Protein AF-A0A7S2FRI2-F1 (afdb_monomer_lite)

Radius of gyration: 27.19 Å; chains: 1; bounding box: 99×53×79 Å

pLDDT: mean 76.44, std 24.87, range [21.47, 97.81]

Organism: NCBI:txid327968

Foldseek 3Di:
DDDDDDDDDDDDDDDDDDDDDDDPPDDDDDDPPPPPPPPPPPPDDDDDDDDDDDDDDDDDDDDDDDDPDDDDPPPDPCPVVNVCVVPPVPPPDVPDDPQDAAEAQVNLQVLLSCLLVVVDAQGFHDQQKKKAKDAPPDQWSDPPLAFKGKMAGRQLSSQLSQLSNPASVPHLQLSLVLNCLQSQHAQLCVQQVLARMKMKMFGFDPPDPQRDWDQQALVVVQVVCVVVVHHQDPVLSVLLNCLLPVPPQQDDLLVSLCVQFVFDSCLQRPHNPLRRLVRTDPQLVQLQVQLPVSFSNAVVSVVCLRVVVTDPSYDSHRNNSVLSSCCRHHNVGSQRSSPQWHFDLFQNSGPPSVVQPGVRRTSNRRIHHGMTMGGIDGPVNTHNMDIGIRDRADSVNSVCCSVVNSD

Structure (mmCIF, N/CA/C/O backbone):
data_AF-A0A7S2FRI2-F1
#
_entry.id   AF-A0A7S2FRI2-F1
#
loop_
_atom_site.group_PDB
_atom_site.id
_atom_site.type_symbol
_atom_site.label_atom_id
_atom_site.label_alt_id
_atom_site.label_comp_id
_atom_site.label_asym_id
_atom_site.label_entity_id
_atom_site.label_seq_id
_atom_site.pdbx_PDB_ins_code
_atom_site.Cartn_x
_atom_site.Cartn_y
_atom_site.Cartn_z
_atom_site.occupancy
_atom_site.B_iso_or_equiv
_atom_site.auth_seq_id
_atom_site.auth_comp_id
_atom_site.auth_asym_id
_atom_site.auth_atom_id
_atom_site.pdbx_PDB_model_num
ATOM 1 N N . LEU A 1 1 ? -49.765 -0.354 -22.330 1.00 38.31 1 LEU A N 1
ATOM 2 C CA . LEU A 1 1 ? -49.130 -1.680 -22.518 1.00 38.31 1 LEU A CA 1
ATOM 3 C C . LEU A 1 1 ? -48.839 -2.253 -21.136 1.00 38.31 1 LEU A C 1
ATOM 5 O O . LEU A 1 1 ? -48.297 -1.540 -20.307 1.00 38.31 1 LEU A O 1
ATOM 9 N N . LYS A 1 2 ? -49.364 -3.451 -20.862 1.00 24.00 2 LYS A N 1
ATOM 10 C CA . LYS A 1 2 ? -49.436 -4.096 -19.538 1.00 24.00 2 LYS A CA 1
ATOM 11 C C . LYS A 1 2 ? -48.054 -4.495 -18.965 1.00 24.00 2 LYS A C 1
ATOM 13 O O . LYS A 1 2 ? -47.159 -4.775 -19.758 1.00 24.00 2 LYS A O 1
ATOM 18 N N . PRO A 1 3 ? -47.932 -4.606 -17.624 1.00 32.19 3 PRO A N 1
ATOM 19 C CA . PRO A 1 3 ? -46.778 -5.133 -16.887 1.00 32.19 3 PRO A CA 1
ATOM 20 C C . PRO A 1 3 ? -46.892 -6.655 -16.628 1.00 32.19 3 PRO A C 1
ATOM 22 O O . PRO A 1 3 ? -47.997 -7.195 -16.591 1.00 32.19 3 PRO A O 1
ATOM 25 N N . PHE A 1 4 ? -45.765 -7.342 -16.419 1.00 25.23 4 PHE A N 1
ATOM 26 C CA . PHE A 1 4 ? -45.655 -8.770 -16.056 1.00 25.23 4 PHE A CA 1
ATOM 27 C C . PHE A 1 4 ? -44.326 -8.972 -15.290 1.00 25.23 4 PHE A C 1
ATOM 29 O O . PHE A 1 4 ? -43.333 -8.422 -15.743 1.00 25.23 4 PHE A O 1
ATOM 36 N N . TRP A 1 5 ? -44.142 -9.724 -14.196 1.00 26.22 5 TRP A N 1
ATOM 37 C CA . TRP A 1 5 ? -44.982 -10.344 -13.160 1.00 26.22 5 TRP A CA 1
ATOM 38 C C . TRP A 1 5 ? -44.078 -10.614 -11.934 1.00 26.22 5 TRP A C 1
ATOM 40 O O . TRP A 1 5 ? -42.866 -10.771 -12.054 1.00 26.22 5 TRP A O 1
ATOM 50 N N . LEU A 1 6 ? -44.716 -10.707 -10.772 1.00 21.67 6 LEU A N 1
ATOM 51 C CA . LEU A 1 6 ? -44.208 -11.100 -9.456 1.00 21.67 6 LEU A CA 1
ATOM 52 C C . LEU A 1 6 ? -43.820 -12.597 -9.399 1.00 21.67 6 LEU A C 1
ATOM 54 O O . LEU A 1 6 ? -44.497 -13.409 -10.029 1.00 21.67 6 LEU A O 1
ATOM 58 N N . LYS A 1 7 ? -42.883 -12.991 -8.520 1.00 21.98 7 LYS A N 1
ATOM 59 C CA . LYS A 1 7 ? -42.997 -14.257 -7.763 1.00 21.98 7 LYS A CA 1
ATOM 60 C C . LYS A 1 7 ? -42.359 -14.160 -6.371 1.00 21.98 7 LYS A C 1
ATOM 62 O O . LYS A 1 7 ? -41.147 -14.210 -6.209 1.00 21.98 7 LYS A O 1
ATOM 67 N N . LEU A 1 8 ? -43.247 -14.044 -5.385 1.00 21.78 8 LEU A N 1
ATOM 68 C CA . LEU A 1 8 ? -43.072 -14.436 -3.989 1.00 21.78 8 LEU A CA 1
ATOM 69 C C . LEU A 1 8 ? -43.031 -15.974 -3.888 1.00 21.78 8 LEU A C 1
ATOM 71 O O . LEU A 1 8 ? -43.815 -16.641 -4.566 1.00 21.78 8 LEU A O 1
ATOM 75 N N . VAL A 1 9 ? -42.239 -16.517 -2.961 1.00 22.52 9 VAL A N 1
ATOM 76 C CA . VAL A 1 9 ? -42.506 -17.817 -2.321 1.00 22.52 9 VAL A CA 1
ATOM 77 C C . VAL A 1 9 ? -42.302 -17.652 -0.813 1.00 22.52 9 VAL A C 1
ATOM 79 O O . VAL A 1 9 ? -41.225 -17.275 -0.363 1.00 22.52 9 VAL A O 1
ATOM 82 N N . LEU A 1 10 ? -43.366 -17.920 -0.054 1.00 23.52 10 LEU A N 1
ATOM 83 C CA . LEU A 1 10 ? -43.419 -18.005 1.406 1.00 23.52 10 LEU A CA 1
ATOM 84 C C . LEU A 1 10 ? -43.612 -19.478 1.821 1.00 23.52 10 LEU A C 1
ATOM 86 O O . LEU A 1 10 ? -44.439 -20.172 1.237 1.00 23.52 10 LEU A O 1
ATOM 90 N N . LEU A 1 11 ? -42.903 -19.853 2.894 1.00 23.78 11 LEU A N 1
ATOM 91 C CA . LEU A 1 11 ? -43.239 -20.805 3.973 1.00 23.78 11 LEU A CA 1
ATOM 92 C C . LEU A 1 11 ? -43.398 -22.318 3.703 1.00 23.78 11 LEU A C 1
ATOM 94 O O . LEU A 1 11 ? -44.387 -22.761 3.128 1.00 23.78 11 LEU A O 1
ATOM 98 N N . ARG A 1 12 ? -42.521 -23.101 4.360 1.00 24.88 12 ARG A N 1
ATOM 99 C CA . ARG A 1 12 ? -42.834 -24.283 5.208 1.00 24.88 12 ARG A CA 1
ATOM 100 C C . ARG A 1 12 ? -41.775 -24.369 6.331 1.00 24.88 12 ARG A C 1
ATOM 102 O O . ARG A 1 12 ? -40.599 -24.476 6.015 1.00 24.88 12 ARG A O 1
ATOM 109 N N . SER A 1 13 ? -42.050 -23.975 7.578 1.00 26.95 13 SER A N 1
ATOM 110 C CA . SER A 1 13 ? -42.464 -24.794 8.749 1.00 26.95 13 SER A CA 1
ATOM 111 C C . SER A 1 13 ? -41.741 -26.143 8.982 1.00 26.95 13 SER A C 1
ATOM 113 O O . SER A 1 13 ? -42.129 -27.130 8.370 1.00 26.95 13 SER A O 1
ATOM 115 N N . LEU A 1 14 ? -40.779 -26.122 9.936 1.00 31.55 14 LEU A N 1
ATOM 116 C CA . LEU A 1 14 ? -40.547 -26.987 11.135 1.00 31.55 14 LEU A CA 1
ATOM 117 C C . LEU A 1 14 ? -40.388 -28.530 10.984 1.00 31.55 14 LEU A C 1
ATOM 119 O O . LEU A 1 14 ? -41.026 -29.107 10.109 1.00 31.55 14 LEU A O 1
ATOM 123 N N . PRO A 1 15 ? -39.579 -29.226 11.838 1.00 36.81 15 PRO A N 1
ATOM 124 C CA . PRO A 1 15 ? -39.599 -29.097 13.308 1.00 36.81 15 PRO A CA 1
ATOM 125 C C . PRO A 1 15 ? -38.262 -29.089 14.082 1.00 36.81 15 PRO A C 1
ATOM 127 O O . PRO A 1 15 ? -37.240 -29.616 13.653 1.00 36.81 15 PRO A O 1
ATOM 130 N N . GLU A 1 16 ? -38.352 -28.511 15.287 1.00 38.25 16 GLU A N 1
ATOM 131 C CA . GLU A 1 16 ? -37.492 -28.752 16.454 1.00 38.25 16 GLU A CA 1
ATOM 132 C C . GLU A 1 16 ? -37.350 -30.246 16.778 1.00 38.25 16 GLU A C 1
ATOM 134 O O . GLU A 1 16 ? -38.291 -31.027 16.602 1.00 38.25 16 GLU A O 1
ATOM 139 N N . PRO A 1 17 ? -36.246 -30.597 17.451 1.00 39.78 17 PRO A N 1
ATOM 140 C CA . PRO A 1 17 ? -36.370 -31.414 18.645 1.00 39.78 17 PRO A CA 1
ATOM 141 C C . PRO A 1 17 ? -35.729 -30.736 19.858 1.00 39.78 17 PRO A C 1
ATOM 143 O O . PRO A 1 17 ? -34.540 -30.422 19.887 1.00 39.78 17 PRO A O 1
ATOM 146 N N . GLN A 1 18 ? -36.552 -30.590 20.893 1.00 33.75 18 GLN A N 1
ATOM 147 C CA . GLN A 1 18 ? -36.134 -30.462 22.281 1.00 33.75 18 GLN A CA 1
ATOM 148 C C . GLN A 1 18 ? -35.378 -31.726 22.707 1.00 33.75 18 GLN A C 1
ATOM 150 O O . GLN A 1 18 ? -35.915 -32.818 22.542 1.00 33.75 18 GLN A O 1
ATOM 155 N N . GLN A 1 19 ? -34.222 -31.579 23.357 1.00 37.69 19 GLN A N 1
ATOM 156 C CA . GLN A 1 19 ? -33.932 -32.285 24.611 1.00 37.69 19 GLN A CA 1
ATOM 157 C C . GLN A 1 19 ? -32.979 -31.454 25.490 1.00 37.69 19 GLN A C 1
ATOM 159 O O . GLN A 1 19 ? -32.051 -30.834 24.968 1.00 37.69 19 GLN A O 1
ATOM 164 N N . PRO A 1 20 ? -33.207 -31.421 26.816 1.00 36.59 20 PRO A N 1
ATOM 165 C CA . PRO A 1 20 ? -32.412 -30.651 27.760 1.00 36.59 20 PRO A CA 1
ATOM 166 C C . PRO A 1 20 ? -31.175 -31.444 28.199 1.00 36.59 20 PRO A C 1
ATOM 168 O O . PRO A 1 20 ? -31.263 -32.634 28.500 1.00 36.59 20 PRO A O 1
ATOM 171 N N . LEU A 1 21 ? -30.030 -30.770 28.295 1.00 34.09 21 LEU A N 1
ATOM 172 C CA . LEU A 1 21 ? -28.846 -31.276 28.991 1.00 34.09 21 LEU A CA 1
ATOM 173 C C . LEU A 1 21 ? -28.646 -30.513 30.314 1.00 34.09 21 LEU A C 1
ATOM 175 O O . LEU A 1 21 ? -29.151 -29.400 30.470 1.00 34.09 21 LEU A O 1
ATOM 179 N N . PRO A 1 22 ? -28.009 -31.157 31.305 1.00 34.31 22 PRO A N 1
ATOM 180 C CA . PRO A 1 22 ? -28.366 -31.018 32.709 1.00 34.31 22 PRO A CA 1
ATOM 181 C C . PRO A 1 22 ? -27.785 -29.778 33.387 1.00 34.31 22 PRO A C 1
ATOM 183 O O . PRO A 1 22 ? -26.739 -29.246 33.022 1.00 34.31 22 PRO A O 1
ATOM 186 N N . SER A 1 23 ? -28.472 -29.387 34.457 1.00 34.69 23 SER A N 1
ATOM 187 C CA . SER A 1 23 ? -28.052 -28.419 35.462 1.00 34.69 23 SER A CA 1
ATOM 188 C C . SER A 1 23 ? -26.645 -28.713 35.999 1.00 34.69 23 SER A C 1
ATOM 190 O O . SER A 1 23 ? -26.451 -29.655 36.769 1.00 34.69 23 SER A O 1
ATOM 192 N N . LEU A 1 24 ? -25.681 -27.853 35.671 1.00 32.56 24 LEU A N 1
ATOM 193 C CA . LEU A 1 24 ? -24.435 -27.718 36.425 1.00 32.56 24 LEU A CA 1
ATOM 194 C C . LEU A 1 24 ? -24.693 -26.840 37.655 1.00 32.56 24 LEU A C 1
ATOM 196 O O . LEU A 1 24 ? -24.363 -25.659 37.707 1.00 32.56 24 LEU A O 1
ATOM 200 N N . SER A 1 25 ? -25.322 -27.440 38.661 1.00 35.31 25 SER A N 1
ATOM 201 C CA . SER A 1 25 ? -25.249 -26.961 40.037 1.00 35.31 25 SER A CA 1
ATOM 202 C C . SER A 1 25 ? -23.936 -27.474 40.625 1.00 35.31 25 SER A C 1
ATOM 204 O O . SER A 1 25 ? -23.821 -28.662 40.908 1.00 35.31 25 SER A O 1
ATOM 206 N N . GLY A 1 26 ? -22.936 -26.604 40.785 1.00 38.81 26 GLY A N 1
ATOM 207 C CA . GLY A 1 26 ? -21.714 -26.967 41.509 1.00 38.81 26 GLY A CA 1
ATOM 208 C C . GLY A 1 26 ? -20.426 -26.349 40.982 1.00 38.81 26 GLY A C 1
ATOM 209 O O . GLY A 1 26 ? -19.496 -27.079 40.664 1.00 38.81 26 GLY A O 1
ATOM 210 N N . LEU A 1 27 ? -20.333 -25.020 40.946 1.00 30.70 27 LEU A N 1
ATOM 211 C CA . LEU A 1 27 ? -19.038 -24.343 41.015 1.00 30.70 27 LEU A CA 1
ATOM 212 C C . LEU A 1 27 ? -19.093 -23.319 42.145 1.00 30.70 27 LEU A C 1
ATOM 214 O O . LEU A 1 27 ? -19.677 -22.245 42.040 1.00 30.70 27 LEU A O 1
ATOM 218 N N . VAL A 1 28 ? -18.517 -23.736 43.268 1.00 39.19 28 VAL A N 1
ATOM 219 C CA . VAL A 1 28 ? -18.169 -22.890 44.405 1.00 39.19 28 VAL A CA 1
ATOM 220 C C . VAL A 1 28 ? -17.128 -21.871 43.920 1.00 39.19 28 VAL A C 1
ATOM 222 O O . VAL A 1 28 ? -16.142 -22.285 43.306 1.00 39.19 28 VAL A O 1
ATOM 225 N N . PRO A 1 29 ? -17.298 -20.560 44.166 1.00 36.81 29 PRO A N 1
ATOM 226 C CA . PRO A 1 29 ? -16.265 -19.585 43.838 1.00 36.81 29 PRO A CA 1
ATOM 227 C C . PRO A 1 29 ? -15.023 -19.839 44.710 1.00 36.81 29 PRO A C 1
ATOM 229 O O . PRO A 1 29 ? -15.168 -20.065 45.916 1.00 36.81 29 PRO A O 1
ATOM 232 N N . PRO A 1 30 ? -13.795 -19.800 44.162 1.00 36.44 30 PRO A N 1
ATOM 233 C CA . PRO A 1 30 ? -12.612 -19.873 44.998 1.00 36.44 30 PRO A CA 1
ATOM 234 C C . PRO A 1 30 ? -12.514 -18.619 45.879 1.00 36.44 30 PRO A C 1
ATOM 236 O O . PRO A 1 30 ? -12.713 -17.486 45.446 1.00 36.44 30 PRO A O 1
ATOM 239 N N . SER A 1 31 ? -12.212 -18.881 47.147 1.00 32.88 31 SER A N 1
ATOM 240 C CA . SER A 1 31 ? -11.960 -17.931 48.230 1.00 32.88 31 SER A CA 1
ATOM 241 C C . SER A 1 31 ? -10.928 -16.837 47.868 1.00 32.88 31 SER A C 1
ATOM 243 O O . SER A 1 31 ? -9.956 -17.116 47.158 1.00 32.88 31 SER A O 1
ATOM 245 N N . PRO A 1 32 ? -11.059 -15.610 48.419 1.00 33.03 32 PRO A N 1
ATOM 246 C CA . PRO A 1 32 ? -10.217 -14.445 48.118 1.00 33.03 32 PRO A CA 1
ATOM 247 C C . PRO A 1 32 ? -8.824 -14.482 48.786 1.00 33.03 32 PRO A C 1
ATOM 249 O O . PRO A 1 32 ? -8.319 -13.466 49.252 1.00 33.03 32 PRO A O 1
ATOM 252 N N . SER A 1 33 ? -8.167 -15.644 48.842 1.00 32.38 33 SER A N 1
ATOM 253 C CA . SER A 1 33 ? -6.854 -15.808 49.502 1.00 32.38 33 SER A CA 1
ATOM 254 C C . SER A 1 33 ? -5.746 -16.400 48.614 1.00 32.38 33 SER A C 1
ATOM 256 O O . SER A 1 33 ? -4.652 -16.685 49.095 1.00 32.38 33 SER A O 1
ATOM 258 N N . GLY A 1 34 ? -5.968 -16.496 47.296 1.00 35.56 34 GLY A N 1
ATOM 259 C CA . GLY A 1 34 ? -4.959 -16.937 46.314 1.00 35.56 34 GLY A CA 1
ATOM 260 C C . GLY A 1 34 ? -4.181 -15.823 45.593 1.00 35.56 34 GLY A C 1
ATOM 261 O O . GLY A 1 34 ? -3.183 -16.105 44.937 1.00 35.56 34 GLY A O 1
ATOM 262 N N . MET A 1 35 ? -4.584 -14.554 45.725 1.00 31.08 35 MET A N 1
ATOM 263 C CA . MET A 1 35 ? -4.041 -13.423 44.942 1.00 31.08 35 MET A CA 1
ATOM 264 C C . MET A 1 35 ? -2.917 -12.632 45.639 1.00 31.08 35 MET A C 1
ATOM 266 O O . MET A 1 35 ? -2.550 -11.550 45.196 1.00 31.08 35 MET A O 1
ATOM 270 N N . ALA A 1 36 ? -2.337 -13.176 46.714 1.00 31.17 36 ALA A N 1
ATOM 271 C CA . ALA A 1 36 ? -1.279 -12.525 47.498 1.00 31.17 36 ALA A CA 1
ATOM 272 C C . ALA A 1 36 ? 0.110 -13.188 47.369 1.00 31.17 36 ALA A C 1
ATOM 274 O O . ALA A 1 36 ? 1.018 -12.864 48.129 1.00 31.17 36 ALA A O 1
ATOM 275 N N . ARG A 1 37 ? 0.314 -14.117 46.418 1.00 32.09 37 ARG A N 1
ATOM 276 C CA . ARG A 1 37 ? 1.622 -14.788 46.216 1.00 32.09 37 ARG A CA 1
ATOM 277 C C . ARG A 1 37 ? 2.210 -14.723 44.803 1.00 32.09 37 ARG A C 1
ATOM 279 O O . ARG A 1 37 ? 3.270 -15.294 44.581 1.00 32.09 37 ARG A O 1
ATOM 286 N N . LEU A 1 38 ? 1.614 -13.958 43.887 1.00 28.69 38 LEU A N 1
ATOM 287 C CA . LEU A 1 38 ? 2.209 -13.669 42.568 1.00 28.69 38 LEU A CA 1
ATOM 288 C C . LEU A 1 38 ? 2.574 -12.192 42.337 1.00 28.69 38 LEU A C 1
ATOM 290 O O . LEU A 1 38 ? 3.116 -11.852 41.295 1.00 28.69 38 LEU A O 1
ATOM 294 N N . LEU A 1 39 ? 2.377 -11.335 43.342 1.00 28.78 39 LEU A N 1
ATOM 295 C CA . LEU A 1 39 ? 2.705 -9.901 43.312 1.00 28.78 39 LEU A CA 1
ATOM 296 C C . LEU A 1 39 ? 3.942 -9.529 44.155 1.00 28.78 39 LEU A C 1
ATOM 298 O O . LEU A 1 39 ? 4.192 -8.359 44.413 1.00 28.78 39 LEU A O 1
ATOM 302 N N . ALA A 1 40 ? 4.752 -10.518 44.545 1.00 30.23 40 ALA A N 1
ATOM 303 C CA . ALA A 1 40 ? 5.982 -10.326 45.325 1.00 30.23 40 ALA A CA 1
ATOM 304 C C . ALA A 1 40 ? 7.268 -10.703 44.559 1.00 30.23 40 ALA A C 1
ATOM 306 O O . ALA A 1 40 ? 8.292 -10.993 45.171 1.00 30.23 40 ALA A O 1
ATOM 307 N N . ARG A 1 41 ? 7.230 -10.725 43.217 1.00 28.23 41 ARG A N 1
ATOM 308 C CA . ARG A 1 41 ? 8.407 -11.040 42.379 1.00 28.23 41 ARG A CA 1
ATOM 309 C C . ARG A 1 41 ? 8.675 -10.086 41.209 1.00 28.23 41 ARG A C 1
ATOM 311 O O . ARG A 1 41 ? 9.605 -10.334 40.457 1.00 28.23 41 ARG A O 1
ATOM 318 N N . ALA A 1 42 ? 7.930 -8.987 41.085 1.00 27.50 42 ALA A N 1
ATOM 319 C CA . ALA A 1 42 ? 8.120 -8.004 40.008 1.00 27.50 42 ALA A CA 1
ATOM 320 C C . ALA A 1 42 ? 8.495 -6.589 40.496 1.00 27.50 42 ALA A C 1
ATOM 322 O O . ALA A 1 42 ? 8.604 -5.666 39.700 1.00 27.50 42 ALA A O 1
ATOM 323 N N . LEU A 1 43 ? 8.734 -6.405 41.796 1.00 28.17 43 LEU A N 1
ATOM 324 C CA . LEU A 1 43 ? 9.141 -5.127 42.384 1.00 28.17 43 LEU A CA 1
ATOM 325 C C . LEU A 1 43 ? 10.299 -5.369 43.348 1.00 28.17 43 LEU A C 1
ATOM 327 O O . LEU A 1 43 ? 10.093 -5.408 44.553 1.00 28.17 43 LEU A O 1
ATOM 331 N N . LEU A 1 44 ? 11.484 -5.629 42.791 1.00 27.38 44 LEU A N 1
ATOM 332 C CA . LEU A 1 44 ? 12.808 -5.510 43.420 1.00 27.38 44 LEU A CA 1
ATOM 333 C C . LEU A 1 44 ? 13.845 -6.027 42.414 1.00 27.38 44 LEU A C 1
ATOM 335 O O . LEU A 1 44 ? 14.109 -7.222 42.379 1.00 27.38 44 LEU A O 1
ATOM 339 N N . CYS A 1 45 ? 14.342 -5.135 41.550 1.00 23.91 45 CYS A N 1
ATOM 340 C CA . CYS A 1 45 ? 15.719 -5.095 41.023 1.00 23.91 45 CYS A CA 1
ATOM 341 C C . CYS A 1 45 ? 15.796 -4.144 39.818 1.00 23.91 45 CYS A C 1
ATOM 343 O O . CYS A 1 45 ? 15.999 -4.547 38.678 1.00 23.91 45 CYS A O 1
ATOM 345 N N . GLY A 1 46 ? 15.651 -2.850 40.099 1.00 21.47 46 GLY A N 1
ATOM 346 C CA . GLY A 1 46 ? 16.371 -1.827 39.352 1.00 21.47 46 GLY A CA 1
ATOM 347 C C . GLY A 1 46 ? 17.706 -1.574 40.055 1.00 21.47 46 GLY A C 1
ATOM 348 O O . GLY A 1 46 ? 17.728 -1.454 41.276 1.00 21.47 46 GLY A O 1
ATOM 349 N N . ALA A 1 47 ? 18.774 -1.478 39.261 1.00 25.83 47 ALA A N 1
ATOM 350 C CA . ALA A 1 47 ? 20.132 -1.050 39.614 1.00 25.83 47 ALA A CA 1
ATOM 351 C C . ALA A 1 47 ? 20.987 -1.999 40.484 1.00 25.83 47 ALA A C 1
ATOM 353 O O . ALA A 1 47 ? 20.887 -1.993 41.705 1.00 25.83 47 ALA A O 1
ATOM 354 N N . ALA A 1 48 ? 21.919 -2.722 39.845 1.00 24.86 48 ALA A N 1
ATOM 355 C CA . ALA A 1 48 ? 23.354 -2.753 40.186 1.00 24.86 48 ALA A CA 1
ATOM 356 C C . ALA A 1 48 ? 24.111 -3.831 39.376 1.00 24.86 48 ALA A C 1
ATOM 358 O O . ALA A 1 48 ? 23.543 -4.865 39.052 1.00 24.86 48 ALA A O 1
ATOM 359 N N . LEU A 1 49 ? 25.414 -3.580 39.166 1.00 25.97 49 LEU A N 1
ATOM 360 C CA . LEU A 1 49 ? 26.479 -4.454 38.626 1.00 25.97 49 LEU A CA 1
ATOM 361 C C . LEU A 1 49 ? 26.461 -4.636 37.094 1.00 25.97 49 LEU A C 1
ATOM 363 O O . LEU A 1 49 ? 25.569 -5.262 36.549 1.00 25.97 49 LEU A O 1
ATOM 367 N N . ARG A 1 50 ? 27.384 -4.092 36.280 1.00 26.86 50 ARG A N 1
ATOM 368 C CA . ARG A 1 50 ? 28.846 -3.898 36.421 1.00 26.86 50 ARG A CA 1
ATOM 369 C C . ARG A 1 50 ? 29.561 -5.102 37.038 1.00 26.86 50 ARG A C 1
ATOM 371 O O . ARG A 1 50 ? 29.660 -5.193 38.252 1.00 26.86 50 ARG A O 1
ATOM 378 N N . GLY A 1 51 ? 30.191 -5.893 36.170 1.00 24.11 51 GLY A N 1
ATOM 379 C CA . GLY A 1 51 ? 31.475 -6.522 36.468 1.00 24.11 51 GLY A CA 1
ATOM 380 C C . GLY A 1 51 ? 31.459 -8.027 36.730 1.00 24.11 51 GLY A C 1
ATOM 381 O O . GLY A 1 51 ? 31.127 -8.459 37.822 1.00 24.11 51 GLY A O 1
ATOM 382 N N . ALA A 1 52 ? 32.015 -8.734 35.744 1.00 26.06 52 ALA A N 1
ATOM 383 C CA . ALA A 1 52 ? 32.926 -9.873 35.868 1.00 26.06 52 ALA A CA 1
ATOM 384 C C . ALA A 1 52 ? 32.395 -11.298 36.138 1.00 26.06 52 ALA A C 1
ATOM 386 O O . ALA A 1 52 ? 31.657 -11.557 37.082 1.00 26.06 52 ALA A O 1
ATOM 387 N N . ILE A 1 53 ? 33.013 -12.191 35.341 1.00 28.25 53 ILE A N 1
ATOM 388 C CA . ILE A 1 53 ? 33.366 -13.622 35.491 1.00 28.25 53 ILE A CA 1
ATOM 389 C C . ILE A 1 53 ? 32.629 -14.446 34.413 1.00 28.25 53 ILE A C 1
ATOM 391 O O . ILE A 1 53 ? 31.418 -14.600 34.497 1.00 28.25 53 ILE A O 1
ATOM 395 N N . ALA A 1 54 ? 33.210 -14.742 33.240 1.00 28.77 54 ALA A N 1
ATOM 396 C CA . ALA A 1 54 ? 34.401 -15.545 32.888 1.00 28.77 54 ALA A CA 1
ATOM 397 C C . ALA A 1 54 ? 34.173 -17.072 32.953 1.00 28.77 54 ALA A C 1
ATOM 399 O O . ALA A 1 54 ? 33.529 -17.546 33.879 1.00 28.77 54 ALA A O 1
ATOM 400 N N . GLU A 1 55 ? 34.780 -17.761 31.969 1.00 31.69 55 GLU A N 1
ATOM 401 C CA . GLU A 1 55 ? 34.844 -19.217 31.684 1.00 31.69 55 GLU A CA 1
ATOM 402 C C . GLU A 1 55 ? 33.632 -19.800 30.921 1.00 31.69 55 GLU A C 1
ATOM 404 O O . GLU A 1 55 ? 32.489 -19.563 31.283 1.00 31.69 55 GLU A O 1
ATOM 409 N N . GLU A 1 56 ? 33.746 -20.554 29.820 1.00 31.41 56 GLU A N 1
ATOM 410 C CA . GLU A 1 56 ? 34.869 -21.215 29.133 1.00 31.41 56 GLU A CA 1
ATOM 411 C C . GLU A 1 56 ? 34.377 -21.710 27.747 1.00 31.41 56 GLU A C 1
ATOM 413 O O . GLU A 1 56 ? 33.293 -22.292 27.673 1.00 31.41 56 GLU A O 1
ATOM 418 N N . ASN A 1 57 ? 35.147 -21.512 26.664 1.00 29.81 57 ASN A N 1
ATOM 419 C CA . ASN A 1 57 ? 35.432 -22.507 25.601 1.00 29.81 57 ASN A CA 1
ATOM 420 C C . ASN A 1 57 ? 36.255 -21.897 24.442 1.00 29.81 57 ASN A C 1
ATOM 422 O O . ASN A 1 57 ? 36.276 -20.678 24.278 1.00 29.81 57 ASN A O 1
ATOM 426 N N . PRO A 1 58 ? 37.025 -22.712 23.697 1.00 36.03 58 PRO A N 1
ATOM 427 C CA . PRO A 1 58 ? 38.449 -22.485 23.529 1.00 36.03 58 PRO A CA 1
ATOM 428 C C . PRO A 1 58 ? 38.796 -21.752 22.236 1.00 36.03 58 PRO A C 1
ATOM 430 O O . PRO A 1 58 ? 38.124 -2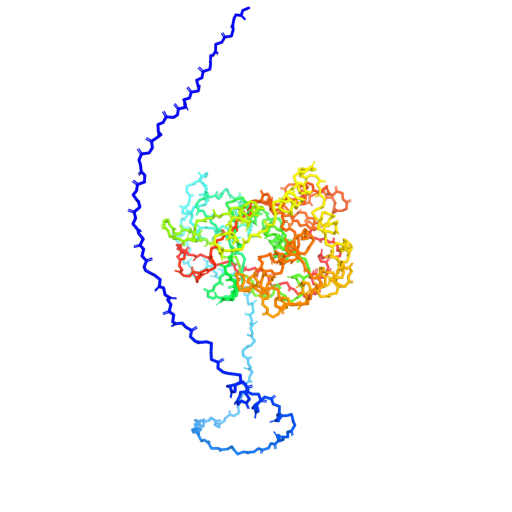1.850 21.212 1.00 36.03 58 PRO A O 1
ATOM 433 N N . ALA A 1 59 ? 39.922 -21.051 22.315 1.00 29.72 59 ALA A N 1
ATOM 434 C CA . ALA A 1 59 ? 40.580 -20.377 21.217 1.00 29.72 59 ALA A CA 1
ATOM 435 C C . ALA A 1 59 ? 40.970 -21.353 20.092 1.00 29.72 59 ALA A C 1
ATOM 437 O O . ALA A 1 59 ? 41.702 -22.318 20.313 1.00 29.72 59 ALA A O 1
ATOM 438 N N . VAL A 1 60 ? 40.553 -21.030 18.867 1.00 32.31 60 VAL A N 1
ATOM 439 C CA . VAL A 1 60 ? 41.341 -21.324 17.669 1.00 32.31 60 VAL A CA 1
ATOM 440 C C . VAL A 1 60 ? 42.281 -20.139 17.485 1.00 32.31 60 VAL A C 1
ATOM 442 O O . VAL A 1 60 ? 41.844 -18.999 17.343 1.00 32.31 60 VAL A O 1
ATOM 445 N N . ALA A 1 61 ? 43.576 -20.417 17.573 1.00 33.97 61 ALA A N 1
ATOM 446 C CA . ALA A 1 61 ? 44.641 -19.449 17.390 1.00 33.97 61 ALA A CA 1
ATOM 447 C C . ALA A 1 61 ? 44.732 -19.003 15.922 1.00 33.97 61 ALA A C 1
ATOM 449 O O . ALA A 1 61 ? 44.903 -19.835 15.035 1.00 33.97 61 ALA A O 1
ATOM 450 N N . CYS A 1 62 ? 44.703 -17.689 15.700 1.00 30.41 62 CYS A N 1
ATOM 451 C CA . CYS A 1 62 ? 45.281 -17.039 14.528 1.00 30.41 62 CYS A CA 1
ATOM 452 C C . CYS A 1 62 ? 46.201 -15.920 15.036 1.00 30.41 62 CYS A C 1
ATOM 454 O O . CYS A 1 62 ? 45.751 -14.814 15.324 1.00 30.41 62 CYS A O 1
ATOM 456 N N . GLU A 1 63 ? 47.489 -16.225 15.196 1.00 34.47 63 GLU A N 1
ATOM 457 C CA . GLU A 1 63 ? 48.549 -15.218 15.258 1.00 34.47 63 GLU A CA 1
ATOM 458 C C . GLU A 1 63 ? 49.004 -14.931 13.825 1.00 34.47 63 GLU A C 1
ATOM 460 O O . GLU A 1 63 ? 49.440 -15.835 13.114 1.00 34.47 63 GLU A O 1
ATOM 465 N N . GLY A 1 64 ? 48.903 -13.676 13.391 1.00 34.25 64 GLY A N 1
ATOM 466 C CA . GLY A 1 64 ? 49.423 -13.249 12.096 1.00 34.25 64 GLY A CA 1
ATOM 467 C C . GLY A 1 64 ? 48.770 -11.963 11.617 1.00 34.25 64 GLY A C 1
ATOM 468 O O . GLY A 1 64 ? 47.595 -11.934 11.284 1.00 34.25 64 GLY A O 1
ATOM 469 N N . THR A 1 65 ? 49.551 -10.893 11.603 1.00 46.09 65 THR A N 1
ATOM 470 C CA . THR A 1 65 ? 49.210 -9.548 11.137 1.00 46.09 65 THR A CA 1
ATOM 471 C C . THR A 1 65 ? 48.648 -9.530 9.710 1.00 46.09 65 THR A C 1
ATOM 473 O O . THR A 1 65 ? 49.415 -9.688 8.762 1.00 46.09 65 THR A O 1
ATOM 476 N N . ALA A 1 66 ? 47.347 -9.278 9.564 1.00 38.16 66 ALA A N 1
ATOM 477 C CA . ALA A 1 66 ? 46.722 -8.590 8.431 1.00 38.16 66 ALA A CA 1
ATOM 478 C C . ALA A 1 66 ? 45.263 -8.255 8.793 1.00 38.16 66 ALA A C 1
ATOM 480 O O . ALA A 1 66 ? 44.598 -9.018 9.485 1.00 38.16 66 ALA A O 1
ATOM 481 N N . GLU A 1 67 ? 44.831 -7.075 8.366 1.00 39.88 67 GLU A N 1
ATOM 482 C CA . GLU A 1 67 ? 43.502 -6.462 8.454 1.00 39.88 67 GLU A CA 1
ATOM 483 C C . GLU A 1 67 ? 42.310 -7.433 8.585 1.00 39.88 67 GLU A C 1
ATOM 485 O O . GLU A 1 67 ? 41.998 -8.197 7.676 1.00 39.88 67 GLU A O 1
ATOM 490 N N . CYS A 1 68 ? 41.573 -7.329 9.696 1.00 28.02 68 CYS A N 1
ATOM 491 C CA . CYS A 1 68 ? 40.184 -7.778 9.769 1.00 28.02 68 CYS A CA 1
ATOM 492 C C . CYS A 1 68 ? 39.279 -6.582 9.451 1.00 28.02 68 CYS A C 1
ATOM 494 O O . CYS A 1 68 ? 38.699 -5.976 10.354 1.00 28.02 68 CYS A O 1
ATOM 496 N N . GLU A 1 69 ? 39.185 -6.214 8.175 1.00 33.22 69 GLU A N 1
ATOM 497 C CA . GLU A 1 69 ? 38.055 -5.420 7.700 1.00 33.22 69 GLU A CA 1
ATOM 498 C C . GLU A 1 69 ? 36.818 -6.326 7.681 1.00 33.22 69 GLU A C 1
ATOM 500 O O . GLU A 1 69 ? 36.831 -7.427 7.127 1.00 33.22 69 GLU A O 1
ATOM 505 N N . ALA A 1 70 ? 35.742 -5.883 8.332 1.00 31.67 70 ALA A N 1
ATOM 506 C CA . ALA A 1 70 ? 34.428 -6.467 8.101 1.00 31.67 70 ALA A CA 1
ATOM 507 C C . ALA A 1 70 ? 34.118 -6.351 6.599 1.00 31.67 70 ALA A C 1
ATOM 509 O O . ALA A 1 70 ? 34.413 -5.299 6.026 1.00 31.67 70 ALA A O 1
ATOM 510 N N . PRO A 1 71 ? 33.535 -7.373 5.946 1.00 29.98 71 PRO A N 1
ATOM 511 C CA . PRO A 1 71 ? 33.182 -7.249 4.543 1.00 29.98 71 PRO A CA 1
ATOM 512 C C . PRO A 1 71 ? 32.203 -6.085 4.412 1.00 29.98 71 PRO A C 1
ATOM 514 O O . PRO A 1 71 ? 31.091 -6.126 4.947 1.00 29.98 71 PRO A O 1
ATOM 517 N N . ALA A 1 72 ? 32.642 -5.028 3.731 1.00 29.81 72 ALA A N 1
ATOM 518 C CA . ALA A 1 72 ? 31.743 -4.019 3.222 1.00 29.81 72 ALA A CA 1
ATOM 519 C C . ALA A 1 72 ? 30.664 -4.754 2.422 1.00 29.81 72 ALA A C 1
ATOM 521 O O . ALA A 1 72 ? 30.969 -5.607 1.585 1.00 29.81 72 ALA A O 1
ATOM 522 N N . ALA A 1 73 ? 29.401 -4.452 2.713 1.00 34.53 73 ALA A N 1
ATOM 523 C CA . ALA A 1 73 ? 28.302 -4.781 1.826 1.00 34.53 73 ALA A CA 1
ATOM 524 C C . ALA A 1 73 ? 28.490 -3.938 0.560 1.00 34.53 73 ALA A C 1
ATOM 526 O O . ALA A 1 73 ? 27.911 -2.863 0.419 1.00 34.53 73 ALA A O 1
ATOM 527 N N . ASP A 1 74 ? 29.387 -4.391 -0.311 1.00 34.12 74 ASP A N 1
ATOM 528 C CA . ASP A 1 74 ? 29.573 -3.844 -1.638 1.00 34.12 74 ASP A CA 1
ATOM 529 C C . ASP A 1 74 ? 28.323 -4.246 -2.419 1.00 34.12 74 ASP A C 1
ATOM 531 O O . ASP A 1 74 ? 28.182 -5.370 -2.907 1.00 34.12 74 ASP A O 1
ATOM 535 N N . GLY A 1 75 ? 27.337 -3.349 -2.414 1.00 37.66 75 GLY A N 1
ATOM 536 C CA . GLY A 1 75 ? 26.179 -3.393 -3.291 1.00 37.66 75 GLY A CA 1
ATOM 537 C C . GLY A 1 75 ? 26.647 -3.134 -4.712 1.00 37.66 75 GLY A C 1
ATOM 538 O O . GLY A 1 75 ? 26.341 -2.091 -5.282 1.00 37.66 75 GLY A O 1
ATOM 539 N N . GLY A 1 76 ? 27.439 -4.060 -5.251 1.00 33.97 76 GLY A N 1
ATOM 540 C CA . GLY A 1 76 ? 27.834 -4.042 -6.638 1.00 33.97 76 GLY A CA 1
ATOM 541 C C . GLY A 1 76 ? 26.564 -4.044 -7.469 1.00 33.97 76 GLY A C 1
ATOM 542 O O . GLY A 1 76 ? 25.740 -4.955 -7.364 1.00 33.97 76 GLY A O 1
ATOM 543 N N . GLU A 1 77 ? 26.405 -3.026 -8.311 1.00 42.78 77 GLU A N 1
ATOM 544 C CA . GLU A 1 77 ? 25.767 -3.249 -9.596 1.00 42.78 77 GLU A CA 1
ATOM 545 C C . GLU A 1 77 ? 26.463 -4.478 -10.184 1.00 42.78 77 GLU A C 1
ATOM 547 O O . GLU A 1 77 ? 27.590 -4.388 -10.672 1.00 42.78 77 GLU A O 1
ATOM 552 N N . GLU A 1 78 ? 25.847 -5.658 -10.062 1.00 44.62 78 GLU A N 1
ATOM 553 C CA . GLU A 1 78 ? 26.197 -6.773 -10.924 1.00 44.62 78 GLU A CA 1
ATOM 554 C C . GLU A 1 78 ? 26.074 -6.208 -12.330 1.00 44.62 78 GLU A C 1
ATOM 556 O O . GLU A 1 78 ? 24.966 -5.914 -12.791 1.00 44.62 78 GLU A O 1
ATOM 561 N N . ASP A 1 79 ? 27.231 -5.954 -12.948 1.00 46.88 79 ASP A N 1
ATOM 562 C CA . ASP A 1 79 ? 27.325 -5.413 -14.288 1.00 46.88 79 ASP A CA 1
ATOM 563 C C . ASP A 1 79 ? 26.330 -6.204 -15.132 1.00 46.88 79 ASP A C 1
ATOM 565 O O . ASP A 1 79 ? 26.379 -7.437 -15.186 1.00 46.88 79 ASP A O 1
ATOM 569 N N . VAL A 1 80 ? 25.354 -5.515 -15.721 1.00 51.84 80 VAL A N 1
ATOM 570 C CA . VAL A 1 80 ? 24.318 -6.164 -16.527 1.00 51.84 80 VAL A CA 1
ATOM 571 C C . VAL A 1 80 ? 24.998 -6.988 -17.624 1.00 51.84 80 VAL A C 1
ATOM 573 O O . VAL A 1 80 ? 24.507 -8.057 -17.981 1.00 51.84 80 VAL A O 1
ATOM 576 N N . ALA A 1 81 ? 26.188 -6.570 -18.078 1.00 49.97 81 ALA A N 1
ATOM 577 C CA . ALA A 1 81 ? 27.031 -7.358 -18.965 1.00 49.97 81 ALA A CA 1
ATOM 578 C C . ALA A 1 81 ? 27.565 -8.652 -18.320 1.00 49.97 81 ALA A C 1
ATOM 580 O O . ALA A 1 81 ? 27.632 -9.663 -19.008 1.00 49.97 81 ALA A O 1
ATOM 581 N N . SER A 1 82 ? 27.890 -8.671 -17.025 1.00 49.00 82 SER A N 1
ATOM 582 C CA . SER A 1 82 ? 28.298 -9.866 -16.266 1.00 49.00 82 SER A CA 1
ATOM 583 C C . SER A 1 82 ? 27.139 -10.850 -16.056 1.00 49.00 82 SER A C 1
ATOM 585 O O . SER A 1 82 ? 27.286 -12.036 -16.352 1.00 49.00 82 SER A O 1
ATOM 587 N N . LEU A 1 83 ? 25.942 -10.378 -15.682 1.00 47.31 83 LEU A N 1
ATOM 588 C CA . LEU A 1 83 ? 24.733 -11.222 -15.617 1.00 47.31 83 LEU A CA 1
ATOM 589 C C . LEU A 1 83 ? 24.349 -11.803 -16.990 1.00 47.31 83 LEU A C 1
ATOM 591 O O . LEU A 1 83 ? 23.917 -12.955 -17.085 1.00 47.31 83 LEU A O 1
ATOM 595 N N . LEU A 1 84 ? 24.549 -11.027 -18.060 1.00 47.91 84 LEU A N 1
ATOM 596 C CA . LEU A 1 84 ? 24.370 -11.477 -19.445 1.00 47.91 84 LEU A CA 1
ATOM 597 C C . LEU A 1 84 ? 25.530 -12.351 -19.960 1.00 47.91 84 LEU A C 1
ATOM 599 O O . LEU A 1 84 ? 25.345 -13.070 -20.937 1.00 47.91 84 LEU A O 1
ATOM 603 N N . SER A 1 85 ? 26.701 -12.312 -19.318 1.00 43.94 85 SER A N 1
ATOM 604 C CA . SER A 1 85 ? 27.918 -13.047 -19.706 1.00 43.94 85 SER A CA 1
ATOM 605 C C . SER A 1 85 ? 28.030 -14.411 -19.014 1.00 43.94 85 SER A C 1
ATOM 607 O O . SER A 1 85 ? 28.423 -15.394 -19.644 1.00 43.94 85 SER A O 1
ATOM 609 N N . VAL A 1 86 ? 27.618 -14.518 -17.742 1.00 47.56 86 VAL A N 1
ATOM 610 C CA . VAL A 1 86 ? 27.659 -15.774 -16.962 1.00 47.56 86 VAL A CA 1
ATOM 611 C C . VAL A 1 86 ? 26.640 -16.799 -17.479 1.00 47.56 86 VAL A C 1
ATOM 613 O O . VAL A 1 86 ? 26.862 -18.009 -17.392 1.00 47.56 86 VAL A O 1
ATOM 616 N N . ARG A 1 87 ? 25.550 -16.344 -18.104 1.00 45.84 87 ARG A N 1
ATOM 617 C CA . ARG A 1 87 ? 24.682 -17.197 -18.925 1.00 45.84 87 ARG A CA 1
ATOM 618 C C . ARG A 1 87 ? 25.188 -17.137 -20.359 1.00 45.84 87 ARG A C 1
ATOM 620 O O . ARG A 1 87 ? 24.836 -16.215 -21.081 1.00 45.84 87 ARG A O 1
ATOM 627 N N . GLY A 1 88 ? 26.019 -18.104 -20.756 1.00 39.38 88 GLY A N 1
ATOM 628 C CA . GLY A 1 88 ? 26.586 -18.188 -22.105 1.00 39.38 88 GLY A CA 1
ATOM 629 C C . GLY A 1 88 ? 25.590 -17.744 -23.183 1.00 39.38 88 GLY A C 1
ATOM 630 O O . GLY A 1 88 ? 24.518 -18.332 -23.330 1.00 39.38 88 GLY A O 1
ATOM 631 N N . ALA A 1 89 ? 25.955 -16.688 -23.911 1.00 41.16 89 ALA A N 1
ATOM 632 C CA . ALA A 1 89 ? 25.121 -15.915 -24.835 1.00 41.16 89 ALA A CA 1
ATOM 633 C C . ALA A 1 89 ? 24.575 -16.688 -26.061 1.00 41.16 89 ALA A C 1
ATOM 635 O O . ALA A 1 89 ? 24.129 -16.079 -27.029 1.00 41.16 89 ALA A O 1
ATOM 636 N N . ALA A 1 90 ? 24.615 -18.021 -26.054 1.00 39.66 90 ALA A N 1
ATOM 637 C CA . ALA A 1 90 ? 24.267 -18.856 -27.195 1.00 39.66 90 ALA A CA 1
ATOM 638 C C . ALA A 1 90 ? 22.870 -19.498 -27.127 1.00 39.66 90 ALA A C 1
ATOM 640 O O . ALA A 1 90 ? 22.421 -19.979 -28.161 1.00 39.66 90 ALA A O 1
ATOM 641 N N . ASP A 1 91 ? 22.160 -19.488 -25.987 1.00 41.88 91 ASP A N 1
ATOM 642 C CA . ASP A 1 91 ? 20.863 -20.197 -25.901 1.00 41.88 91 ASP A CA 1
ATOM 643 C C . ASP A 1 91 ? 19.759 -19.537 -25.056 1.00 41.88 91 ASP A C 1
ATOM 645 O O . ASP A 1 91 ? 18.687 -20.119 -24.879 1.00 41.88 91 ASP A O 1
ATOM 649 N N . VAL A 1 92 ? 19.928 -18.288 -24.605 1.00 49.06 92 VAL A N 1
ATOM 650 C CA . VAL A 1 92 ? 18.788 -17.507 -24.086 1.00 49.06 92 VAL A CA 1
ATOM 651 C C . VAL A 1 92 ? 17.993 -16.973 -25.281 1.00 49.06 92 VAL A C 1
ATOM 653 O O . VAL A 1 92 ? 18.017 -15.788 -25.610 1.00 49.06 92 VAL A O 1
ATOM 656 N N . LYS A 1 93 ? 17.312 -17.875 -25.997 1.00 47.25 93 LYS A N 1
ATOM 657 C CA . LYS A 1 93 ? 16.236 -17.479 -26.910 1.00 47.25 93 LYS A CA 1
ATOM 658 C C . LYS A 1 93 ? 15.208 -16.669 -26.112 1.00 47.25 93 LYS A C 1
ATOM 660 O O . LYS A 1 93 ? 14.970 -16.994 -24.948 1.00 47.25 93 LYS A O 1
ATOM 665 N N . PRO A 1 94 ? 14.549 -15.669 -26.721 1.00 47.16 94 PRO A N 1
ATOM 666 C CA . PRO A 1 94 ? 13.4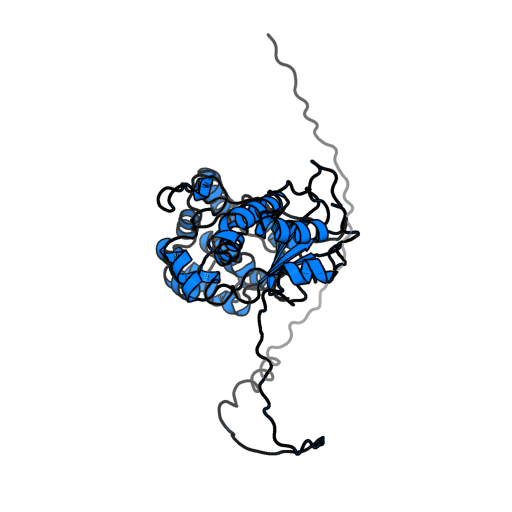39 -14.997 -26.069 1.00 47.16 94 PRO A CA 1
ATOM 667 C C . PRO A 1 94 ? 12.377 -16.058 -25.759 1.00 47.16 94 PRO A C 1
ATOM 669 O O . PRO A 1 94 ? 11.742 -16.589 -26.671 1.00 47.16 94 PRO A O 1
ATOM 672 N N . HIS A 1 95 ? 12.225 -16.412 -24.480 1.00 54.38 95 HIS A N 1
ATOM 673 C CA . HIS A 1 95 ? 11.314 -17.470 -24.029 1.00 54.38 95 HIS A CA 1
ATOM 674 C C . HIS A 1 95 ? 9.839 -17.146 -24.310 1.00 54.38 95 HIS A C 1
ATOM 676 O O . HIS A 1 95 ? 8.989 -18.033 -24.277 1.00 54.38 95 HIS A O 1
ATOM 682 N N . LEU A 1 96 ? 9.529 -15.898 -24.665 1.00 60.72 96 LEU A N 1
ATOM 683 C CA . LEU A 1 96 ? 8.174 -15.437 -24.919 1.00 60.72 96 LEU A CA 1
ATOM 684 C C . LEU A 1 96 ? 7.967 -15.106 -26.398 1.00 60.72 96 LEU A C 1
ATOM 686 O O . LEU A 1 96 ? 8.574 -14.178 -26.934 1.00 60.72 96 LEU A O 1
ATOM 690 N N . GLN A 1 97 ? 7.028 -15.821 -27.025 1.00 70.50 97 GLN A N 1
ATOM 691 C CA . GLN A 1 97 ? 6.507 -15.525 -28.366 1.00 70.50 97 GLN A CA 1
ATOM 692 C C . GLN A 1 97 ? 6.177 -14.031 -28.492 1.00 70.50 97 GLN A C 1
ATOM 694 O O . GLN A 1 97 ? 5.511 -13.515 -27.591 1.00 70.50 97 GLN A O 1
ATOM 699 N N . PRO A 1 98 ? 6.594 -13.317 -29.555 1.00 74.69 98 PRO A N 1
ATOM 700 C CA . PRO A 1 98 ? 6.251 -11.908 -29.747 1.00 74.69 98 PRO A CA 1
ATOM 701 C C . PRO A 1 98 ? 4.747 -11.653 -29.541 1.00 74.69 98 PRO A C 1
ATOM 703 O O . PRO A 1 98 ? 3.913 -12.329 -30.136 1.00 74.69 98 PRO A O 1
ATOM 706 N N . GLY A 1 99 ? 4.396 -10.704 -28.668 1.00 78.69 99 GLY A N 1
ATOM 707 C CA . GLY A 1 99 ? 3.002 -10.324 -28.387 1.00 78.69 99 GLY A CA 1
ATOM 708 C C . GLY A 1 99 ? 2.287 -11.061 -27.241 1.00 78.69 99 GLY A C 1
ATOM 709 O O . GLY A 1 99 ? 1.250 -10.580 -26.801 1.00 78.69 99 GLY A O 1
ATOM 710 N N . ALA A 1 100 ? 2.823 -12.162 -26.697 1.00 89.94 100 ALA A N 1
ATOM 711 C CA . ALA A 1 100 ? 2.305 -12.776 -25.457 1.00 89.94 100 ALA A CA 1
ATOM 712 C C . ALA A 1 100 ? 2.488 -11.861 -24.218 1.00 89.94 100 ALA A C 1
ATOM 714 O O . ALA A 1 100 ? 3.330 -10.971 -24.255 1.00 89.94 100 ALA A O 1
ATOM 715 N N . CYS A 1 101 ? 1.768 -12.065 -23.115 1.00 96.25 101 CYS A N 1
ATOM 716 C CA . CYS A 1 101 ? 2.091 -11.392 -21.844 1.00 96.25 101 CYS A CA 1
ATOM 717 C C . CYS A 1 101 ? 3.141 -12.181 -21.050 1.00 96.25 101 CYS A C 1
ATOM 719 O O . CYS A 1 101 ? 3.315 -13.378 -21.273 1.00 96.25 101 CYS A O 1
ATOM 721 N N . ILE A 1 102 ? 3.859 -11.510 -20.148 1.00 96.88 102 ILE A N 1
ATOM 722 C CA . ILE A 1 102 ? 4.806 -12.145 -19.225 1.00 96.88 102 ILE A CA 1
ATOM 723 C C . ILE A 1 102 ? 4.002 -12.973 -18.220 1.00 96.88 102 ILE A C 1
ATOM 725 O O . ILE A 1 102 ? 3.222 -12.403 -17.461 1.00 96.88 102 ILE A O 1
ATOM 729 N N . SER A 1 103 ? 4.187 -14.293 -18.208 1.00 96.31 103 SER A N 1
ATOM 730 C CA . SER A 1 103 ? 3.411 -15.210 -17.360 1.00 96.31 103 SER A CA 1
ATOM 731 C C . SER A 1 103 ? 4.230 -15.966 -16.322 1.00 96.31 103 SER A C 1
ATOM 733 O O . SER A 1 103 ? 3.645 -16.645 -15.483 1.00 96.31 103 SER A O 1
ATOM 735 N N . GLU A 1 104 ? 5.560 -15.878 -16.356 1.00 97.00 104 GLU A N 1
ATOM 736 C CA . GLU A 1 104 ? 6.439 -16.517 -15.375 1.00 97.00 104 GLU A CA 1
ATOM 737 C C . GLU A 1 104 ? 7.215 -15.475 -14.556 1.00 97.00 104 GLU A C 1
ATOM 739 O O . GLU A 1 104 ? 7.674 -14.477 -15.119 1.00 97.00 104 GLU A O 1
ATOM 744 N N . PRO A 1 105 ? 7.417 -15.694 -13.242 1.00 97.38 105 PRO A N 1
ATOM 745 C CA . PRO A 1 105 ? 8.178 -14.762 -12.409 1.00 97.38 105 PRO A CA 1
ATOM 746 C C . PRO A 1 105 ? 9.620 -14.514 -12.878 1.00 97.38 105 PRO A C 1
ATOM 748 O O . PRO A 1 105 ? 10.079 -13.373 -12.887 1.00 97.38 105 PRO A O 1
ATOM 751 N N . GLU A 1 106 ? 10.332 -15.553 -13.324 1.00 96.50 106 GLU A N 1
ATOM 752 C CA . GLU A 1 106 ? 11.704 -15.416 -13.844 1.00 96.50 106 GLU A CA 1
ATOM 753 C C . GLU A 1 106 ? 11.757 -14.654 -15.179 1.00 96.50 106 GLU A C 1
ATOM 755 O O . GLU A 1 106 ? 12.695 -13.888 -15.428 1.00 96.50 106 GLU A O 1
ATOM 760 N N . ASP A 1 107 ? 10.724 -14.789 -16.016 1.00 95.75 107 ASP A N 1
ATOM 761 C CA . ASP A 1 107 ? 10.595 -13.978 -17.229 1.00 95.75 107 ASP A CA 1
ATOM 762 C C . ASP A 1 107 ? 10.368 -12.508 -16.864 1.00 95.75 107 ASP A C 1
ATOM 764 O O . ASP A 1 107 ? 10.980 -11.628 -17.468 1.00 95.75 107 ASP A O 1
ATOM 768 N N . TYR A 1 108 ? 9.551 -12.225 -15.841 1.00 97.31 108 TYR A N 1
ATOM 769 C CA . TYR A 1 108 ? 9.365 -10.860 -15.342 1.00 97.31 108 TYR A CA 1
ATOM 770 C C . TYR A 1 108 ? 10.683 -10.263 -14.847 1.00 97.31 108 TYR A C 1
ATOM 772 O O . TYR A 1 108 ? 11.038 -9.151 -15.242 1.00 97.31 108 TYR A O 1
ATOM 780 N N . LYS A 1 109 ? 11.445 -11.009 -14.038 1.00 96.94 109 LYS A N 1
ATOM 781 C CA . LYS A 1 109 ? 12.783 -10.598 -13.587 1.00 96.94 109 LYS A CA 1
ATOM 782 C C . LYS A 1 109 ? 13.704 -10.294 -14.769 1.00 96.94 109 LYS A C 1
ATOM 784 O O . LYS A 1 109 ? 14.391 -9.279 -14.771 1.00 96.94 109 LYS A O 1
ATOM 789 N N . THR A 1 110 ? 13.692 -11.132 -15.797 1.00 94.94 110 THR A N 1
ATOM 790 C CA . THR A 1 110 ? 14.486 -10.911 -17.013 1.00 94.94 110 THR A CA 1
ATOM 791 C C . THR A 1 110 ? 14.059 -9.623 -17.733 1.00 94.94 110 THR A C 1
ATOM 793 O O . THR A 1 110 ? 14.895 -8.774 -18.056 1.00 94.94 110 THR A O 1
ATOM 796 N N . TYR A 1 111 ? 12.750 -9.420 -17.910 1.00 94.69 111 TYR A N 1
ATOM 797 C CA . TYR A 1 111 ? 12.191 -8.211 -18.519 1.00 94.69 111 TYR A CA 1
ATOM 798 C C . TYR A 1 111 ? 12.484 -6.944 -17.716 1.00 94.69 111 TYR A C 1
ATOM 800 O O . TYR A 1 111 ? 12.708 -5.894 -18.318 1.00 94.69 111 TYR A O 1
ATOM 808 N N . TRP A 1 112 ? 12.533 -7.023 -16.387 1.00 95.50 112 TRP A N 1
ATOM 809 C CA . TRP A 1 112 ? 12.915 -5.903 -15.529 1.00 95.50 112 TRP A CA 1
ATOM 810 C C . TRP A 1 112 ? 14.294 -5.336 -15.897 1.00 95.50 112 TRP A C 1
ATOM 812 O O . TRP A 1 112 ? 14.455 -4.119 -16.035 1.00 95.50 112 TRP A O 1
ATOM 822 N N . TYR A 1 113 ? 15.280 -6.211 -16.115 1.00 94.12 113 TYR A N 1
ATOM 823 C CA . TYR A 1 113 ? 16.635 -5.803 -16.495 1.00 94.12 113 TYR A CA 1
ATOM 824 C C . TYR A 1 113 ? 16.727 -5.337 -17.953 1.00 94.12 113 TYR A C 1
ATOM 826 O O . TYR A 1 113 ? 17.358 -4.315 -18.222 1.00 94.12 113 TYR A O 1
ATOM 834 N N . TYR A 1 114 ? 16.054 -6.006 -18.894 1.00 93.19 114 TYR A N 1
ATOM 835 C CA . TYR A 1 114 ? 16.039 -5.557 -20.296 1.00 93.19 114 TYR A CA 1
ATOM 836 C C . TYR A 1 114 ? 15.341 -4.211 -20.490 1.00 93.19 114 TYR A C 1
ATOM 838 O O . TYR A 1 114 ? 15.789 -3.375 -21.277 1.00 93.19 114 TYR A O 1
ATOM 846 N N . THR A 1 115 ? 14.278 -3.969 -19.728 1.00 90.94 115 THR A N 1
ATOM 847 C CA . THR A 1 115 ? 13.580 -2.682 -19.724 1.00 90.94 115 THR A CA 1
ATOM 848 C C . THR A 1 115 ? 14.496 -1.569 -19.204 1.00 90.94 115 THR A C 1
ATOM 850 O O . THR A 1 115 ? 14.548 -0.486 -19.780 1.00 90.94 115 THR A O 1
ATOM 853 N N . ALA A 1 116 ? 15.289 -1.848 -18.164 1.00 90.81 116 ALA A N 1
ATOM 854 C CA . ALA A 1 116 ? 16.316 -0.933 -17.664 1.00 90.81 116 ALA A CA 1
ATOM 855 C C . ALA A 1 116 ? 17.403 -0.610 -18.697 1.00 90.81 116 ALA A C 1
ATOM 857 O O . ALA A 1 116 ? 17.765 0.554 -18.871 1.00 90.81 116 ALA A O 1
ATOM 858 N N . ALA A 1 117 ? 17.887 -1.626 -19.413 1.00 89.56 117 ALA A N 1
ATOM 859 C CA . ALA A 1 117 ? 18.867 -1.458 -20.484 1.00 89.56 117 ALA A CA 1
ATOM 860 C C . ALA A 1 117 ? 18.286 -0.736 -21.720 1.00 89.56 117 ALA A C 1
ATOM 862 O O . ALA A 1 117 ? 19.025 -0.318 -22.613 1.00 89.56 117 ALA A O 1
ATOM 863 N N . GLY A 1 118 ? 16.959 -0.576 -21.792 1.00 87.81 118 GLY A N 1
ATOM 864 C CA . GLY A 1 118 ? 16.259 -0.020 -22.947 1.00 87.81 118 GLY A CA 1
ATOM 865 C C . GLY A 1 118 ? 16.317 -0.917 -24.184 1.00 87.81 118 GLY A C 1
ATOM 866 O O . GLY A 1 118 ? 16.089 -0.427 -25.291 1.00 87.81 118 GLY A O 1
ATOM 867 N N . THR A 1 119 ? 16.648 -2.200 -24.009 1.00 88.75 119 THR A N 1
ATOM 868 C CA . THR A 1 119 ? 16.669 -3.200 -25.084 1.00 88.75 119 THR A CA 1
ATOM 869 C C . THR A 1 119 ? 15.275 -3.748 -25.365 1.00 88.75 119 THR A C 1
ATOM 871 O O . THR A 1 119 ? 14.991 -4.143 -26.490 1.00 88.75 119 THR A O 1
ATOM 874 N N . GLU A 1 120 ? 14.392 -3.712 -24.367 1.00 89.06 120 GLU A N 1
ATOM 875 C CA . GLU A 1 120 ? 12.995 -4.122 -24.474 1.00 89.06 120 GLU A CA 1
ATOM 876 C C . GLU A 1 120 ? 12.064 -3.003 -24.011 1.00 89.06 120 GLU A C 1
ATOM 878 O O . GLU A 1 120 ? 12.405 -2.190 -23.150 1.00 89.06 120 GLU A O 1
ATOM 883 N N . LYS A 1 121 ? 10.860 -2.965 -24.587 1.00 91.00 121 LYS A N 1
ATOM 884 C CA . LYS A 1 121 ? 9.789 -2.088 -24.104 1.00 91.00 121 LYS A CA 1
ATOM 885 C C . LYS A 1 121 ? 8.994 -2.797 -23.002 1.00 91.00 121 LYS A C 1
ATOM 887 O O . LYS A 1 121 ? 8.875 -4.024 -23.052 1.00 91.00 121 LYS A O 1
ATOM 892 N N . PRO A 1 122 ? 8.375 -2.046 -22.070 1.00 92.62 122 PRO A N 1
ATOM 893 C CA . PRO A 1 122 ? 7.416 -2.605 -21.123 1.00 92.62 122 PRO A CA 1
ATOM 894 C C . PRO A 1 122 ? 6.356 -3.446 -21.836 1.00 92.62 122 PRO A C 1
ATOM 896 O O . PRO A 1 122 ? 5.827 -3.055 -22.881 1.00 92.62 122 PRO A O 1
ATOM 899 N N . ARG A 1 123 ? 6.059 -4.610 -21.264 1.00 93.06 123 ARG A N 1
ATOM 900 C CA . ARG A 1 123 ? 5.213 -5.645 -21.861 1.00 93.06 123 ARG A CA 1
ATOM 901 C C . ARG A 1 123 ? 4.095 -6.010 -20.895 1.00 93.06 123 ARG A C 1
ATOM 903 O O . ARG A 1 123 ? 4.303 -5.954 -19.689 1.00 93.06 123 ARG A O 1
ATOM 910 N N . CYS A 1 124 ? 2.922 -6.379 -21.414 1.00 95.94 124 CYS A N 1
ATOM 911 C CA . CYS A 1 124 ? 1.807 -6.798 -20.564 1.00 95.94 124 CYS A CA 1
ATOM 912 C C . CYS A 1 124 ? 2.199 -7.970 -19.652 1.00 95.94 124 CYS A C 1
ATOM 914 O O . CYS A 1 124 ? 3.036 -8.799 -20.015 1.00 95.94 124 CYS A O 1
ATOM 916 N N . VAL A 1 125 ? 1.565 -8.034 -18.483 1.00 97.50 125 VAL A N 1
ATOM 917 C CA . VAL A 1 125 ? 1.781 -9.047 -17.444 1.00 97.50 125 VAL A CA 1
ATOM 918 C C . VAL A 1 125 ? 0.518 -9.900 -17.336 1.00 97.50 125 V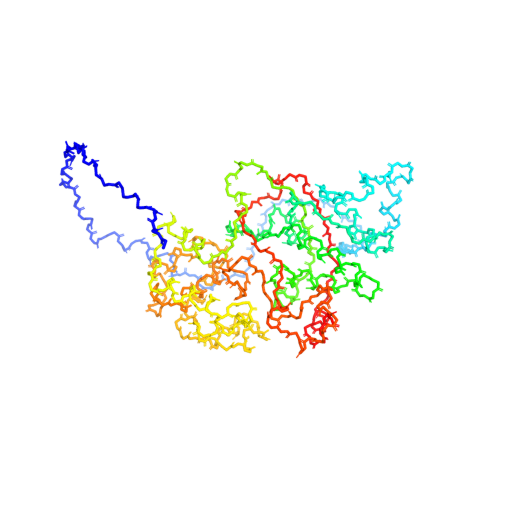AL A C 1
ATOM 920 O O . VAL A 1 125 ? -0.588 -9.376 -17.443 1.00 97.50 125 VAL A O 1
ATOM 923 N N . ASP A 1 126 ? 0.682 -11.211 -17.197 1.00 97.44 126 ASP A N 1
ATOM 924 C CA . ASP A 1 126 ? -0.420 -12.166 -17.085 1.00 97.44 126 ASP A CA 1
ATOM 925 C C . ASP A 1 126 ? -1.155 -12.039 -15.730 1.00 97.44 126 ASP A C 1
ATOM 927 O O . ASP A 1 126 ? -0.494 -11.836 -14.705 1.00 97.44 126 ASP A O 1
ATOM 931 N N . PRO A 1 127 ? -2.492 -12.232 -15.675 1.00 96.56 127 PRO A N 1
ATOM 932 C CA . PRO A 1 127 ? -3.264 -12.123 -14.432 1.00 96.56 127 PRO A CA 1
ATOM 933 C C . PRO A 1 127 ? -2.878 -13.124 -13.338 1.00 96.56 127 PRO A C 1
ATOM 935 O O . PRO A 1 127 ? -3.308 -12.974 -12.194 1.00 96.56 127 PRO A O 1
ATOM 938 N N . SER A 1 128 ? -2.126 -14.177 -13.671 1.00 96.38 128 SER A N 1
ATOM 939 C CA . SER A 1 128 ? -1.649 -15.159 -12.694 1.00 96.38 128 SER A CA 1
ATOM 940 C C . SER A 1 128 ? -0.440 -14.690 -11.880 1.00 96.38 128 SER A C 1
ATOM 942 O O . SER A 1 128 ? -0.133 -15.327 -10.866 1.00 96.38 128 SER A O 1
ATOM 944 N N . LEU A 1 129 ? 0.234 -13.610 -12.295 1.00 97.81 129 LEU A N 1
ATOM 945 C CA . LEU A 1 129 ? 1.379 -13.053 -11.581 1.00 97.81 129 LEU A CA 1
ATOM 946 C C . LEU A 1 129 ? 0.954 -12.041 -10.517 1.00 97.81 129 LEU A C 1
ATOM 948 O O . LEU A 1 129 ? 0.107 -11.174 -10.738 1.00 97.81 129 LEU A O 1
ATOM 952 N N . TRP A 1 130 ? 1.612 -12.157 -9.370 1.00 97.75 130 TRP A N 1
ATOM 953 C CA . TRP A 1 130 ? 1.441 -11.316 -8.196 1.00 97.75 130 TRP A CA 1
ATOM 954 C C . TRP A 1 130 ? 2.793 -10.772 -7.762 1.00 97.75 130 TRP A C 1
ATOM 956 O O . TRP A 1 130 ? 3.831 -11.388 -8.023 1.00 97.75 130 TRP A O 1
ATOM 966 N N . GLY A 1 131 ? 2.771 -9.624 -7.096 1.00 96.31 131 GLY A N 1
ATOM 967 C CA . GLY A 1 131 ? 3.960 -9.006 -6.540 1.00 96.31 131 GLY A CA 1
ATOM 968 C C . GLY A 1 131 ? 3.778 -8.552 -5.099 1.00 96.31 131 GLY A C 1
ATOM 969 O O . GLY A 1 131 ? 2.661 -8.343 -4.631 1.00 96.31 131 GLY A O 1
ATOM 970 N N . SER A 1 132 ? 4.899 -8.411 -4.401 1.00 95.44 132 SER A N 1
ATOM 971 C CA . SER A 1 132 ? 4.999 -7.730 -3.108 1.00 95.44 132 SER A CA 1
ATOM 972 C C . SER A 1 132 ? 6.372 -7.087 -2.992 1.00 95.44 132 SER A C 1
ATOM 974 O O . SER A 1 132 ? 7.368 -7.656 -3.446 1.00 95.44 132 SER A O 1
ATOM 976 N N . VAL A 1 133 ? 6.438 -5.927 -2.348 1.00 92.50 133 VAL A N 1
ATOM 977 C CA . VAL A 1 133 ? 7.707 -5.353 -1.894 1.00 92.50 133 VAL A CA 1
ATOM 978 C C . VAL A 1 133 ? 8.035 -5.935 -0.523 1.00 92.50 133 VAL A C 1
ATOM 980 O O . VAL A 1 133 ? 7.124 -6.184 0.265 1.00 92.50 133 VAL A O 1
ATOM 983 N N . TYR A 1 134 ? 9.310 -6.221 -0.274 1.00 91.69 134 TYR A N 1
ATOM 984 C CA . TYR A 1 134 ? 9.803 -6.758 0.995 1.00 91.69 134 TYR A CA 1
ATOM 985 C C . TYR A 1 134 ? 11.305 -6.466 1.159 1.00 91.69 134 TYR A C 1
ATOM 987 O O . TYR A 1 134 ? 11.975 -6.070 0.202 1.00 91.69 134 TYR A O 1
ATOM 995 N N . THR A 1 135 ? 11.856 -6.684 2.351 1.00 90.94 135 THR A N 1
ATOM 996 C CA . THR A 1 135 ? 13.304 -6.580 2.593 1.00 90.94 135 THR A CA 1
ATOM 997 C C . THR A 1 135 ? 14.038 -7.761 1.958 1.00 90.94 135 THR A C 1
ATOM 999 O O . THR A 1 135 ? 13.747 -8.920 2.250 1.00 90.94 135 THR A O 1
ATOM 1002 N N . CYS A 1 136 ? 15.018 -7.500 1.091 1.00 90.75 136 CYS A N 1
ATOM 1003 C CA . CYS A 1 136 ? 15.811 -8.545 0.451 1.00 90.75 136 CYS A CA 1
ATOM 1004 C C . CYS A 1 136 ? 16.470 -9.458 1.495 1.00 90.75 136 CYS A C 1
ATOM 1006 O O . CYS A 1 136 ? 17.145 -8.997 2.414 1.00 90.75 136 CYS A O 1
ATOM 1008 N N . GLY A 1 137 ? 16.326 -10.769 1.299 1.00 91.12 137 GLY A N 1
ATOM 1009 C CA . GLY A 1 137 ? 16.856 -11.790 2.206 1.00 91.12 137 GLY A CA 1
ATOM 1010 C C . GLY A 1 137 ? 15.874 -12.243 3.288 1.00 91.12 137 GLY A C 1
ATOM 1011 O O . GLY A 1 137 ? 16.086 -13.311 3.867 1.00 91.12 137 GLY A O 1
ATOM 1012 N N . ASP A 1 138 ? 14.773 -11.519 3.511 1.00 91.88 138 ASP A N 1
ATOM 1013 C CA . ASP A 1 138 ? 13.745 -11.961 4.451 1.00 91.88 138 ASP A CA 1
ATOM 1014 C C . ASP A 1 138 ? 13.035 -13.229 3.960 1.00 91.88 138 ASP A C 1
ATOM 1016 O O . ASP A 1 138 ? 12.825 -13.467 2.768 1.00 91.88 138 ASP A O 1
ATOM 1020 N N . MET A 1 139 ? 12.641 -14.070 4.919 1.00 90.69 139 MET A N 1
ATOM 1021 C CA . MET A 1 139 ? 11.947 -15.335 4.648 1.00 90.69 139 MET A CA 1
ATOM 1022 C C . MET A 1 139 ? 10.428 -15.182 4.491 1.00 90.69 139 MET A C 1
ATOM 1024 O O . MET A 1 139 ? 9.766 -16.145 4.099 1.00 90.69 139 MET A O 1
ATOM 1028 N N . THR A 1 140 ? 9.865 -14.024 4.832 1.00 92.00 140 THR A N 1
ATOM 1029 C CA . THR A 1 140 ? 8.432 -13.681 4.769 1.00 92.00 140 THR A CA 1
ATOM 1030 C C . THR A 1 140 ? 8.271 -12.335 4.064 1.00 92.00 140 THR A C 1
ATOM 1032 O O . THR A 1 140 ? 9.209 -11.546 4.046 1.00 92.00 140 THR A O 1
ATOM 1035 N N . LEU A 1 141 ? 7.101 -12.068 3.470 1.00 91.19 141 LEU A N 1
ATOM 1036 C CA . LEU A 1 141 ? 6.848 -10.782 2.798 1.00 91.19 141 LEU A CA 1
ATOM 1037 C C . LEU A 1 141 ? 6.819 -9.607 3.789 1.00 91.19 141 LEU A C 1
ATOM 1039 O O . LEU A 1 141 ? 7.253 -8.512 3.461 1.00 91.19 141 LEU A O 1
ATOM 1043 N N . TYR A 1 142 ? 6.315 -9.860 4.997 1.00 89.94 142 TYR A N 1
ATOM 1044 C CA . TYR A 1 142 ? 6.215 -8.899 6.098 1.00 89.94 142 TYR A CA 1
ATOM 1045 C C . TYR A 1 142 ? 6.768 -9.535 7.384 1.00 89.94 142 TYR A C 1
ATOM 1047 O O . TYR A 1 142 ? 6.884 -10.771 7.431 1.00 89.94 142 TYR A O 1
ATOM 1055 N N . PRO A 1 143 ? 7.087 -8.751 8.437 1.00 87.62 143 PRO A N 1
ATOM 1056 C CA . PRO A 1 143 ? 7.512 -9.287 9.730 1.00 87.62 143 PRO A CA 1
ATOM 1057 C C . PRO A 1 143 ? 6.589 -10.408 10.219 1.00 87.62 143 PRO A C 1
ATOM 1059 O O . PRO A 1 143 ? 5.388 -10.376 9.979 1.00 87.62 143 PRO A O 1
ATOM 1062 N N . ARG A 1 144 ? 7.128 -11.418 10.914 1.00 86.19 144 ARG A N 1
ATOM 1063 C CA . ARG A 1 144 ? 6.343 -12.597 11.348 1.00 86.19 144 ARG A CA 1
ATOM 1064 C C . ARG A 1 144 ? 5.179 -12.271 12.284 1.00 86.19 144 ARG A C 1
ATOM 1066 O O . ARG A 1 144 ? 4.306 -13.112 12.458 1.00 86.19 144 ARG A O 1
ATOM 1073 N N . THR A 1 145 ? 5.212 -11.099 12.906 1.00 84.00 145 THR A N 1
ATOM 1074 C CA . THR A 1 145 ? 4.118 -10.551 13.705 1.00 84.00 145 THR A CA 1
ATOM 1075 C C . THR A 1 145 ? 2.922 -10.176 12.834 1.00 84.00 145 THR A C 1
ATOM 1077 O O . THR A 1 145 ? 1.795 -10.387 13.264 1.00 84.00 145 THR A O 1
ATOM 1080 N N . ALA A 1 146 ? 3.153 -9.712 11.600 1.00 87.69 146 ALA A N 1
ATOM 1081 C CA . ALA A 1 146 ? 2.101 -9.362 10.656 1.00 87.69 146 ALA A CA 1
ATOM 1082 C C . ALA A 1 146 ? 1.313 -10.597 10.236 1.00 87.69 146 ALA A C 1
ATOM 1084 O O . ALA A 1 146 ? 1.872 -11.570 9.728 1.00 87.69 146 ALA A O 1
ATOM 1085 N N . GLU A 1 147 ? -0.003 -10.532 10.394 1.00 88.12 147 GLU A N 1
ATOM 1086 C CA . GLU A 1 147 ? -0.907 -11.614 10.004 1.00 88.12 147 GLU A CA 1
ATOM 1087 C C . GLU A 1 147 ? -1.308 -11.562 8.537 1.00 88.12 147 GLU A C 1
ATOM 1089 O O . GLU A 1 147 ? -1.586 -12.595 7.918 1.00 88.12 147 GLU A O 1
ATOM 1094 N N . LYS A 1 148 ? -1.342 -10.354 7.971 1.00 91.81 148 LYS A N 1
ATOM 1095 C CA . LYS A 1 148 ? -1.652 -10.108 6.568 1.00 91.81 148 LYS A CA 1
ATOM 1096 C C . LYS A 1 148 ? -0.418 -9.597 5.841 1.00 91.81 148 LYS A C 1
ATOM 1098 O O . LYS A 1 148 ? 0.427 -8.924 6.422 1.00 91.81 148 LYS A O 1
ATOM 1103 N N . ALA A 1 149 ? -0.332 -9.936 4.565 1.00 93.00 149 ALA A N 1
ATOM 1104 C CA . ALA A 1 149 ? 0.643 -9.395 3.637 1.00 93.00 149 ALA A CA 1
ATOM 1105 C C . ALA A 1 149 ? -0.099 -8.686 2.508 1.00 93.00 149 ALA A C 1
ATOM 1107 O O . ALA A 1 149 ? -1.010 -9.271 1.910 1.00 93.00 149 ALA A O 1
ATOM 1108 N N . TRP A 1 150 ? 0.299 -7.448 2.224 1.00 93.75 150 TRP A N 1
ATOM 1109 C CA . TRP A 1 150 ? -0.192 -6.705 1.070 1.00 93.75 150 TRP A CA 1
ATOM 1110 C C . TRP A 1 150 ? 0.516 -7.192 -0.188 1.00 93.75 150 TRP A C 1
ATOM 1112 O O . TRP A 1 150 ? 1.741 -7.323 -0.208 1.00 93.75 150 TRP A O 1
ATOM 1122 N N . ILE A 1 151 ? -0.268 -7.474 -1.221 1.00 95.31 151 ILE A N 1
ATOM 1123 C CA . ILE A 1 151 ? 0.205 -7.902 -2.534 1.00 95.31 151 ILE A CA 1
ATOM 1124 C C . ILE A 1 151 ? -0.524 -7.106 -3.616 1.00 95.31 151 ILE A C 1
ATOM 1126 O O . ILE A 1 151 ? -1.619 -6.582 -3.404 1.00 95.31 151 ILE A O 1
ATOM 1130 N N . PHE A 1 152 ? 0.063 -7.066 -4.800 1.00 94.94 152 PHE A N 1
ATOM 1131 C CA . PHE A 1 152 ? -0.482 -6.366 -5.957 1.00 94.94 152 PHE A CA 1
ATOM 1132 C C . PHE A 1 152 ? -0.463 -7.256 -7.198 1.00 94.94 152 PHE A C 1
ATOM 1134 O O . PHE A 1 152 ? 0.235 -8.274 -7.254 1.00 94.94 152 PHE A O 1
ATOM 1141 N N . GLY A 1 153 ? -1.303 -6.906 -8.170 1.00 95.06 153 GLY A N 1
ATOM 1142 C CA . GLY A 1 153 ? -1.598 -7.762 -9.315 1.00 95.06 153 GLY A CA 1
ATOM 1143 C C . GLY A 1 153 ? -0.831 -7.394 -10.584 1.00 95.06 153 GLY A C 1
ATOM 1144 O O . GLY A 1 153 ? 0.111 -6.600 -10.593 1.00 95.06 153 GLY A O 1
ATOM 1145 N N . GLN A 1 154 ? -1.305 -7.942 -11.705 1.00 95.69 154 GLN A N 1
ATOM 1146 C CA . GLN A 1 154 ? -0.737 -7.717 -13.039 1.00 95.69 154 GLN A CA 1
ATOM 1147 C C . GLN A 1 154 ? -0.600 -6.237 -13.431 1.00 95.69 154 GLN A C 1
ATOM 1149 O O . GLN A 1 154 ? 0.310 -5.879 -14.177 1.00 95.69 154 GLN A O 1
ATOM 1154 N N . LYS A 1 155 ? -1.527 -5.381 -12.977 1.00 94.88 155 LYS A N 1
ATOM 1155 C CA . LYS A 1 155 ? -1.574 -3.975 -13.384 1.00 94.88 155 LYS A CA 1
ATOM 1156 C C . LYS A 1 155 ? -0.389 -3.238 -12.771 1.00 94.88 155 LYS A C 1
ATOM 1158 O O . LYS A 1 155 ? 0.369 -2.620 -13.507 1.00 94.88 155 LYS A O 1
ATOM 1163 N N . ASP A 1 156 ? -0.196 -3.384 -11.468 1.00 95.69 156 ASP A N 1
ATOM 1164 C CA . ASP A 1 156 ? 0.907 -2.777 -10.727 1.00 95.69 156 ASP A CA 1
ATOM 1165 C C . ASP A 1 156 ? 2.262 -3.304 -11.209 1.00 95.69 156 ASP A C 1
ATOM 1167 O O . ASP A 1 156 ? 3.183 -2.529 -11.439 1.00 95.69 156 ASP A O 1
ATOM 1171 N N . LEU A 1 157 ? 2.374 -4.611 -11.476 1.00 97.12 157 LEU A N 1
ATOM 1172 C CA . LEU A 1 157 ? 3.574 -5.194 -12.089 1.00 97.12 157 LEU A CA 1
ATOM 1173 C C . LEU A 1 157 ? 3.883 -4.570 -13.463 1.00 97.12 157 LEU A C 1
ATOM 1175 O O . LEU A 1 157 ? 5.030 -4.255 -13.773 1.00 97.12 157 LEU A O 1
ATOM 1179 N N . TYR A 1 158 ? 2.869 -4.341 -14.296 1.00 96.69 158 TYR A N 1
ATOM 1180 C CA . TYR A 1 158 ? 3.066 -3.638 -15.563 1.00 96.69 158 TYR A CA 1
ATOM 1181 C C . TYR A 1 158 ? 3.481 -2.171 -15.359 1.00 96.69 158 TYR A C 1
ATOM 1183 O O . TYR A 1 158 ? 4.388 -1.682 -16.036 1.00 96.69 158 TYR A O 1
ATOM 1191 N N . GLU A 1 159 ? 2.859 -1.471 -14.411 1.00 95.75 159 GLU A N 1
ATOM 1192 C CA . GLU A 1 159 ? 3.189 -0.083 -14.070 1.00 95.75 159 GLU A CA 1
ATOM 1193 C C . GLU A 1 159 ? 4.619 0.057 -13.534 1.00 95.75 159 GLU A C 1
ATOM 1195 O O . GLU A 1 159 ? 5.333 0.987 -13.917 1.00 95.75 159 GLU A O 1
ATOM 1200 N N . LEU A 1 160 ? 5.098 -0.918 -12.761 1.00 95.75 160 LEU A N 1
ATOM 1201 C CA . LEU A 1 160 ? 6.488 -0.997 -12.318 1.00 95.75 160 LEU A CA 1
ATOM 1202 C C . LEU A 1 160 ? 7.465 -1.130 -13.499 1.00 95.75 160 LEU A C 1
ATOM 1204 O O . LEU A 1 160 ? 8.513 -0.481 -13.491 1.00 95.75 160 LEU A O 1
ATOM 1208 N N . LEU A 1 161 ? 7.127 -1.886 -14.552 1.00 96.69 161 LEU A N 1
ATOM 1209 C CA . LEU A 1 161 ? 7.932 -1.923 -15.785 1.00 96.69 161 LEU A CA 1
ATOM 1210 C C . LEU A 1 161 ? 7.919 -0.574 -16.526 1.00 96.69 161 LEU A C 1
ATOM 1212 O O . LEU A 1 161 ? 8.954 -0.159 -17.055 1.00 96.69 161 LEU A O 1
ATOM 1216 N N . LEU A 1 162 ? 6.786 0.140 -16.553 1.00 95.25 162 LEU A N 1
ATOM 1217 C CA . LEU A 1 162 ? 6.708 1.488 -17.141 1.00 95.25 162 LEU A CA 1
ATOM 1218 C C . LEU A 1 162 ? 7.624 2.474 -16.406 1.00 95.25 162 LEU A C 1
ATOM 1220 O O . LEU A 1 162 ? 8.412 3.177 -17.045 1.00 95.25 162 LEU A O 1
ATOM 1224 N N . VAL A 1 163 ? 7.551 2.485 -15.076 1.00 94.06 163 VAL A N 1
ATOM 1225 C CA . VAL A 1 163 ? 8.390 3.306 -14.194 1.00 94.06 163 VAL A CA 1
ATOM 1226 C C . VAL A 1 163 ? 9.867 2.952 -14.361 1.00 94.06 163 VAL A C 1
ATOM 1228 O O . VAL A 1 163 ? 10.702 3.845 -14.529 1.00 94.06 163 VAL A O 1
ATOM 1231 N N . ARG A 1 164 ? 10.199 1.655 -14.406 1.00 94.06 164 ARG A N 1
ATOM 1232 C CA . ARG A 1 164 ? 11.566 1.181 -14.666 1.00 94.06 164 ARG A CA 1
ATOM 1233 C C . ARG A 1 164 ? 12.092 1.716 -15.996 1.00 94.06 164 ARG A C 1
ATOM 1235 O O . ARG A 1 164 ? 13.199 2.251 -16.037 1.00 94.06 164 ARG A O 1
ATOM 1242 N N . ASN A 1 165 ? 11.303 1.628 -17.066 1.00 93.44 165 ASN A N 1
ATOM 1243 C CA . ASN A 1 165 ? 11.686 2.142 -18.384 1.00 93.44 165 ASN A CA 1
ATOM 1244 C C . ASN A 1 165 ? 11.900 3.662 -18.385 1.00 93.44 165 ASN A C 1
ATOM 1246 O O . ASN A 1 165 ? 12.801 4.166 -19.053 1.00 93.44 165 ASN A O 1
ATOM 1250 N N . GLN A 1 166 ? 11.051 4.394 -17.662 1.00 91.75 166 GLN A N 1
ATOM 1251 C CA . GLN A 1 166 ? 11.095 5.851 -17.609 1.00 91.75 166 GLN A CA 1
ATOM 1252 C C . GLN A 1 166 ? 12.323 6.364 -16.861 1.00 91.75 166 GLN A C 1
ATOM 1254 O O . GLN A 1 166 ? 13.015 7.250 -17.364 1.00 91.75 166 GLN A O 1
ATOM 1259 N N . PHE A 1 167 ? 12.577 5.847 -15.658 1.00 90.75 167 PHE A N 1
ATOM 1260 C CA . PHE A 1 167 ? 13.540 6.470 -14.755 1.00 90.75 167 PHE A CA 1
ATOM 1261 C C . PHE A 1 167 ? 14.954 5.910 -14.867 1.00 90.75 167 PHE A C 1
ATOM 1263 O O . PHE A 1 167 ? 15.894 6.670 -14.664 1.00 90.75 167 PHE A O 1
ATOM 1270 N N . THR A 1 168 ? 15.146 4.645 -15.264 1.00 85.19 168 THR A N 1
ATOM 1271 C CA . THR A 1 168 ? 16.472 3.994 -15.167 1.00 85.19 168 THR A CA 1
ATOM 1272 C C . THR A 1 168 ? 17.602 4.750 -15.875 1.00 85.19 168 THR A C 1
ATOM 1274 O O . THR A 1 168 ? 18.725 4.748 -15.388 1.00 85.19 168 THR A O 1
ATOM 1277 N N . LYS A 1 169 ? 17.327 5.429 -16.996 1.00 83.25 169 LYS A N 1
ATOM 1278 C CA . LYS A 1 169 ? 18.365 6.168 -17.739 1.00 83.25 169 LYS A CA 1
ATOM 1279 C C . LYS A 1 169 ? 18.767 7.496 -17.099 1.00 83.25 169 LYS A C 1
ATOM 1281 O O . LYS A 1 169 ? 19.878 7.954 -17.337 1.00 83.25 169 LYS A O 1
ATOM 1286 N N . ALA A 1 170 ? 17.852 8.140 -16.381 1.00 84.88 170 ALA A N 1
ATOM 1287 C CA . ALA A 1 170 ? 18.068 9.473 -15.822 1.00 84.88 170 ALA A CA 1
ATOM 1288 C C . ALA A 1 170 ? 18.419 9.407 -14.335 1.00 84.88 170 ALA A C 1
ATOM 1290 O O . ALA A 1 170 ? 19.303 10.125 -13.882 1.00 84.88 170 ALA A O 1
ATOM 1291 N N . ASP A 1 171 ? 17.710 8.556 -13.595 1.00 88.38 171 ASP A N 1
ATOM 1292 C CA . ASP A 1 171 ? 17.844 8.397 -12.156 1.00 88.38 171 ASP A CA 1
ATOM 1293 C C . ASP A 1 171 ? 17.239 7.039 -11.726 1.00 88.38 171 ASP A C 1
ATOM 1295 O O . ASP A 1 171 ? 16.029 6.939 -11.495 1.00 88.38 171 ASP A O 1
ATOM 1299 N N . PRO A 1 172 ? 18.038 5.957 -11.654 1.00 86.31 172 PRO A N 1
ATOM 1300 C CA . PRO A 1 172 ? 17.537 4.629 -11.304 1.00 86.31 172 PRO A CA 1
ATOM 1301 C C . PRO A 1 172 ? 16.951 4.551 -9.889 1.00 86.31 172 PRO A C 1
ATOM 1303 O O . PRO A 1 172 ? 16.107 3.691 -9.641 1.00 86.31 172 PRO A O 1
ATOM 1306 N N . TYR A 1 173 ? 17.332 5.451 -8.983 1.00 87.69 173 TYR A N 1
ATOM 1307 C CA . TYR A 1 173 ? 16.863 5.471 -7.596 1.00 87.69 173 TYR A CA 1
ATOM 1308 C C . TYR A 1 173 ? 15.401 5.927 -7.480 1.00 87.69 173 TYR A C 1
ATOM 1310 O O . TYR A 1 173 ? 14.671 5.456 -6.603 1.00 87.69 173 TYR A O 1
ATOM 1318 N N . LYS A 1 174 ? 14.913 6.729 -8.439 1.00 89.12 174 LYS A N 1
ATOM 1319 C CA . LYS A 1 174 ? 13.481 7.066 -8.552 1.00 89.12 174 LYS A CA 1
ATOM 1320 C C . LYS A 1 174 ? 12.589 5.847 -8.755 1.00 89.12 174 LYS A C 1
ATOM 1322 O O . LYS A 1 174 ? 11.418 5.902 -8.398 1.00 89.12 174 LYS A O 1
ATOM 1327 N N . VAL A 1 175 ? 13.114 4.747 -9.305 1.00 90.81 175 VAL A N 1
ATOM 1328 C CA . VAL A 1 175 ? 12.346 3.503 -9.483 1.00 90.81 175 VAL A CA 1
ATOM 1329 C C . VAL A 1 175 ? 11.894 2.951 -8.135 1.00 90.81 175 VAL A C 1
ATOM 1331 O O . VAL A 1 175 ? 10.754 2.514 -8.016 1.00 90.81 175 VAL A O 1
ATOM 1334 N N . SER A 1 176 ? 12.760 2.999 -7.125 1.00 88.94 176 SER A N 1
ATOM 1335 C CA . SER A 1 176 ? 12.466 2.490 -5.785 1.00 88.94 176 SER A CA 1
ATOM 1336 C C . SER A 1 176 ? 11.399 3.344 -5.102 1.00 88.94 176 SER A C 1
ATOM 1338 O O . SER A 1 176 ? 10.390 2.810 -4.657 1.00 88.94 176 SER A O 1
ATOM 1340 N N . ALA A 1 177 ? 11.554 4.674 -5.111 1.00 86.81 177 ALA A N 1
ATOM 1341 C CA . ALA A 1 177 ? 10.551 5.587 -4.555 1.00 86.81 177 ALA A CA 1
ATOM 1342 C C . ALA A 1 177 ? 9.191 5.460 -5.271 1.00 86.81 177 ALA A C 1
ATOM 1344 O O . ALA A 1 177 ? 8.146 5.353 -4.633 1.00 86.81 177 ALA A O 1
ATOM 1345 N N . ALA A 1 178 ? 9.200 5.392 -6.604 1.00 89.88 178 ALA A N 1
ATOM 1346 C CA . ALA A 1 178 ? 7.992 5.210 -7.399 1.00 89.88 178 ALA A CA 1
ATOM 1347 C C . ALA A 1 178 ? 7.301 3.863 -7.136 1.00 89.88 178 ALA A C 1
ATOM 1349 O O . ALA A 1 178 ? 6.073 3.800 -7.098 1.00 89.88 178 ALA A O 1
ATOM 1350 N N . ALA A 1 179 ? 8.069 2.788 -6.936 1.00 90.31 179 ALA A N 1
ATOM 1351 C CA . ALA A 1 179 ? 7.508 1.487 -6.600 1.00 90.31 179 ALA A CA 1
ATOM 1352 C C . ALA A 1 179 ? 6.724 1.534 -5.284 1.00 90.31 179 ALA A C 1
ATOM 1354 O O . ALA A 1 179 ? 5.631 0.979 -5.219 1.00 90.31 179 ALA A O 1
ATOM 1355 N N . PHE A 1 180 ? 7.233 2.250 -4.278 1.00 86.94 180 PHE A N 1
ATOM 1356 C CA . PHE A 1 180 ? 6.545 2.442 -2.997 1.00 86.94 180 PHE A CA 1
ATOM 1357 C C . PHE A 1 180 ? 5.227 3.177 -3.165 1.00 86.94 180 PHE A C 1
ATOM 1359 O O . PHE A 1 180 ? 4.210 2.739 -2.633 1.00 86.94 180 PHE A O 1
ATOM 1366 N N . VAL A 1 181 ? 5.221 4.235 -3.973 1.00 88.75 181 VAL A N 1
ATOM 1367 C CA . VAL A 1 181 ? 3.989 4.977 -4.233 1.00 88.75 181 VAL A CA 1
ATOM 1368 C C . VAL A 1 181 ? 2.954 4.101 -4.933 1.00 88.75 181 VAL A C 1
ATOM 1370 O O . VAL A 1 181 ? 1.815 4.065 -4.476 1.00 88.75 181 VAL A O 1
ATOM 1373 N N . ILE A 1 182 ? 3.348 3.334 -5.962 1.00 90.12 182 ILE A N 1
ATOM 1374 C CA . ILE A 1 182 ? 2.454 2.394 -6.670 1.00 90.12 182 ILE A CA 1
ATOM 1375 C C . ILE A 1 182 ? 1.814 1.405 -5.695 1.00 90.12 182 ILE A C 1
ATOM 1377 O O . ILE A 1 182 ? 0.602 1.199 -5.734 1.00 90.12 182 ILE A O 1
ATOM 1381 N N . VAL A 1 183 ? 2.618 0.832 -4.799 1.00 85.81 183 VAL A N 1
ATOM 1382 C CA . VAL A 1 183 ? 2.174 -0.214 -3.867 1.00 85.81 183 VAL A CA 1
ATOM 1383 C C . VAL A 1 183 ? 1.567 0.349 -2.575 1.00 85.81 183 VAL A C 1
ATOM 1385 O O . VAL A 1 183 ? 1.361 -0.399 -1.624 1.00 85.81 183 VAL A O 1
ATOM 1388 N N . GLY A 1 184 ? 1.268 1.654 -2.548 1.00 78.88 184 GLY A N 1
ATOM 1389 C CA . GLY A 1 184 ? 0.484 2.304 -1.497 1.00 78.88 184 GLY A CA 1
ATOM 1390 C C . GLY A 1 184 ? 1.282 2.833 -0.305 1.00 78.88 184 GLY A C 1
ATOM 1391 O O . GLY A 1 184 ? 0.673 3.276 0.660 1.00 78.88 184 GLY A O 1
ATOM 1392 N N . PHE A 1 185 ? 2.617 2.833 -0.335 1.00 78.12 185 PHE A N 1
ATOM 1393 C CA . PHE A 1 185 ? 3.472 3.311 0.761 1.00 78.12 185 PHE A CA 1
ATOM 1394 C C . PHE A 1 185 ? 3.957 4.746 0.522 1.00 78.12 185 PHE A C 1
ATOM 1396 O O . PHE A 1 185 ? 4.439 5.083 -0.560 1.00 78.12 185 PHE A O 1
ATOM 1403 N N . GLY A 1 186 ? 3.824 5.606 1.536 1.00 67.56 186 GLY A N 1
ATOM 1404 C CA . GLY A 1 186 ? 4.260 7.003 1.477 1.00 67.56 186 GLY A CA 1
ATOM 1405 C C . GLY A 1 186 ? 5.643 7.265 2.110 1.00 67.56 186 GLY A C 1
ATOM 1406 O O . GLY A 1 186 ? 6.166 6.419 2.828 1.00 67.56 186 GLY A O 1
ATOM 1407 N N . PRO A 1 187 ? 6.225 8.454 1.906 1.00 53.09 187 PRO A N 1
ATOM 1408 C CA . PRO A 1 187 ? 7.564 8.887 2.299 1.00 53.09 187 PRO A CA 1
ATOM 1409 C C . PRO A 1 187 ? 7.999 9.059 3.748 1.00 53.09 187 PRO A C 1
ATOM 1411 O O . PRO A 1 187 ? 9.212 9.143 3.941 1.00 53.09 187 PRO A O 1
ATOM 1414 N N . PRO A 1 188 ? 7.144 8.978 4.779 1.00 50.44 188 PRO A N 1
ATOM 1415 C CA . PRO A 1 188 ? 7.659 8.671 6.111 1.00 50.44 188 PRO A CA 1
ATOM 1416 C C . PRO A 1 188 ? 8.316 7.275 6.148 1.00 50.44 188 PRO A C 1
ATOM 1418 O O . PRO A 1 188 ? 9.272 7.059 6.884 1.00 50.44 188 PRO A O 1
ATOM 1421 N N . ALA A 1 189 ? 7.874 6.344 5.289 1.00 51.16 189 ALA A N 1
ATOM 1422 C CA . ALA A 1 189 ? 8.472 5.017 5.111 1.00 51.16 189 ALA A CA 1
ATOM 1423 C C . ALA A 1 189 ? 9.671 5.011 4.145 1.00 51.16 189 ALA A C 1
ATOM 1425 O O . ALA A 1 189 ? 9.982 3.973 3.560 1.00 51.16 189 ALA A O 1
ATOM 1426 N N . LEU A 1 190 ? 10.317 6.162 3.928 1.00 54.19 190 LEU A N 1
ATOM 1427 C CA . LEU A 1 190 ? 11.510 6.246 3.090 1.00 54.19 190 LEU A CA 1
ATOM 1428 C C . LEU A 1 190 ? 12.740 6.825 3.824 1.00 54.19 190 LEU A C 1
ATOM 1430 O O . LEU A 1 190 ? 13.839 6.840 3.263 1.00 54.19 190 LEU A O 1
ATOM 1434 N N . ASP A 1 191 ? 12.594 7.218 5.094 1.00 55.97 191 ASP A N 1
ATOM 1435 C CA . ASP A 1 191 ? 13.720 7.500 5.991 1.00 55.97 191 ASP A CA 1
ATOM 1436 C C . ASP A 1 191 ? 14.393 6.175 6.391 1.00 55.97 191 ASP A C 1
ATOM 1438 O O . ASP A 1 191 ? 13.940 5.457 7.282 1.00 55.97 191 ASP A O 1
ATOM 1442 N N . ASP A 1 192 ? 15.454 5.812 5.662 1.00 58.34 192 ASP A N 1
ATOM 1443 C CA . ASP A 1 192 ? 16.289 4.602 5.801 1.00 58.34 192 ASP A CA 1
ATOM 1444 C C . ASP A 1 192 ? 15.615 3.235 5.567 1.00 58.34 192 ASP A C 1
ATOM 1446 O O . ASP A 1 192 ? 16.308 2.250 5.294 1.00 58.34 192 ASP A O 1
ATOM 1450 N N . SER A 1 193 ? 14.287 3.168 5.576 1.00 59.88 193 SER A N 1
ATOM 1451 C CA . SER A 1 193 ? 13.481 1.963 5.311 1.00 59.88 193 SER A CA 1
ATOM 1452 C C . SER A 1 193 ? 13.506 1.509 3.845 1.00 59.88 193 SER A C 1
ATOM 1454 O O . SER A 1 193 ? 13.092 0.392 3.542 1.00 59.88 193 SER A O 1
ATOM 1456 N N . LEU A 1 194 ? 14.068 2.324 2.942 1.00 66.81 194 LEU A N 1
ATOM 1457 C CA . LEU A 1 194 ? 14.305 1.958 1.542 1.00 66.81 194 LEU A CA 1
ATOM 1458 C C . LEU A 1 194 ? 15.563 1.120 1.288 1.00 66.81 194 LEU A C 1
ATOM 1460 O O . LEU A 1 194 ? 15.822 0.708 0.151 1.00 66.81 194 LEU A O 1
ATOM 1464 N N . LYS A 1 195 ? 16.389 0.895 2.310 1.00 75.31 195 LYS A N 1
ATOM 1465 C CA . LYS A 1 195 ? 17.628 0.133 2.145 1.00 75.31 195 LYS A CA 1
ATOM 1466 C C . LYS A 1 195 ? 17.307 -1.347 1.956 1.00 75.31 195 LYS A C 1
ATOM 1468 O O . LYS A 1 195 ? 16.518 -1.920 2.697 1.00 75.31 195 LYS A O 1
ATOM 1473 N N . ASN A 1 196 ? 17.995 -1.979 1.004 1.00 85.81 196 ASN A N 1
ATOM 1474 C CA . ASN A 1 196 ? 17.956 -3.428 0.794 1.00 85.81 196 ASN A CA 1
ATOM 1475 C C . ASN A 1 196 ? 16.544 -3.980 0.512 1.00 85.81 196 ASN A C 1
ATOM 1477 O O . ASN A 1 196 ? 16.117 -4.965 1.108 1.00 85.81 196 ASN A O 1
ATOM 1481 N N . LEU A 1 197 ? 15.804 -3.345 -0.394 1.00 89.69 197 LEU A N 1
ATOM 1482 C CA . LEU A 1 197 ? 14.458 -3.779 -0.754 1.00 89.69 197 LEU A CA 1
ATOM 1483 C C . LEU A 1 197 ? 14.413 -4.553 -2.060 1.00 89.69 197 LEU A C 1
ATOM 1485 O O . LEU A 1 197 ? 15.130 -4.255 -3.017 1.00 89.69 197 LEU A O 1
ATOM 1489 N N . CYS A 1 198 ? 13.507 -5.518 -2.106 1.00 93.81 198 CYS A N 1
ATOM 1490 C CA . CYS A 1 198 ? 13.281 -6.379 -3.246 1.00 93.81 198 CYS A CA 1
ATOM 1491 C C . CYS A 1 198 ? 11.801 -6.378 -3.630 1.00 93.81 198 CYS A C 1
ATOM 1493 O O . CYS A 1 198 ? 10.902 -6.313 -2.791 1.00 93.81 198 CYS A O 1
ATOM 1495 N N . LEU A 1 199 ? 11.553 -6.523 -4.925 1.00 95.81 199 LEU A N 1
ATOM 1496 C CA . LEU A 1 199 ? 10.279 -6.954 -5.468 1.00 95.81 199 LEU A CA 1
ATOM 1497 C C . LEU A 1 199 ? 10.293 -8.482 -5.562 1.00 95.81 199 LEU A C 1
ATOM 1499 O O . LEU A 1 199 ? 11.078 -9.061 -6.318 1.00 95.81 199 LEU A O 1
ATOM 1503 N N . ALA A 1 200 ? 9.416 -9.130 -4.802 1.00 96.81 200 ALA A N 1
ATOM 1504 C CA . ALA A 1 200 ? 9.073 -10.527 -5.015 1.00 96.81 200 ALA A CA 1
ATOM 1505 C C . ALA A 1 200 ? 7.986 -10.598 -6.088 1.00 96.81 200 ALA A C 1
ATOM 1507 O O . ALA A 1 200 ? 6.942 -9.965 -5.941 1.00 96.81 200 ALA A O 1
ATOM 1508 N N . VAL A 1 201 ? 8.210 -11.386 -7.137 1.00 97.75 201 VAL A N 1
ATOM 1509 C CA . VAL A 1 201 ? 7.196 -11.742 -8.139 1.00 97.75 201 VAL A CA 1
ATOM 1510 C C . VAL A 1 201 ? 6.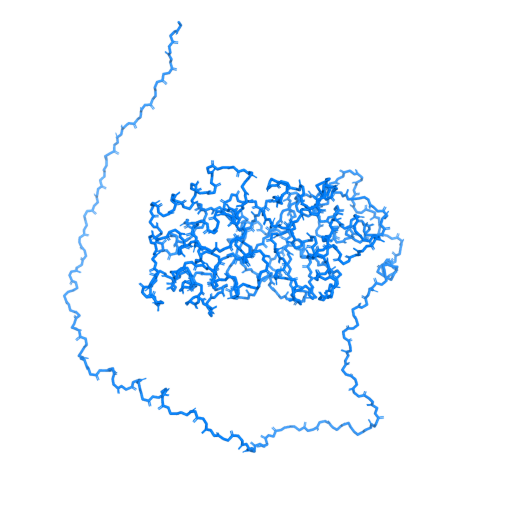941 -13.230 -8.035 1.00 97.75 201 VAL A C 1
ATOM 1512 O O . VAL A 1 201 ? 7.880 -14.014 -7.935 1.00 97.75 201 VAL A O 1
ATOM 1515 N N . PHE A 1 202 ? 5.683 -13.643 -8.012 1.00 97.75 202 PHE A N 1
ATOM 1516 C CA . PHE A 1 202 ? 5.334 -15.037 -7.766 1.00 97.75 202 PHE A CA 1
ATOM 1517 C C . PHE A 1 202 ? 3.956 -15.383 -8.318 1.00 97.75 202 PHE A C 1
ATOM 1519 O O . PHE A 1 202 ? 3.160 -14.520 -8.693 1.00 97.75 202 PHE A O 1
ATOM 1526 N N . LYS A 1 203 ? 3.660 -16.683 -8.333 1.00 97.69 203 LYS A N 1
ATOM 1527 C CA . LYS A 1 203 ? 2.306 -17.202 -8.521 1.00 97.69 203 LYS A CA 1
ATOM 1528 C C . LYS A 1 203 ? 1.742 -17.666 -7.186 1.00 97.69 203 LYS A C 1
ATOM 1530 O O . LYS A 1 203 ? 2.438 -18.284 -6.374 1.00 97.69 203 LYS A O 1
ATOM 1535 N N . LEU A 1 204 ? 0.459 -17.407 -6.968 1.00 96.44 204 LEU A N 1
ATOM 1536 C CA . LEU A 1 204 ? -0.229 -17.897 -5.780 1.00 96.44 204 LEU A CA 1
ATOM 1537 C C . LEU A 1 204 ? -0.616 -19.373 -5.948 1.00 96.44 204 LEU A C 1
ATOM 1539 O O . LEU A 1 204 ? -1.119 -19.766 -7.004 1.00 96.44 204 LEU A O 1
ATOM 1543 N N . PRO A 1 205 ? -0.409 -20.213 -4.920 1.00 94.12 205 PRO A N 1
ATOM 1544 C CA . PRO A 1 205 ? -0.820 -21.606 -4.971 1.00 94.12 205 PRO A CA 1
ATOM 1545 C C . PRO A 1 205 ? -2.350 -21.710 -4.934 1.00 94.12 205 PRO A C 1
ATOM 1547 O O . PRO A 1 205 ? -3.008 -21.176 -4.040 1.00 94.12 205 PRO A O 1
ATOM 1550 N N . GLN A 1 206 ? -2.924 -22.438 -5.888 1.00 93.12 206 GLN A N 1
ATOM 1551 C CA . GLN A 1 206 ? -4.372 -22.627 -5.964 1.00 93.12 206 GLN A CA 1
ATOM 1552 C C . GLN A 1 206 ? -4.894 -23.464 -4.788 1.00 93.12 206 GLN A C 1
ATOM 1554 O O . GLN A 1 206 ? -4.266 -24.436 -4.367 1.00 93.12 206 GLN A O 1
ATOM 1559 N N . GLY A 1 207 ? -6.061 -23.087 -4.257 1.00 90.12 207 GLY A N 1
ATOM 1560 C CA . GLY A 1 207 ? -6.777 -23.858 -3.235 1.00 90.12 207 GLY A CA 1
ATOM 1561 C C . GLY A 1 207 ? -6.147 -23.864 -1.838 1.00 90.12 207 GLY A C 1
ATOM 1562 O O . GLY A 1 207 ? -6.640 -24.579 -0.967 1.00 90.12 207 GLY A O 1
ATOM 1563 N N . LYS A 1 208 ? -5.084 -23.088 -1.585 1.00 91.75 208 LYS A N 1
ATOM 1564 C CA . LYS A 1 208 ? -4.512 -22.970 -0.237 1.00 91.75 208 LYS A CA 1
ATOM 1565 C C . LYS A 1 208 ? -5.282 -21.939 0.605 1.00 91.75 208 LYS A C 1
ATOM 1567 O O . LYS A 1 208 ? -5.379 -20.780 0.191 1.00 91.75 208 LYS A O 1
ATOM 1572 N N . PRO A 1 209 ? -5.795 -22.317 1.794 1.00 90.00 209 PRO A N 1
ATOM 1573 C CA . PRO A 1 209 ? -6.488 -21.389 2.685 1.00 90.00 209 PRO A CA 1
ATOM 1574 C C . PRO A 1 209 ? -5.632 -20.167 3.037 1.00 90.00 209 PRO A C 1
ATOM 1576 O O . PRO A 1 209 ? -4.436 -20.288 3.307 1.00 90.00 209 PRO A O 1
ATOM 1579 N N . GLY A 1 210 ? -6.251 -18.986 3.028 1.00 90.38 210 GLY A N 1
ATOM 1580 C CA . GLY A 1 210 ? -5.590 -17.714 3.335 1.00 90.38 210 GLY A CA 1
ATOM 1581 C C . GLY A 1 210 ? -4.687 -17.158 2.227 1.00 90.38 210 GLY A C 1
ATOM 1582 O O . GLY A 1 210 ? -4.210 -16.042 2.368 1.00 90.38 210 GLY A O 1
ATOM 1583 N N . LEU A 1 211 ? -4.469 -17.882 1.124 1.00 95.12 211 LEU A N 1
ATOM 1584 C CA . LEU A 1 211 ? -3.681 -17.409 -0.028 1.00 95.12 211 LEU A CA 1
ATOM 1585 C C . LEU A 1 211 ? -4.548 -17.016 -1.230 1.00 95.12 211 LEU A C 1
ATOM 1587 O O . LEU A 1 211 ? -4.044 -16.836 -2.333 1.00 95.12 211 LEU A O 1
ATOM 1591 N N . THR A 1 212 ? -5.860 -16.888 -1.022 1.00 95.62 212 THR A N 1
ATOM 1592 C CA . THR A 1 212 ? -6.768 -16.294 -2.009 1.00 95.62 212 THR A CA 1
ATOM 1593 C C . THR A 1 212 ? -6.769 -14.780 -1.812 1.00 95.62 212 THR A C 1
ATOM 1595 O O . THR A 1 212 ? -7.208 -14.350 -0.743 1.00 95.62 212 THR A O 1
ATOM 1598 N N . PRO A 1 213 ? -6.326 -13.981 -2.798 1.00 96.12 213 PRO A N 1
ATOM 1599 C CA . PRO A 1 213 ? -6.296 -12.524 -2.699 1.00 96.12 213 PRO A CA 1
ATOM 1600 C C . PRO A 1 213 ? -7.663 -11.968 -2.321 1.00 96.12 213 PRO A C 1
ATOM 1602 O O . PRO A 1 213 ? -8.661 -12.273 -2.978 1.00 96.12 213 PRO A O 1
ATOM 1605 N N . GLN A 1 214 ? -7.707 -11.162 -1.267 1.00 96.19 214 GLN A N 1
ATOM 1606 C CA . GLN A 1 214 ? -8.902 -10.434 -0.853 1.00 96.19 214 GLN A CA 1
ATOM 1607 C C . GLN A 1 214 ? -8.679 -8.948 -1.082 1.00 96.19 214 GLN A C 1
ATOM 1609 O O . GLN A 1 214 ? -7.610 -8.431 -0.774 1.00 96.19 214 GLN A O 1
ATOM 1614 N N . LYS A 1 215 ? -9.689 -8.248 -1.598 1.00 95.00 215 LYS A N 1
ATOM 1615 C CA . LYS A 1 215 ? -9.638 -6.786 -1.664 1.00 95.00 215 LYS A CA 1
ATOM 1616 C C . LYS A 1 215 ? -9.857 -6.230 -0.253 1.00 95.00 215 LYS A C 1
ATOM 1618 O O . LYS A 1 215 ? -10.871 -6.600 0.349 1.00 95.00 215 LYS A O 1
ATOM 1623 N N . PRO A 1 216 ? -8.981 -5.347 0.260 1.00 93.88 216 PRO A N 1
ATOM 1624 C CA . PRO A 1 216 ? -9.050 -4.806 1.618 1.00 93.88 216 PRO A CA 1
ATOM 1625 C C . PRO A 1 216 ? -10.167 -3.759 1.756 1.00 93.88 216 PRO A C 1
ATOM 1627 O O . PRO A 1 216 ? -9.937 -2.604 2.096 1.00 93.88 216 PRO A O 1
ATOM 1630 N N . THR A 1 217 ? -11.403 -4.151 1.448 1.00 95.06 217 THR A N 1
ATOM 1631 C CA . THR A 1 217 ? -12.583 -3.292 1.571 1.00 95.06 217 THR A CA 1
ATOM 1632 C C . THR A 1 217 ? -13.023 -3.149 3.024 1.00 95.06 217 THR A C 1
ATOM 1634 O O . THR A 1 217 ? -12.735 -4.018 3.848 1.00 95.06 217 THR A O 1
ATOM 1637 N N . TRP A 1 218 ? -13.793 -2.109 3.353 1.00 94.88 218 TRP A N 1
ATOM 1638 C CA . TRP A 1 218 ? -14.359 -1.987 4.705 1.00 94.88 218 TRP A CA 1
ATOM 1639 C C . TRP A 1 218 ? -15.220 -3.198 5.090 1.00 94.88 218 TRP A C 1
ATOM 1641 O O . TRP A 1 218 ? -15.102 -3.712 6.200 1.00 94.88 218 TRP A O 1
ATOM 1651 N N . ASP A 1 219 ? -16.022 -3.716 4.153 1.00 95.56 219 ASP A N 1
ATOM 1652 C CA . ASP A 1 219 ? -16.836 -4.916 4.382 1.00 95.56 219 ASP A CA 1
ATOM 1653 C C . ASP A 1 219 ? -15.964 -6.151 4.656 1.00 95.56 219 ASP A C 1
ATOM 1655 O O . ASP A 1 219 ? -16.316 -6.974 5.505 1.00 95.56 219 ASP A O 1
ATOM 1659 N N . PHE A 1 220 ? -14.822 -6.272 3.969 1.00 95.12 220 PHE A N 1
ATOM 1660 C CA . PHE A 1 220 ? -13.842 -7.325 4.229 1.00 95.12 220 PHE A CA 1
ATOM 1661 C C . PHE A 1 220 ? -13.299 -7.225 5.658 1.00 95.12 220 PHE A C 1
ATOM 1663 O O . PHE A 1 220 ? -13.429 -8.191 6.406 1.00 95.12 220 PHE A O 1
ATOM 1670 N N . TRP A 1 221 ? -12.792 -6.063 6.080 1.00 94.75 221 TRP A N 1
ATOM 1671 C CA . TRP A 1 221 ? -12.227 -5.893 7.425 1.00 94.75 221 TRP A CA 1
ATOM 1672 C C . TRP A 1 221 ? -13.251 -6.136 8.537 1.00 94.75 221 TRP A C 1
ATOM 1674 O O . TRP A 1 221 ? -12.958 -6.830 9.510 1.00 94.75 221 TRP A O 1
ATOM 1684 N N . PHE A 1 222 ? -14.477 -5.623 8.391 1.00 95.81 222 PHE A N 1
ATOM 1685 C CA . PHE A 1 222 ? -15.540 -5.879 9.368 1.00 95.81 222 PHE A CA 1
ATOM 1686 C C . PHE A 1 222 ? -15.966 -7.349 9.397 1.00 95.81 222 PHE A C 1
ATOM 1688 O O . PHE A 1 222 ? -16.295 -7.871 10.464 1.00 95.81 222 PHE A O 1
ATOM 1695 N N . THR A 1 223 ? -15.946 -8.030 8.250 1.00 95.44 223 THR A N 1
ATOM 1696 C CA . THR A 1 223 ? -16.223 -9.469 8.182 1.00 95.44 223 THR A CA 1
ATOM 1697 C C . THR A 1 223 ? -15.117 -10.278 8.848 1.00 95.44 223 THR A C 1
ATOM 1699 O O . THR A 1 223 ? -15.434 -11.184 9.616 1.00 95.44 223 THR A O 1
ATOM 1702 N N . GLU A 1 224 ? -13.854 -9.935 8.601 1.00 92.75 224 GLU A N 1
ATOM 1703 C CA . GLU A 1 224 ? -12.690 -10.589 9.202 1.00 92.75 224 GLU A CA 1
ATOM 1704 C C . GLU A 1 224 ? -12.739 -10.481 10.732 1.00 92.75 224 GLU A C 1
ATOM 1706 O O . GLU A 1 224 ? -12.749 -11.490 11.434 1.00 92.75 224 GLU A O 1
ATOM 1711 N N . MET A 1 225 ? -12.922 -9.263 11.253 1.00 93.25 225 MET A N 1
ATOM 1712 C CA . MET A 1 225 ? -13.081 -9.027 12.691 1.00 93.25 225 MET A CA 1
ATOM 1713 C C . MET A 1 225 ? -14.261 -9.810 13.277 1.00 93.25 225 MET A C 1
ATOM 1715 O O . MET A 1 225 ? -14.140 -10.427 14.335 1.00 93.25 225 MET A O 1
ATOM 1719 N N . LYS A 1 226 ? -15.397 -9.855 12.570 1.00 94.81 226 LYS A N 1
ATOM 1720 C CA . LYS A 1 226 ? -16.569 -10.623 13.007 1.00 94.81 226 LYS A CA 1
ATOM 1721 C C . LYS A 1 226 ? -16.291 -12.122 13.080 1.00 94.81 226 LYS A C 1
ATOM 1723 O O . LYS A 1 226 ? -16.812 -12.776 13.983 1.00 94.81 226 LYS A O 1
ATOM 1728 N N . GLN A 1 227 ? -15.505 -12.671 12.155 1.00 93.06 227 GLN A N 1
ATOM 1729 C CA . GLN A 1 227 ? -15.105 -14.081 12.184 1.00 93.06 227 GLN A CA 1
ATOM 1730 C C . GLN A 1 227 ? -14.198 -14.392 13.382 1.00 93.06 227 GLN A C 1
ATOM 1732 O O . GLN A 1 227 ? -14.336 -15.467 13.963 1.00 93.06 227 GLN A O 1
ATOM 1737 N N . ALA A 1 228 ? -13.375 -13.430 13.807 1.00 91.19 228 ALA A N 1
ATOM 1738 C CA . ALA A 1 228 ? -12.585 -13.497 15.039 1.00 91.19 228 ALA A CA 1
ATOM 1739 C C . ALA A 1 228 ? -13.405 -13.245 16.328 1.00 91.19 228 ALA A C 1
ATOM 1741 O O . ALA A 1 228 ? -12.886 -13.344 17.433 1.00 91.19 228 ALA A O 1
ATOM 1742 N N . GLY A 1 229 ? -14.710 -12.959 16.223 1.00 94.62 229 GLY A N 1
ATOM 1743 C CA . GLY A 1 229 ? -15.586 -12.708 17.376 1.00 94.62 229 GLY A CA 1
ATOM 1744 C C . GLY A 1 229 ? -15.683 -11.238 17.798 1.00 94.62 229 GLY A C 1
ATOM 1745 O O . GLY A 1 229 ? -16.339 -10.929 18.795 1.00 94.62 229 GLY A O 1
ATOM 1746 N N . HIS A 1 230 ? -15.106 -10.319 17.025 1.00 94.62 230 HIS A N 1
ATOM 1747 C CA . HIS A 1 230 ? -15.169 -8.880 17.261 1.00 94.62 230 HIS A CA 1
ATOM 1748 C C . HIS A 1 230 ? -16.268 -8.222 16.432 1.00 94.62 230 HIS A C 1
ATOM 1750 O O . HIS A 1 230 ? -16.317 -8.339 15.210 1.00 94.62 230 HIS A O 1
ATOM 1756 N N . VAL A 1 231 ? -17.160 -7.481 17.087 1.00 95.00 231 VAL A N 1
ATOM 1757 C CA . VAL A 1 231 ? -18.287 -6.828 16.410 1.00 95.00 231 VAL A CA 1
ATOM 1758 C C . VAL A 1 231 ? -18.179 -5.318 16.561 1.00 95.00 231 VAL A C 1
ATOM 1760 O O . VAL A 1 231 ? -18.388 -4.779 17.644 1.00 95.00 231 VAL A O 1
ATOM 1763 N N . VAL A 1 232 ? -17.887 -4.634 15.454 1.00 95.25 232 VAL A N 1
ATOM 1764 C CA . VAL A 1 232 ? -18.034 -3.175 15.345 1.00 95.25 232 VAL A CA 1
ATOM 1765 C C . VAL A 1 232 ? -19.523 -2.839 15.228 1.00 95.25 232 VAL A C 1
ATOM 1767 O O . VAL A 1 232 ? -20.242 -3.512 14.487 1.00 95.25 232 VAL A O 1
ATOM 1770 N N . ASP A 1 233 ? -19.997 -1.800 15.917 1.00 95.25 233 ASP A N 1
ATOM 1771 C CA . ASP A 1 233 ? -21.396 -1.362 15.805 1.00 95.25 233 ASP A CA 1
ATOM 1772 C C . ASP A 1 233 ? -21.776 -1.013 14.353 1.00 95.25 233 ASP A C 1
ATOM 1774 O O . ASP A 1 233 ? -20.988 -0.435 13.601 1.00 95.25 233 ASP A O 1
ATOM 1778 N N . LEU A 1 234 ? -23.007 -1.342 13.948 1.00 96.44 234 LEU A N 1
ATOM 1779 C CA . LEU A 1 234 ? -23.490 -1.117 12.581 1.00 96.44 234 LEU A CA 1
ATOM 1780 C C . LEU A 1 234 ? -23.474 0.365 12.181 1.00 96.44 234 LEU A C 1
ATOM 1782 O O . LEU A 1 234 ? -23.177 0.671 11.024 1.00 96.44 234 LEU A O 1
ATOM 1786 N N . ASN A 1 235 ? -23.767 1.289 13.103 1.00 97.69 235 ASN A N 1
ATOM 1787 C CA . ASN A 1 235 ? -23.706 2.720 12.802 1.00 97.69 235 ASN A CA 1
ATOM 1788 C C . ASN A 1 235 ? -22.261 3.178 12.619 1.00 97.69 235 ASN A C 1
ATOM 1790 O O . ASN A 1 235 ? -21.997 4.004 11.746 1.00 97.69 235 ASN A O 1
ATOM 1794 N N . THR A 1 236 ? -21.325 2.614 13.383 1.00 97.75 236 THR A N 1
ATOM 1795 C CA . THR A 1 236 ? -19.888 2.872 13.229 1.00 97.75 236 THR A CA 1
ATOM 1796 C C . THR A 1 236 ? -19.375 2.368 11.886 1.00 97.75 236 THR A C 1
ATOM 1798 O O . THR A 1 236 ? -18.771 3.142 11.14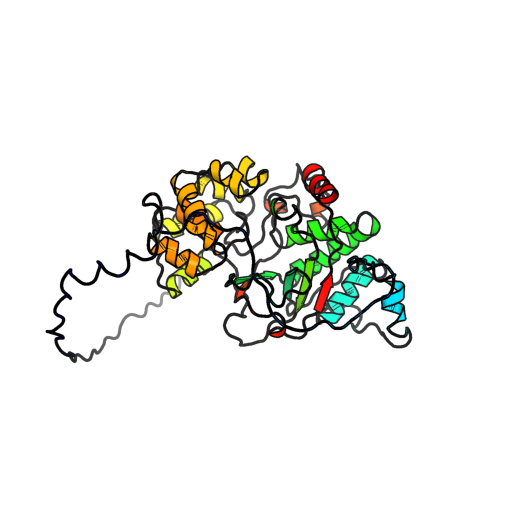1 1.00 97.75 236 THR A O 1
ATOM 1801 N N . GLN A 1 237 ? -19.691 1.119 11.524 1.00 97.38 237 GLN A N 1
ATOM 1802 C CA . GLN A 1 237 ? -19.354 0.556 10.210 1.00 97.38 237 GLN A CA 1
ATOM 1803 C C . GLN A 1 237 ? -19.915 1.426 9.083 1.00 97.38 237 GLN A C 1
ATOM 1805 O O . GLN A 1 237 ? -19.194 1.800 8.156 1.00 97.38 237 GLN A O 1
ATOM 1810 N N . LYS A 1 238 ? -21.198 1.805 9.194 1.00 96.94 238 LYS A N 1
ATOM 1811 C CA . LYS A 1 238 ? -21.863 2.677 8.226 1.00 96.94 238 LYS A CA 1
ATOM 1812 C C . LYS A 1 238 ? -21.192 4.042 8.140 1.00 96.94 238 LYS A C 1
ATOM 1814 O O . LYS A 1 238 ? -21.005 4.530 7.035 1.00 96.94 238 LYS A O 1
ATOM 1819 N N . ARG A 1 239 ? -20.836 4.665 9.267 1.00 96.69 239 ARG A N 1
ATOM 1820 C CA . ARG A 1 239 ? -20.178 5.979 9.291 1.00 96.69 239 ARG A CA 1
ATOM 1821 C C . ARG A 1 239 ? -18.835 5.932 8.569 1.00 96.69 239 ARG A C 1
ATOM 1823 O O . ARG A 1 239 ? -18.587 6.816 7.755 1.00 96.69 239 ARG A O 1
ATOM 1830 N N . ILE A 1 240 ? -18.012 4.913 8.823 1.00 96.00 240 ILE A N 1
ATOM 1831 C CA . ILE A 1 240 ? -16.737 4.725 8.116 1.00 96.00 240 ILE A CA 1
ATOM 1832 C C . ILE A 1 240 ? -17.007 4.545 6.621 1.00 96.00 240 ILE A C 1
ATOM 1834 O O . ILE A 1 240 ? -16.582 5.379 5.826 1.00 96.00 240 ILE A O 1
ATOM 1838 N N . LYS A 1 241 ? -17.802 3.539 6.241 1.00 94.75 241 LYS A N 1
ATOM 1839 C CA . LYS A 1 241 ? -18.085 3.223 4.835 1.00 94.75 241 LYS A CA 1
ATOM 1840 C C . LYS A 1 241 ? -18.662 4.409 4.063 1.00 94.75 241 LYS A C 1
ATOM 1842 O O . LYS A 1 241 ? -18.123 4.794 3.034 1.00 94.75 241 LYS A O 1
ATOM 1847 N N . ASP A 1 242 ? -19.702 5.044 4.601 1.00 94.31 242 ASP A N 1
ATOM 1848 C CA . ASP A 1 242 ? -20.329 6.218 3.994 1.00 94.31 242 ASP A CA 1
ATOM 1849 C C . ASP A 1 242 ? -19.325 7.374 3.807 1.00 94.31 242 ASP A C 1
ATOM 1851 O O . ASP A 1 242 ? -19.492 8.158 2.876 1.00 94.31 242 ASP A O 1
ATOM 1855 N N . SER A 1 243 ? -18.322 7.521 4.681 1.00 93.50 243 SER A N 1
ATOM 1856 C CA . SER A 1 243 ? -17.345 8.618 4.580 1.00 93.50 243 SER A CA 1
ATOM 1857 C C . SER A 1 243 ? -16.413 8.444 3.378 1.00 93.50 243 SER A C 1
ATOM 1859 O O . SER A 1 243 ? -16.071 9.438 2.740 1.00 93.50 243 SER A O 1
ATOM 1861 N N . TYR A 1 244 ? -16.077 7.197 3.034 1.00 91.81 244 TYR A N 1
ATOM 1862 C CA . TYR A 1 244 ? -15.275 6.855 1.856 1.00 91.81 244 TYR A CA 1
ATOM 1863 C C . TYR A 1 244 ? -16.125 6.727 0.576 1.00 91.81 244 TYR A C 1
ATOM 1865 O O . TYR A 1 244 ? -15.703 7.171 -0.488 1.00 91.81 244 TYR A O 1
ATOM 1873 N N . ASP A 1 245 ? -17.356 6.211 0.668 1.00 87.44 245 ASP A N 1
ATOM 1874 C CA . ASP A 1 245 ? -18.220 5.981 -0.501 1.00 87.44 245 ASP A CA 1
ATOM 1875 C C . ASP A 1 245 ? -18.852 7.272 -1.057 1.00 87.44 245 ASP A C 1
ATOM 1877 O O . ASP A 1 245 ? -19.006 7.424 -2.273 1.00 87.44 245 ASP A O 1
ATOM 1881 N N . LYS A 1 246 ? -19.259 8.217 -0.191 1.00 75.38 246 LYS A N 1
ATOM 1882 C CA . LYS A 1 246 ? -20.153 9.333 -0.575 1.00 75.38 246 LYS A CA 1
ATOM 1883 C C . LYS A 1 246 ? -19.586 10.309 -1.599 1.00 75.38 246 LYS A C 1
ATOM 1885 O O . LYS A 1 246 ? -20.374 11.023 -2.214 1.00 75.38 246 LYS A O 1
ATOM 1890 N N . GLN A 1 247 ? -18.272 10.379 -1.774 1.00 65.31 247 GLN A N 1
ATOM 1891 C CA . GLN A 1 247 ? -17.661 11.366 -2.670 1.00 65.31 247 GLN A CA 1
ATOM 1892 C C . GLN A 1 247 ? -16.768 10.741 -3.764 1.00 65.31 247 GLN A C 1
ATOM 1894 O O . GLN A 1 247 ? -16.114 11.451 -4.529 1.00 65.31 247 GLN A O 1
ATOM 1899 N N . GLY A 1 248 ? -16.840 9.412 -3.923 1.00 77.06 248 GLY A N 1
ATOM 1900 C CA . GLY A 1 248 ? -16.205 8.682 -5.020 1.00 77.06 248 GLY A CA 1
ATOM 1901 C C . GLY A 1 248 ? -14.679 8.821 -5.057 1.00 77.06 248 GLY A C 1
ATOM 1902 O O . GLY A 1 248 ? -14.029 9.077 -4.051 1.00 77.06 248 GLY A O 1
ATOM 1903 N N . LEU A 1 249 ? -14.094 8.660 -6.247 1.00 78.56 249 LEU A N 1
ATOM 1904 C CA . LEU A 1 249 ? -12.636 8.647 -6.438 1.00 78.56 249 LEU A CA 1
ATOM 1905 C C . LEU A 1 249 ? -11.976 10.039 -6.455 1.00 78.56 249 LEU A C 1
ATOM 1907 O O . LEU A 1 249 ? -10.787 10.133 -6.721 1.00 78.56 249 LEU A O 1
ATOM 1911 N N . ASN A 1 250 ? -12.713 11.128 -6.220 1.00 82.56 250 ASN A N 1
ATOM 1912 C CA . ASN A 1 250 ? -12.141 12.481 -6.242 1.00 82.56 250 ASN A CA 1
ATOM 1913 C C . ASN A 1 250 ? -11.827 13.028 -4.835 1.00 82.56 250 ASN A C 1
ATOM 1915 O O . ASN A 1 250 ? -11.616 14.229 -4.667 1.00 82.56 250 ASN A O 1
ATOM 1919 N N . ILE A 1 251 ? -11.816 12.162 -3.821 1.00 82.44 251 ILE A N 1
ATOM 1920 C CA . ILE A 1 251 ? -11.556 12.532 -2.428 1.00 82.44 251 ILE A CA 1
ATOM 1921 C C . ILE A 1 251 ? -10.079 12.403 -2.092 1.00 82.44 251 ILE A C 1
ATOM 1923 O O . ILE A 1 251 ? -9.442 11.416 -2.459 1.00 82.44 251 ILE A O 1
ATOM 1927 N N . ASN A 1 252 ? -9.581 13.355 -1.309 1.00 89.56 252 ASN A N 1
ATOM 1928 C CA . ASN A 1 252 ? -8.349 13.189 -0.566 1.00 89.56 252 ASN A CA 1
ATOM 1929 C C . ASN A 1 252 ? -8.607 12.242 0.617 1.00 89.56 252 ASN A C 1
ATOM 1931 O O . ASN A 1 252 ? -9.322 12.577 1.565 1.00 89.56 252 ASN A O 1
ATOM 1935 N N . VAL A 1 253 ? -8.038 11.041 0.557 1.00 92.19 253 VAL A N 1
ATOM 1936 C CA . VAL A 1 253 ? -8.217 9.996 1.578 1.00 92.19 253 VAL A CA 1
ATOM 1937 C C . VAL A 1 253 ? -7.819 10.483 2.972 1.00 92.19 253 VAL A C 1
ATOM 1939 O O . VAL A 1 253 ? -8.468 10.117 3.957 1.00 92.19 253 VAL A O 1
ATOM 1942 N N . LEU A 1 254 ? -6.814 11.360 3.060 1.00 92.69 254 LEU A N 1
ATOM 1943 C CA . LEU A 1 254 ? -6.386 11.941 4.327 1.00 92.69 254 LEU A CA 1
ATOM 1944 C C . LEU A 1 254 ? -7.415 12.893 4.927 1.00 92.69 254 LEU A C 1
ATOM 1946 O O . LEU A 1 254 ? -7.536 12.940 6.148 1.00 92.69 254 LEU A O 1
ATOM 1950 N N . GLU A 1 255 ? -8.198 13.604 4.115 1.00 94.00 255 GLU A N 1
ATOM 1951 C CA . GLU A 1 255 ? -9.273 14.462 4.627 1.00 94.00 255 GLU A CA 1
ATOM 1952 C C . GLU A 1 255 ? -10.367 13.632 5.303 1.00 94.00 255 GLU A C 1
ATOM 1954 O O . GLU A 1 255 ? -10.847 14.005 6.374 1.00 94.00 255 GLU A O 1
ATOM 1959 N N . ILE A 1 256 ? -10.735 12.477 4.731 1.00 94.75 256 ILE A N 1
ATOM 1960 C CA . ILE A 1 256 ? -11.673 11.552 5.387 1.00 94.75 256 ILE A CA 1
ATOM 1961 C C . ILE A 1 256 ? -11.061 11.008 6.672 1.00 94.75 256 ILE A C 1
ATOM 1963 O O . ILE A 1 256 ? -11.729 10.985 7.709 1.00 94.75 256 ILE A O 1
ATOM 1967 N N . PHE A 1 257 ? -9.804 10.561 6.599 1.00 95.56 257 PHE A N 1
ATOM 1968 C CA . PHE A 1 257 ? -9.098 10.027 7.753 1.00 95.56 257 PHE A CA 1
ATOM 1969 C C . PHE A 1 257 ? -9.088 11.051 8.893 1.00 95.56 257 PHE A C 1
ATOM 1971 O O . PHE A 1 257 ? -9.591 10.749 9.973 1.00 95.56 257 PHE A O 1
ATOM 1978 N N . GLY A 1 258 ? -8.637 12.280 8.625 1.00 96.25 258 GLY A N 1
ATOM 1979 C CA . GLY A 1 258 ? -8.623 13.389 9.577 1.00 96.25 258 GLY A CA 1
ATOM 1980 C C . GLY A 1 258 ? -10.015 13.760 10.092 1.00 96.25 258 GLY A C 1
ATOM 1981 O O . GLY A 1 258 ? -10.185 13.988 11.286 1.00 96.25 258 GLY A O 1
ATOM 1982 N N . ALA A 1 259 ? -11.050 13.732 9.247 1.00 96.56 259 ALA A N 1
ATOM 1983 C CA . ALA A 1 259 ? -12.428 13.984 9.678 1.00 96.56 259 ALA A CA 1
ATOM 1984 C C . ALA A 1 259 ? -12.981 12.902 10.626 1.00 96.56 259 ALA A C 1
ATOM 1986 O O . ALA A 1 259 ? -13.826 13.197 11.477 1.00 96.56 259 ALA A O 1
ATOM 1987 N N . LEU A 1 260 ? -12.538 11.648 10.485 1.00 97.12 260 LEU A N 1
ATOM 1988 C CA . LEU A 1 260 ? -12.928 10.556 11.379 1.00 97.12 260 LEU A CA 1
ATOM 1989 C C . LEU A 1 260 ? -12.142 10.595 12.693 1.00 97.12 260 LEU A C 1
ATOM 1991 O O . LEU A 1 260 ? -12.747 10.487 13.756 1.00 97.12 260 LEU A O 1
ATOM 1995 N N . THR A 1 261 ? -10.821 10.746 12.622 1.00 97.75 261 THR A N 1
ATOM 1996 C CA . THR A 1 261 ? -9.895 10.590 13.760 1.00 97.75 261 THR A CA 1
ATOM 1997 C C . THR A 1 261 ? -9.552 11.903 14.465 1.00 97.75 261 THR A C 1
ATOM 1999 O O . THR A 1 261 ? -8.953 11.898 15.540 1.00 97.75 261 THR A O 1
ATOM 2002 N N . GLY A 1 262 ? -9.912 13.039 13.872 1.00 97.75 262 GLY A N 1
ATOM 2003 C CA . GLY A 1 262 ? -9.541 14.371 14.340 1.00 97.75 262 GLY A CA 1
ATOM 2004 C C . GLY A 1 262 ? -8.083 14.750 14.077 1.00 97.75 262 GLY A C 1
ATOM 2005 O O . GLY A 1 262 ? -7.640 15.741 14.644 1.00 97.75 262 GLY A O 1
ATOM 2006 N N . CYS A 1 263 ? -7.329 13.978 13.287 1.00 97.12 263 CYS A N 1
ATOM 2007 C CA . CYS A 1 263 ? -5.945 14.312 12.932 1.00 97.12 263 CYS A CA 1
ATOM 2008 C C . CYS A 1 263 ? -5.871 15.486 11.950 1.00 97.12 263 CYS A C 1
ATOM 2010 O O . CYS A 1 263 ? -6.741 15.651 11.091 1.00 97.12 263 CYS A O 1
ATOM 2012 N N . SER A 1 264 ? -4.790 16.263 12.038 1.00 96.50 264 SER A N 1
ATOM 2013 C CA . SER A 1 264 ? -4.436 17.248 11.015 1.00 96.50 264 SER A CA 1
ATOM 2014 C C . SER A 1 264 ? -3.928 16.532 9.762 1.00 96.50 264 SER A C 1
ATOM 2016 O O . SER A 1 264 ? -3.028 15.698 9.849 1.00 96.50 264 SER A O 1
ATOM 2018 N N . VAL A 1 265 ? -4.495 16.864 8.598 1.00 93.19 265 VAL A N 1
ATOM 2019 C CA . VAL A 1 265 ? -4.078 16.303 7.300 1.00 93.19 265 VAL A CA 1
ATOM 2020 C C . VAL A 1 265 ? -2.611 16.622 7.026 1.00 93.19 265 VAL A C 1
ATOM 2022 O O . VAL A 1 265 ? -1.839 15.708 6.754 1.00 93.19 265 VAL A O 1
ATOM 2025 N N . ASP A 1 266 ? -2.219 17.885 7.208 1.00 91.31 266 ASP A N 1
ATOM 2026 C CA . ASP A 1 266 ? -0.845 18.347 7.001 1.00 91.31 266 ASP A CA 1
ATOM 2027 C C . ASP A 1 266 ? 0.148 17.579 7.885 1.00 91.31 266 ASP A C 1
ATOM 2029 O O . ASP A 1 266 ? 1.239 17.221 7.443 1.00 91.31 266 ASP A O 1
ATOM 2033 N N . ASP A 1 267 ? -0.231 17.286 9.133 1.00 91.75 267 ASP A N 1
ATOM 2034 C CA . ASP A 1 267 ? 0.638 16.556 10.058 1.00 91.75 267 ASP A CA 1
ATOM 2035 C C . ASP A 1 267 ? 0.798 15.094 9.634 1.00 91.75 267 ASP A C 1
ATOM 2037 O O . ASP A 1 267 ? 1.912 14.582 9.662 1.00 91.75 267 ASP A O 1
ATOM 2041 N N . ILE A 1 268 ? -0.286 14.442 9.203 1.00 89.19 268 ILE A N 1
ATOM 2042 C CA . ILE A 1 268 ? -0.251 13.066 8.684 1.00 89.19 268 ILE A CA 1
ATOM 2043 C C . ILE A 1 268 ? 0.577 12.965 7.397 1.00 89.19 268 ILE A C 1
ATOM 2045 O O . ILE A 1 268 ? 1.224 11.947 7.160 1.00 89.19 268 ILE A O 1
ATOM 2049 N N . GLU A 1 269 ? 0.563 14.000 6.562 1.00 85.62 269 GLU A N 1
ATOM 2050 C CA . GLU A 1 269 ? 1.288 14.006 5.292 1.00 85.62 269 GLU A CA 1
ATOM 2051 C C . GLU A 1 269 ? 2.789 14.293 5.452 1.00 85.62 269 GLU A C 1
ATOM 2053 O O . GLU A 1 269 ? 3.606 13.730 4.718 1.00 85.62 269 GLU A O 1
ATOM 2058 N N . THR A 1 270 ? 3.155 15.165 6.396 1.00 82.69 270 THR A N 1
ATOM 2059 C CA . THR A 1 270 ? 4.503 15.760 6.445 1.00 82.69 270 THR A CA 1
ATOM 2060 C C . THR A 1 270 ? 5.354 15.337 7.638 1.00 82.69 270 THR A C 1
ATOM 2062 O O . THR A 1 270 ? 6.567 15.558 7.611 1.00 82.69 270 THR A O 1
ATOM 2065 N N . LYS A 1 271 ? 4.764 14.755 8.690 1.00 85.88 271 LYS A N 1
ATOM 2066 C CA . LYS A 1 271 ? 5.489 14.393 9.917 1.00 85.88 271 LYS A CA 1
ATOM 2067 C C . LYS A 1 271 ? 5.643 12.876 10.057 1.00 85.88 271 LYS A C 1
ATOM 2069 O O . LYS A 1 271 ? 4.806 12.124 9.557 1.00 85.88 271 LYS A O 1
ATOM 2074 N N . PRO A 1 272 ? 6.670 12.409 10.791 1.00 84.25 272 PRO A N 1
ATOM 2075 C CA . PRO A 1 272 ? 6.743 11.019 11.230 1.00 84.25 272 PRO A CA 1
ATOM 2076 C C . PRO A 1 272 ? 5.472 10.594 11.977 1.00 84.25 272 PRO A C 1
ATOM 2078 O O . PRO A 1 272 ? 4.865 11.406 12.676 1.00 84.25 272 PRO A O 1
ATOM 2081 N N . GLU A 1 273 ? 5.102 9.314 11.875 1.00 87.12 273 GLU A N 1
ATOM 2082 C CA . GLU A 1 273 ? 3.844 8.759 12.411 1.00 87.12 273 GLU A CA 1
ATOM 2083 C C . GLU A 1 273 ? 3.599 9.142 13.883 1.00 87.12 273 GLU A C 1
ATOM 2085 O O . GLU A 1 273 ? 2.533 9.647 14.239 1.00 87.12 273 GLU A O 1
ATOM 2090 N N . GLU A 1 274 ? 4.622 8.994 14.730 1.00 87.69 274 GLU A N 1
ATOM 2091 C CA . GLU A 1 274 ? 4.564 9.304 16.166 1.00 87.69 274 GLU A CA 1
ATOM 2092 C C . GLU A 1 274 ? 4.297 10.789 16.468 1.00 87.69 274 GLU A C 1
ATOM 2094 O O . GLU A 1 274 ? 3.670 11.127 17.477 1.00 87.69 274 GLU A O 1
ATOM 2099 N N . ASP A 1 275 ? 4.763 11.688 15.601 1.00 89.94 275 ASP A N 1
ATOM 2100 C CA . ASP A 1 275 ? 4.534 13.125 15.726 1.00 89.94 275 ASP A CA 1
ATOM 2101 C C . ASP A 1 275 ? 3.193 13.533 15.124 1.00 89.94 275 ASP A C 1
ATOM 2103 O O . ASP A 1 275 ? 2.482 14.352 15.712 1.00 89.94 275 ASP A O 1
ATOM 2107 N N . ALA A 1 276 ? 2.822 12.936 13.992 1.00 90.88 276 ALA A N 1
ATOM 2108 C CA . ALA A 1 276 ? 1.564 13.206 13.315 1.00 90.88 276 ALA A CA 1
ATOM 2109 C C . ALA A 1 276 ? 0.355 12.886 14.206 1.00 90.88 276 ALA A C 1
ATOM 2111 O O . ALA A 1 276 ? -0.603 13.665 14.279 1.00 90.88 276 ALA A O 1
ATOM 2112 N N . VAL A 1 277 ? 0.433 11.783 14.960 1.00 93.94 277 VAL A N 1
ATOM 2113 C CA . VAL A 1 277 ? -0.635 11.337 15.866 1.00 93.94 277 VAL A CA 1
ATOM 2114 C C . VAL A 1 277 ? -0.944 12.355 16.965 1.00 93.94 277 VAL A C 1
ATOM 2116 O O . VAL A 1 277 ? -2.090 12.452 17.401 1.00 93.94 277 VAL A O 1
ATOM 2119 N N . LYS A 1 278 ? 0.018 13.190 17.375 1.00 96.19 278 LYS A N 1
ATOM 2120 C CA . LYS A 1 278 ? -0.201 14.229 18.404 1.00 96.19 278 LYS A CA 1
ATOM 2121 C C . LYS A 1 278 ? -1.258 15.261 17.996 1.00 96.19 278 LYS A C 1
ATOM 2123 O O . LYS A 1 278 ? -1.808 15.939 18.864 1.00 96.19 278 LYS A O 1
ATOM 2128 N N . SER A 1 279 ? -1.550 15.371 16.699 1.00 97.00 279 SER A N 1
ATOM 2129 C CA . SER A 1 279 ? -2.595 16.246 16.159 1.00 97.00 279 SER A CA 1
ATOM 2130 C C . SER A 1 279 ? -4.005 15.650 16.206 1.00 97.00 279 SER A C 1
ATOM 2132 O O . SER A 1 279 ? -4.968 16.375 15.979 1.00 97.00 279 SER A O 1
ATOM 2134 N N . CYS A 1 280 ? -4.142 14.352 16.485 1.00 97.62 280 CYS A N 1
ATOM 2135 C CA . CYS A 1 280 ? -5.414 13.633 16.451 1.00 97.62 280 CYS A CA 1
ATOM 2136 C C . CYS A 1 280 ? -6.309 13.928 17.657 1.00 97.62 280 CYS A C 1
ATOM 2138 O O . CYS A 1 280 ? -5.889 14.550 18.636 1.00 97.62 280 CYS A O 1
ATOM 2140 N N . SER A 1 281 ? -7.550 13.432 17.631 1.00 97.31 281 SER A N 1
ATOM 2141 C CA . SER A 1 281 ? -8.417 13.482 18.809 1.00 97.31 281 SER A CA 1
ATOM 2142 C C . SER A 1 281 ? -7.782 12.738 19.992 1.00 97.31 281 SER A C 1
ATOM 2144 O O . SER A 1 281 ? -6.994 11.808 19.822 1.00 97.31 281 SER A O 1
ATOM 2146 N N . VAL A 1 282 ? -8.150 13.120 21.218 1.00 96.12 282 VAL A N 1
ATOM 2147 C CA . VAL A 1 282 ? -7.629 12.478 22.440 1.00 96.12 282 VAL A CA 1
ATOM 2148 C C . VAL A 1 282 ? -7.907 10.970 22.455 1.00 96.12 282 VAL A C 1
ATOM 2150 O O . VAL A 1 282 ? -7.063 10.197 22.905 1.00 96.12 282 VAL A O 1
ATOM 2153 N N . SER A 1 283 ? -9.070 10.537 21.956 1.00 95.69 283 SER A N 1
ATOM 2154 C CA . SER A 1 283 ? -9.423 9.117 21.895 1.00 95.69 283 SER A CA 1
ATOM 2155 C C . SER A 1 283 ? -8.582 8.377 20.851 1.00 95.69 283 SER A C 1
ATOM 2157 O O . SER A 1 283 ? -7.997 7.346 21.176 1.00 95.69 283 SER A O 1
ATOM 2159 N N . ALA A 1 284 ? -8.392 8.954 19.661 1.00 96.00 284 ALA A N 1
ATOM 2160 C CA . ALA A 1 284 ? -7.563 8.369 18.613 1.00 96.00 284 ALA A CA 1
ATOM 2161 C C . ALA A 1 284 ? -6.084 8.284 19.036 1.00 96.00 284 ALA A C 1
ATOM 2163 O O . ALA A 1 284 ? -5.445 7.249 18.856 1.00 96.00 284 ALA A O 1
ATOM 2164 N N . GLN A 1 285 ? -5.554 9.321 19.692 1.00 95.62 285 GLN A N 1
ATOM 2165 C CA . GLN A 1 285 ? -4.223 9.272 20.307 1.00 95.62 285 GLN A CA 1
ATOM 2166 C C . GLN A 1 285 ? -4.108 8.138 21.326 1.00 95.62 285 GLN A C 1
ATOM 2168 O O . GLN A 1 285 ? -3.103 7.428 21.356 1.00 95.62 285 GLN A O 1
ATOM 2173 N N . ALA A 1 286 ? -5.135 7.951 22.161 1.00 94.56 286 ALA A N 1
ATOM 2174 C CA . ALA A 1 286 ? -5.152 6.857 23.119 1.00 94.56 286 ALA A CA 1
ATOM 2175 C C . ALA A 1 286 ? -5.111 5.501 22.408 1.00 94.56 286 ALA A C 1
ATOM 2177 O O . ALA A 1 286 ? -4.302 4.672 22.813 1.00 94.56 286 ALA A O 1
ATOM 2178 N N . VAL A 1 287 ? -5.910 5.298 21.348 1.00 95.06 287 VAL A N 1
ATOM 2179 C CA . VAL A 1 287 ? -5.908 4.063 20.535 1.00 95.06 287 VAL A CA 1
ATOM 2180 C C . VAL A 1 287 ? -4.524 3.784 19.979 1.00 95.06 287 VAL A C 1
ATOM 2182 O O . VAL A 1 287 ? -3.970 2.717 20.230 1.00 95.06 287 VAL A O 1
ATOM 2185 N N . TYR A 1 288 ? -3.947 4.757 19.277 1.00 93.62 288 TYR A N 1
ATOM 2186 C CA . TYR A 1 288 ? -2.636 4.610 18.660 1.00 93.62 288 TYR A CA 1
ATOM 2187 C C . TYR A 1 288 ? -1.562 4.213 19.683 1.00 93.62 288 TYR A C 1
ATOM 2189 O O . TYR A 1 288 ? -0.866 3.212 19.509 1.00 93.62 288 TYR A O 1
ATOM 2197 N N . ASN A 1 289 ? -1.475 4.960 20.788 1.00 92.12 289 ASN A N 1
ATOM 2198 C CA . ASN A 1 289 ? -0.464 4.736 21.819 1.00 92.12 289 ASN A CA 1
ATOM 2199 C C . ASN A 1 289 ? -0.692 3.421 22.577 1.00 92.12 289 ASN A C 1
ATOM 2201 O O . ASN A 1 289 ? 0.261 2.703 22.870 1.00 92.12 289 ASN A O 1
ATOM 2205 N N . GLY A 1 290 ? -1.945 3.087 22.897 1.00 91.38 290 GLY A N 1
ATOM 2206 C CA . GLY A 1 290 ? -2.273 1.875 23.650 1.00 91.38 290 GLY A CA 1
ATOM 2207 C C . GLY A 1 290 ? -2.074 0.585 22.855 1.00 91.38 290 GLY A C 1
ATOM 2208 O O . GLY A 1 290 ? -1.866 -0.463 23.456 1.00 91.38 290 GLY A O 1
ATOM 2209 N N . LEU A 1 291 ? -2.089 0.662 21.524 1.00 91.44 291 LEU A N 1
ATOM 2210 C CA . LEU A 1 291 ? -1.789 -0.459 20.631 1.00 91.44 291 LEU A CA 1
ATOM 2211 C C . LEU A 1 291 ? -0.304 -0.525 20.230 1.00 91.44 291 LEU A C 1
ATOM 2213 O O . LEU A 1 291 ? 0.064 -1.389 19.441 1.00 91.44 291 LEU A O 1
ATOM 2217 N N . GLY A 1 292 ? 0.546 0.361 20.767 1.00 85.44 292 GLY A N 1
ATOM 2218 C CA . GLY A 1 292 ? 1.948 0.564 20.383 1.00 85.44 292 GLY A CA 1
ATOM 2219 C C . GLY A 1 292 ? 2.741 -0.720 20.127 1.00 85.44 292 GLY A C 1
ATOM 2220 O O . GLY A 1 292 ? 3.100 -0.980 18.980 1.00 85.44 292 GLY A O 1
ATOM 2221 N N . ASP A 1 293 ? 2.955 -1.529 21.169 1.00 82.06 293 ASP A N 1
ATOM 2222 C CA . ASP A 1 293 ? 3.757 -2.768 21.119 1.00 82.06 293 ASP A CA 1
ATOM 2223 C C . ASP A 1 293 ? 3.070 -3.917 20.361 1.00 82.06 293 ASP A C 1
ATOM 2225 O O . ASP A 1 293 ? 3.706 -4.900 19.973 1.00 82.06 293 ASP A O 1
ATOM 2229 N N . LEU A 1 294 ? 1.756 -3.804 20.161 1.00 84.00 294 LEU A N 1
ATOM 2230 C CA . LEU A 1 294 ? 0.939 -4.777 19.441 1.00 84.00 294 LEU A CA 1
ATOM 2231 C C . LEU A 1 294 ? 0.771 -4.413 17.968 1.00 84.00 294 LEU A C 1
ATOM 2233 O O . LEU A 1 294 ? 0.149 -5.172 17.227 1.00 84.00 294 LEU A O 1
ATOM 2237 N N . ALA A 1 295 ? 1.316 -3.276 17.535 1.00 76.81 295 ALA A N 1
ATOM 2238 C CA . ALA A 1 295 ? 1.249 -2.848 16.151 1.00 76.81 295 ALA A CA 1
ATOM 2239 C C . ALA A 1 295 ? 1.718 -3.972 15.231 1.00 76.81 295 ALA A C 1
ATOM 2241 O O . ALA A 1 295 ? 2.700 -4.665 15.511 1.00 76.81 295 ALA A O 1
ATOM 2242 N N . GLN A 1 296 ? 0.988 -4.160 14.134 1.00 69.50 296 GLN A N 1
ATOM 2243 C CA . GLN A 1 296 ? 1.257 -5.222 13.170 1.00 69.50 296 GLN A CA 1
ATOM 2244 C C . GLN A 1 296 ? 1.135 -6.647 13.739 1.00 69.50 296 GLN A C 1
ATOM 2246 O O . GLN A 1 296 ? 1.568 -7.565 13.065 1.00 69.50 296 GLN A O 1
ATOM 2251 N N . GLN A 1 297 ? 0.554 -6.881 14.924 1.00 79.62 297 GLN A N 1
ATOM 2252 C CA . GLN A 1 297 ? 0.202 -8.230 15.410 1.00 79.62 297 GLN A CA 1
ATOM 2253 C C . GLN A 1 297 ? -1.233 -8.649 15.029 1.00 79.62 297 GLN A C 1
ATOM 2255 O O . GLN A 1 297 ? -1.793 -9.542 15.656 1.00 79.62 297 GLN A O 1
ATOM 2260 N N . GLY A 1 298 ? -1.849 -7.972 14.047 1.00 77.06 298 GLY A N 1
ATOM 2261 C CA . GLY A 1 298 ? -3.156 -8.314 13.470 1.00 77.06 298 GLY A CA 1
ATOM 2262 C C . GLY A 1 298 ? -4.276 -8.519 14.499 1.00 77.06 298 GLY A C 1
ATOM 2263 O O . GLY A 1 298 ? -4.591 -7.599 15.251 1.00 77.06 298 GLY A O 1
ATOM 2264 N N . GLU A 1 299 ? -4.884 -9.703 14.545 1.00 77.56 299 GLU A N 1
ATOM 2265 C CA . GLU A 1 299 ? -5.923 -10.132 15.484 1.00 77.56 299 GLU A CA 1
ATOM 2266 C C . GLU A 1 299 ? -5.523 -9.879 16.935 1.00 77.56 299 GLU A C 1
ATOM 2268 O O . GLU A 1 299 ? -6.349 -9.374 17.682 1.00 77.56 299 GLU A O 1
ATOM 2273 N N . THR A 1 300 ? -4.261 -10.081 17.333 1.00 85.31 300 THR A N 1
ATOM 2274 C CA . THR A 1 300 ? -3.838 -9.783 18.721 1.00 85.31 300 THR A CA 1
ATOM 2275 C C . THR A 1 300 ? -3.945 -8.283 19.040 1.00 85.31 300 THR A C 1
ATOM 2277 O O . THR A 1 300 ? -4.303 -7.886 20.153 1.00 85.31 300 THR A O 1
ATOM 2280 N N . CYS A 1 301 ? -3.668 -7.427 18.054 1.00 90.06 301 CYS A N 1
ATOM 2281 C CA . CYS A 1 301 ? -3.851 -5.980 18.169 1.00 90.06 301 CYS A CA 1
ATOM 2282 C C . CYS A 1 301 ? -5.342 -5.613 18.253 1.00 90.06 301 CYS A C 1
ATOM 2284 O O . CYS A 1 301 ? -5.745 -4.810 19.101 1.00 90.06 301 CYS A O 1
ATOM 2286 N N . VAL A 1 302 ? -6.181 -6.256 17.435 1.00 91.94 302 VAL A N 1
ATOM 2287 C CA . VAL A 1 302 ? -7.641 -6.077 17.462 1.00 91.94 302 VAL A CA 1
ATOM 2288 C C . VAL A 1 302 ? -8.238 -6.556 18.788 1.00 91.94 302 VAL A C 1
ATOM 2290 O O . VAL A 1 302 ? -9.010 -5.826 19.410 1.00 91.94 302 VAL A O 1
ATOM 2293 N N . ASP A 1 303 ? -7.844 -7.733 19.267 1.00 91.56 303 ASP A N 1
ATOM 2294 C CA . ASP A 1 303 ? -8.233 -8.312 20.554 1.00 91.56 303 ASP A CA 1
ATOM 2295 C C . ASP A 1 303 ? -8.015 -7.308 21.685 1.00 91.56 303 ASP A C 1
ATOM 2297 O O . ASP A 1 303 ? -8.903 -7.068 22.510 1.00 91.56 303 ASP A O 1
ATOM 2301 N N . TYR A 1 304 ? -6.848 -6.664 21.710 1.00 91.31 304 TYR A N 1
ATOM 2302 C CA . TYR A 1 304 ? -6.520 -5.679 22.736 1.00 91.31 304 TYR A CA 1
ATOM 2303 C C . TYR A 1 304 ? -7.438 -4.450 22.689 1.00 91.31 304 TYR A C 1
ATOM 2305 O O . TYR A 1 304 ? -7.906 -3.975 23.731 1.00 91.31 304 TYR A O 1
ATOM 2313 N N . PHE A 1 305 ? -7.756 -3.961 21.487 1.00 93.50 305 PHE A N 1
ATOM 2314 C CA . PHE A 1 305 ? -8.711 -2.867 21.304 1.00 93.50 305 PHE A CA 1
ATOM 2315 C C . PHE A 1 305 ? -10.113 -3.242 21.818 1.00 93.50 305 PHE A C 1
ATOM 2317 O O . PHE A 1 305 ? -10.719 -2.478 22.577 1.00 93.50 305 PHE A O 1
ATOM 2324 N N . PHE A 1 306 ? -10.613 -4.434 21.468 1.00 92.31 306 PHE A N 1
ATOM 2325 C CA . PHE A 1 306 ? -11.968 -4.888 21.815 1.00 92.31 306 PHE A CA 1
ATOM 2326 C C . PHE A 1 306 ? -12.134 -5.337 23.269 1.00 92.31 306 PHE A C 1
ATOM 2328 O O . PHE A 1 306 ? -13.215 -5.180 23.841 1.00 92.31 306 PHE A O 1
ATOM 2335 N N . THR A 1 307 ? -11.083 -5.867 23.891 1.00 87.56 307 THR A N 1
ATOM 2336 C CA . THR A 1 307 ? -11.094 -6.228 25.321 1.00 87.56 307 THR A CA 1
ATOM 2337 C C . THR A 1 307 ? -11.010 -5.007 26.239 1.00 87.56 307 THR A C 1
ATOM 2339 O O . THR A 1 307 ? -11.159 -5.146 27.455 1.00 87.56 307 THR A O 1
ATOM 2342 N N . ASN A 1 308 ? -10.839 -3.807 25.665 1.00 69.00 308 ASN A N 1
ATOM 2343 C CA . ASN A 1 308 ? -10.720 -2.536 26.375 1.00 69.00 308 ASN A CA 1
ATOM 2344 C C . ASN A 1 308 ? -9.609 -2.567 27.438 1.00 69.00 308 ASN A C 1
ATOM 2346 O O . ASN A 1 308 ? -9.748 -2.007 28.527 1.00 69.00 308 ASN A O 1
ATOM 2350 N N . ALA A 1 309 ? -8.517 -3.273 27.129 1.00 66.75 309 ALA A N 1
ATOM 2351 C CA . ALA A 1 309 ? -7.354 -3.384 28.003 1.00 66.75 309 ALA A CA 1
ATOM 2352 C C . ALA A 1 309 ? -6.528 -2.081 28.060 1.00 66.75 309 ALA A C 1
ATOM 2354 O O . ALA A 1 309 ? -5.682 -1.934 28.941 1.00 66.75 309 ALA A O 1
ATOM 2355 N N . GLY A 1 310 ? -6.790 -1.137 27.149 1.00 64.69 310 GLY A N 1
ATOM 2356 C CA . GLY A 1 310 ? -6.166 0.181 27.119 1.00 64.69 310 GLY A CA 1
ATOM 2357 C C . GLY A 1 310 ? -6.897 1.262 27.928 1.00 64.69 310 GLY A C 1
ATOM 2358 O O . GLY A 1 310 ? -7.737 0.973 28.787 1.00 64.69 310 GLY A O 1
ATOM 2359 N N . PRO A 1 311 ? -6.560 2.545 27.702 1.00 67.44 311 PRO A N 1
ATOM 2360 C CA . PRO A 1 311 ? -7.204 3.663 28.379 1.00 67.44 311 PRO A CA 1
ATOM 2361 C C . PRO A 1 311 ? -8.718 3.675 28.134 1.00 67.44 311 PRO A C 1
ATOM 2363 O O . PRO A 1 311 ? -9.175 3.487 27.012 1.00 67.44 311 PRO A O 1
ATOM 2366 N N . LYS A 1 312 ? -9.510 4.009 29.162 1.00 76.88 312 LYS A N 1
ATOM 2367 C CA . LYS A 1 312 ? -10.990 4.097 29.096 1.00 76.88 312 LYS A CA 1
ATOM 2368 C C . LYS A 1 312 ? -11.532 5.186 28.150 1.00 76.88 312 LYS A C 1
ATOM 2370 O O . LYS A 1 312 ? -12.708 5.533 28.225 1.00 76.88 312 LYS A O 1
ATOM 2375 N N . THR A 1 313 ? -10.670 5.792 27.346 1.00 83.06 313 THR A N 1
ATOM 2376 C CA . THR A 1 313 ? -10.956 6.948 26.500 1.00 83.06 313 THR A CA 1
ATOM 2377 C C . THR A 1 313 ? -11.291 6.573 25.062 1.00 83.06 313 THR A C 1
ATOM 2379 O O . THR A 1 313 ? -11.702 7.470 24.335 1.00 83.06 313 THR A O 1
ATOM 2382 N N . TRP A 1 314 ? -11.136 5.306 24.655 1.00 92.56 314 TRP A N 1
ATOM 2383 C CA . TRP A 1 314 ? -11.554 4.843 23.329 1.00 92.56 314 TRP A CA 1
ATOM 2384 C C . TRP A 1 314 ? -12.833 4.000 23.352 1.00 92.56 314 TRP A C 1
ATOM 2386 O O . TRP A 1 314 ? -13.245 3.486 24.397 1.00 92.56 314 TRP A O 1
ATOM 2396 N N . SER A 1 315 ? -13.464 3.837 22.188 1.00 92.81 315 SER A N 1
ATOM 2397 C CA . SER A 1 315 ? -14.728 3.119 22.024 1.00 92.81 315 SER A CA 1
ATOM 2398 C C . SER A 1 315 ? -14.822 2.370 20.694 1.00 92.81 315 SER A C 1
ATOM 2400 O O . SER A 1 315 ? -14.572 2.918 19.627 1.00 92.81 315 SER A O 1
ATOM 2402 N N . THR A 1 316 ? -15.337 1.138 20.731 1.00 92.94 316 THR A N 1
ATOM 2403 C CA . THR A 1 316 ? -15.709 0.370 19.524 1.00 92.94 316 THR A CA 1
ATOM 2404 C C . THR A 1 316 ? -16.925 0.956 18.791 1.00 92.94 316 THR A C 1
ATOM 2406 O O . THR A 1 316 ? -17.247 0.550 17.673 1.00 92.94 316 THR A O 1
ATOM 2409 N N . SER A 1 317 ? -17.623 1.907 19.423 1.00 94.50 317 SER A N 1
ATOM 2410 C CA . SER A 1 317 ? -18.743 2.656 18.840 1.00 94.50 317 SER A CA 1
ATOM 2411 C C . SER A 1 317 ? -18.323 4.015 18.267 1.00 94.50 317 SER A C 1
ATOM 2413 O O . SER A 1 317 ? -19.161 4.709 17.695 1.00 94.50 317 SER A O 1
ATOM 2415 N N . ASP A 1 318 ? -17.054 4.411 18.404 1.00 96.44 318 ASP A N 1
ATOM 2416 C CA . ASP A 1 318 ? -16.530 5.609 17.750 1.00 96.44 318 ASP A CA 1
ATOM 2417 C C . ASP A 1 318 ? -15.818 5.246 16.437 1.00 96.44 318 ASP A C 1
ATOM 2419 O O . ASP A 1 318 ? -15.011 4.321 16.365 1.00 96.44 318 ASP A O 1
ATOM 2423 N N . ALA A 1 319 ? -16.148 5.963 15.361 1.00 97.62 319 ALA A N 1
ATOM 2424 C CA . ALA A 1 319 ? -15.612 5.676 14.031 1.00 97.62 319 ALA A CA 1
ATOM 2425 C C . ALA A 1 319 ? -14.147 6.099 13.869 1.00 97.62 319 ALA A C 1
ATOM 2427 O O . ALA A 1 319 ? -13.423 5.461 13.105 1.00 97.62 319 ALA A O 1
ATOM 2428 N N . GLY A 1 320 ? -13.716 7.147 14.575 1.00 97.44 320 GLY A N 1
ATOM 2429 C CA . GLY A 1 320 ? -12.323 7.575 14.609 1.00 97.44 320 GLY A CA 1
ATOM 2430 C C . GLY A 1 320 ? -11.455 6.554 15.327 1.00 97.44 320 GLY A C 1
ATOM 2431 O O . GLY A 1 320 ? -10.430 6.142 14.790 1.00 97.44 320 GLY A O 1
ATOM 2432 N N . ASP A 1 321 ? -11.913 6.069 16.479 1.00 96.94 321 ASP A N 1
ATOM 2433 C CA . ASP A 1 321 ? -11.196 5.053 17.255 1.00 96.94 321 ASP A CA 1
ATOM 2434 C C . ASP A 1 321 ? -11.060 3.734 16.482 1.00 96.94 321 ASP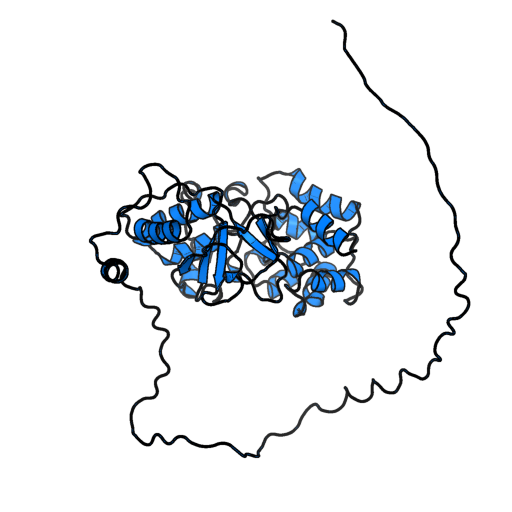 A C 1
ATOM 2436 O O . ASP A 1 321 ? -9.968 3.171 16.401 1.00 96.94 321 ASP A O 1
ATOM 2440 N N . VAL A 1 322 ? -12.137 3.267 15.838 1.00 96.81 322 VAL A N 1
ATOM 2441 C CA . VAL A 1 322 ? -12.088 2.061 14.990 1.00 96.81 322 VAL A CA 1
ATOM 2442 C C . VAL A 1 322 ? -11.183 2.269 13.773 1.00 96.81 322 VAL A C 1
ATOM 2444 O O . VAL A 1 322 ? -10.406 1.376 13.439 1.00 96.81 322 VAL A O 1
ATOM 2447 N N . ARG A 1 323 ? -11.227 3.435 13.112 1.00 97.00 323 ARG A N 1
ATOM 2448 C CA . ARG A 1 323 ? -10.336 3.720 11.972 1.00 97.00 323 ARG A CA 1
ATOM 2449 C C . ARG A 1 323 ? -8.868 3.780 12.399 1.00 97.00 323 ARG A C 1
ATOM 2451 O O . ARG A 1 323 ? -8.019 3.289 11.658 1.00 97.00 323 ARG A O 1
ATOM 2458 N N . MET A 1 324 ? -8.584 4.350 13.569 1.00 96.06 324 MET A N 1
ATOM 2459 C CA . MET A 1 324 ? -7.243 4.408 14.152 1.00 96.06 324 MET A CA 1
ATOM 2460 C C . MET A 1 324 ? -6.730 3.010 14.522 1.00 96.06 324 MET A C 1
ATOM 2462 O O . MET A 1 324 ? -5.583 2.683 14.230 1.00 96.06 324 MET A O 1
ATOM 2466 N N . MET A 1 325 ? -7.588 2.152 15.082 1.00 95.31 325 MET A N 1
ATOM 2467 C CA . MET A 1 325 ? -7.257 0.745 15.325 1.00 95.31 325 MET A CA 1
ATOM 2468 C C . MET A 1 325 ? -6.927 0.019 14.016 1.00 95.31 325 MET A C 1
ATOM 2470 O O . MET A 1 325 ? -5.903 -0.652 13.946 1.00 95.31 325 MET A O 1
ATOM 2474 N N . LEU A 1 326 ? -7.731 0.197 12.960 1.00 94.25 326 LEU A N 1
ATOM 2475 C CA . LEU A 1 326 ? -7.451 -0.419 11.656 1.00 94.25 326 LEU A CA 1
ATOM 2476 C C . LEU A 1 326 ? -6.105 0.045 11.087 1.00 94.25 326 LEU A C 1
ATOM 2478 O O . LEU A 1 326 ? -5.341 -0.790 10.603 1.00 94.25 326 LEU A O 1
ATOM 2482 N N . TRP A 1 327 ? -5.790 1.342 11.214 1.00 91.88 327 TRP A N 1
ATOM 2483 C CA . TRP A 1 327 ? -4.479 1.857 10.816 1.00 91.88 327 TRP A CA 1
ATOM 2484 C C . TRP A 1 327 ? -3.362 1.148 11.578 1.00 91.88 327 TRP A C 1
ATOM 2486 O O . TRP A 1 327 ? -2.419 0.660 10.972 1.00 91.88 327 TRP A O 1
ATOM 2496 N N . ARG A 1 328 ? -3.487 1.031 12.900 1.00 91.06 328 ARG A N 1
ATOM 2497 C CA . ARG A 1 328 ? -2.415 0.486 13.736 1.00 91.06 328 ARG A CA 1
ATOM 2498 C C . ARG A 1 328 ? -2.245 -1.035 13.628 1.00 91.06 328 ARG A C 1
ATOM 2500 O O . ARG A 1 328 ? -1.131 -1.542 13.770 1.00 91.06 328 ARG A O 1
ATOM 2507 N N . CYS A 1 329 ? -3.340 -1.766 13.427 1.00 91.06 329 CYS A N 1
ATOM 2508 C CA . CYS A 1 329 ? -3.342 -3.229 13.468 1.00 91.06 329 CYS A CA 1
ATOM 2509 C C . CYS A 1 329 ? -3.159 -3.891 12.096 1.00 91.06 329 CYS A C 1
ATOM 2511 O O . CYS A 1 329 ? -2.563 -4.969 12.035 1.00 91.06 329 CYS A O 1
ATOM 2513 N N . PHE A 1 330 ? -3.663 -3.282 11.016 1.00 87.25 330 PHE A N 1
ATOM 2514 C CA . PHE A 1 330 ? -3.696 -3.909 9.686 1.00 87.25 330 PHE A CA 1
ATOM 2515 C C . PHE A 1 330 ? -3.094 -3.061 8.573 1.00 87.25 330 PHE A C 1
ATOM 2517 O O . PHE A 1 330 ? -2.449 -3.616 7.676 1.00 87.25 330 PHE A O 1
ATOM 2524 N N . ASP A 1 331 ? -3.323 -1.748 8.592 1.00 83.38 331 ASP A N 1
ATOM 2525 C CA . ASP A 1 331 ? -2.747 -0.890 7.565 1.00 83.38 331 ASP A CA 1
ATOM 2526 C C . ASP A 1 331 ? -1.258 -0.663 7.841 1.00 83.38 331 ASP A C 1
ATOM 2528 O O . ASP A 1 331 ? -0.779 -0.762 8.969 1.00 83.38 331 ASP A O 1
ATOM 2532 N N . VAL A 1 332 ? -0.515 -0.318 6.793 1.00 72.81 332 VAL A N 1
ATOM 2533 C CA . VAL A 1 332 ? 0.859 0.179 6.955 1.00 72.81 332 VAL A CA 1
ATOM 2534 C C . VAL A 1 332 ? 0.902 1.713 6.955 1.00 72.81 332 VAL A C 1
ATOM 2536 O O . VAL A 1 332 ? 1.932 2.314 7.233 1.00 72.81 332 VAL A O 1
ATOM 2539 N N . ASN A 1 333 ? -0.218 2.368 6.637 1.00 78.31 333 ASN A N 1
ATOM 2540 C CA . ASN A 1 333 ? -0.358 3.819 6.546 1.00 78.31 333 ASN A CA 1
ATOM 2541 C C . ASN A 1 333 ? -1.854 4.214 6.577 1.00 78.31 333 ASN A C 1
ATOM 2543 O O . ASN A 1 333 ? -2.726 3.358 6.405 1.00 78.31 333 ASN A O 1
ATOM 2547 N N . PRO A 1 334 ? -2.197 5.500 6.763 1.00 82.62 334 PRO A N 1
ATOM 2548 C CA . PRO A 1 334 ? -3.595 5.925 6.830 1.00 82.62 334 PRO A CA 1
ATOM 2549 C C . PRO A 1 334 ? -4.298 5.970 5.457 1.00 82.62 334 PRO A C 1
ATOM 2551 O O . PRO A 1 334 ? -5.467 6.360 5.386 1.00 82.62 334 PRO A O 1
ATOM 2554 N N . TYR A 1 335 ? -3.631 5.556 4.372 1.00 87.94 335 TYR A N 1
ATOM 2555 C CA . TYR A 1 335 ? -4.113 5.685 2.994 1.00 87.94 335 TYR A CA 1
ATOM 2556 C C . TYR A 1 335 ? -5.033 4.554 2.528 1.00 87.94 335 TYR A C 1
ATOM 2558 O O . TYR A 1 335 ? -5.544 4.623 1.411 1.00 87.94 335 TYR A O 1
ATOM 2566 N N . ASN A 1 336 ? -5.301 3.546 3.367 1.00 89.62 336 ASN A N 1
ATOM 2567 C CA . ASN A 1 336 ? -6.276 2.514 3.026 1.00 89.62 336 ASN A CA 1
ATOM 2568 C C . ASN A 1 336 ? -7.633 3.153 2.692 1.00 89.62 336 ASN A C 1
ATOM 2570 O O . ASN A 1 336 ? -8.264 3.829 3.514 1.00 89.62 336 ASN A O 1
ATOM 2574 N N . THR A 1 337 ? -8.068 2.932 1.456 1.00 90.19 337 THR A N 1
ATOM 2575 C CA . THR A 1 337 ? -9.275 3.530 0.881 1.00 90.19 337 THR A CA 1
ATOM 2576 C C . THR A 1 337 ? -10.538 2.750 1.236 1.00 90.19 337 THR A C 1
ATOM 2578 O O . THR A 1 337 ? -11.648 3.271 1.117 1.00 90.19 337 THR A O 1
ATOM 2581 N N . GLY A 1 338 ? -10.390 1.475 1.610 1.00 91.44 338 GLY A N 1
ATOM 2582 C CA . GLY A 1 338 ? -11.492 0.543 1.827 1.00 91.44 338 GLY A CA 1
ATOM 2583 C C . GLY A 1 338 ? -12.345 0.241 0.594 1.00 91.44 338 GLY A C 1
ATOM 2584 O O . GLY A 1 338 ? -13.416 -0.358 0.732 1.00 91.44 338 GLY A O 1
ATOM 2585 N N . ILE A 1 339 ? -11.872 0.601 -0.604 1.00 90.69 339 ILE A N 1
ATOM 2586 C CA . ILE A 1 339 ? -12.497 0.246 -1.891 1.00 90.69 339 ILE A CA 1
ATOM 2587 C C . ILE A 1 339 ? -11.630 -0.716 -2.722 1.00 90.69 339 ILE A C 1
ATOM 2589 O O . ILE A 1 339 ? -11.973 -1.037 -3.861 1.00 90.69 339 ILE A O 1
ATOM 2593 N N . GLY A 1 340 ? -10.517 -1.197 -2.156 1.00 89.69 340 GLY A N 1
ATOM 2594 C CA . GLY A 1 340 ? -9.599 -2.135 -2.810 1.00 89.69 340 GLY A CA 1
ATOM 2595 C C . GLY A 1 340 ? -8.732 -1.499 -3.896 1.00 89.69 340 GLY A C 1
ATOM 2596 O O . GLY A 1 340 ? -8.396 -2.161 -4.880 1.00 89.69 340 GLY A O 1
ATOM 2597 N N . LYS A 1 341 ? -8.413 -0.213 -3.745 1.00 89.88 341 LYS A N 1
ATOM 2598 C CA . LYS A 1 341 ? -7.471 0.516 -4.594 1.00 89.88 341 LYS A CA 1
ATOM 2599 C C . LYS A 1 341 ? -6.472 1.255 -3.728 1.00 89.88 341 LYS A C 1
ATOM 2601 O O . LYS A 1 341 ? -6.893 1.874 -2.749 1.00 89.88 341 LYS A O 1
ATOM 2606 N N . GLY A 1 342 ? -5.222 1.268 -4.168 1.00 89.38 342 GLY A N 1
ATOM 2607 C CA . GLY A 1 342 ? -4.203 2.074 -3.522 1.00 89.38 342 GLY A CA 1
ATOM 2608 C C . GLY A 1 342 ? -4.431 3.551 -3.771 1.00 89.38 342 GLY A C 1
ATOM 2609 O O . GLY A 1 342 ? -5.000 3.961 -4.790 1.00 89.38 342 GLY A O 1
ATOM 2610 N N . TRP A 1 343 ? -4.011 4.346 -2.802 1.00 91.50 343 TRP A N 1
ATOM 2611 C CA . TRP A 1 343 ? -3.976 5.795 -2.870 1.00 91.50 343 TRP A CA 1
ATOM 2612 C C . TRP A 1 343 ? -2.740 6.274 -2.127 1.00 91.50 343 TRP A C 1
ATOM 2614 O O . TRP A 1 343 ? -2.313 5.653 -1.155 1.00 91.50 343 TRP A O 1
ATOM 2624 N N . ASN A 1 344 ? -2.158 7.374 -2.579 1.00 89.56 344 ASN A N 1
ATOM 2625 C CA . ASN A 1 344 ? -0.992 7.949 -1.934 1.00 89.56 344 ASN A CA 1
ATOM 2626 C C . ASN A 1 344 ? -1.079 9.472 -1.986 1.00 89.56 344 ASN A C 1
ATOM 2628 O O . ASN A 1 344 ? -1.475 10.018 -3.010 1.00 89.56 344 ASN A O 1
ATOM 2632 N N . SER A 1 345 ? -0.679 10.183 -0.930 1.00 87.38 345 SER A N 1
ATOM 2633 C CA . SER A 1 345 ? -0.646 11.655 -0.973 1.00 87.38 345 SER A CA 1
ATOM 2634 C C . SER A 1 345 ? 0.422 12.187 -1.934 1.00 87.38 345 SER A C 1
ATOM 2636 O O . SER A 1 345 ? 0.409 13.359 -2.294 1.00 87.38 345 SER A O 1
ATOM 2638 N N . TYR A 1 346 ? 1.310 11.320 -2.418 1.00 86.62 346 TYR A N 1
ATOM 2639 C CA . TYR A 1 346 ? 2.382 11.680 -3.328 1.00 86.62 346 TYR A CA 1
ATOM 2640 C C . TYR A 1 346 ? 1.957 11.557 -4.790 1.00 86.62 346 TYR A C 1
ATOM 2642 O O . TYR A 1 346 ? 1.100 10.733 -5.117 1.00 86.62 346 TYR A O 1
ATOM 2650 N N . PRO A 1 347 ? 2.570 12.353 -5.686 1.00 88.88 347 PRO A N 1
ATOM 2651 C CA . PRO A 1 347 ? 2.248 12.333 -7.106 1.00 88.88 347 PRO A CA 1
ATOM 2652 C C . PRO A 1 347 ? 2.383 10.930 -7.686 1.00 88.88 347 PRO A C 1
ATOM 2654 O O . PRO A 1 347 ? 3.352 10.230 -7.420 1.00 88.88 347 PRO A O 1
ATOM 2657 N N . ASN A 1 348 ? 1.460 10.511 -8.535 1.00 91.50 348 ASN A N 1
ATOM 2658 C CA . ASN A 1 348 ? 1.524 9.187 -9.130 1.00 91.50 348 ASN A CA 1
ATOM 2659 C C . ASN A 1 348 ? 2.681 9.096 -10.157 1.00 91.50 348 ASN A C 1
ATOM 2661 O O . ASN A 1 348 ? 2.715 9.881 -11.115 1.00 91.50 348 ASN A O 1
ATOM 2665 N N . PRO A 1 349 ? 3.628 8.144 -9.995 1.00 91.44 349 PRO A N 1
ATOM 2666 C CA . PRO A 1 349 ? 4.810 8.013 -10.852 1.00 91.44 349 PRO A CA 1
ATOM 2667 C C . PRO A 1 349 ? 4.516 7.440 -12.238 1.00 91.44 349 PRO A C 1
ATOM 2669 O O . PRO A 1 349 ? 5.396 7.428 -13.101 1.00 91.44 349 PRO A O 1
ATOM 2672 N N . VAL A 1 350 ? 3.311 6.924 -12.467 1.00 92.81 350 VAL A N 1
ATOM 2673 C CA . VAL A 1 350 ? 2.986 6.158 -13.668 1.00 92.81 350 VAL A CA 1
ATOM 2674 C C . VAL A 1 350 ? 2.659 7.097 -14.839 1.00 92.81 350 VAL A C 1
ATOM 2676 O O . VAL A 1 350 ? 1.838 8.009 -14.715 1.00 92.81 350 VAL A O 1
ATOM 2679 N N . PRO A 1 351 ? 3.246 6.903 -16.033 1.00 90.12 351 PRO A N 1
ATOM 2680 C CA . PRO A 1 351 ? 2.815 7.598 -17.245 1.00 90.12 351 PRO A CA 1
ATOM 2681 C C . PRO A 1 351 ? 1.359 7.311 -17.637 1.00 90.12 351 PRO A C 1
ATOM 2683 O O . PRO A 1 351 ? 0.933 6.161 -17.588 1.00 90.12 351 PRO A O 1
ATOM 2686 N N . PRO A 1 352 ? 0.614 8.303 -18.161 1.00 91.75 352 PRO A N 1
ATOM 2687 C CA . PRO A 1 352 ? 1.033 9.678 -18.433 1.00 91.75 352 PRO A CA 1
ATOM 2688 C C . PRO A 1 352 ? 0.892 10.625 -17.231 1.00 91.75 352 PRO A C 1
ATOM 2690 O O . PRO A 1 352 ? 1.243 11.794 -17.379 1.00 91.75 352 PRO A O 1
ATOM 2693 N N . VAL A 1 353 ? 0.397 10.154 -16.082 1.00 91.44 353 VAL A N 1
ATOM 2694 C CA . VAL A 1 353 ? 0.083 10.984 -14.905 1.00 91.44 353 VAL A CA 1
ATOM 2695 C C . VAL A 1 353 ? 1.315 11.731 -14.405 1.00 91.44 353 VAL A C 1
ATOM 2697 O O . VAL A 1 353 ? 1.251 12.935 -14.194 1.00 91.44 353 VAL A O 1
ATOM 2700 N N . CYS A 1 354 ? 2.473 11.074 -14.390 1.00 91.06 354 CYS A N 1
ATOM 2701 C CA . CYS A 1 354 ? 3.750 11.684 -14.006 1.00 91.06 354 CYS A CA 1
ATOM 2702 C C . CYS A 1 354 ? 4.219 12.850 -14.911 1.00 91.06 354 CYS A C 1
ATOM 2704 O O . CYS A 1 354 ? 5.215 13.505 -14.629 1.00 91.06 354 CYS A O 1
ATOM 2706 N N . LYS A 1 355 ? 3.520 13.144 -16.019 1.00 90.19 355 LYS A N 1
ATOM 2707 C CA . LYS A 1 355 ? 3.751 14.363 -16.824 1.00 90.19 355 LYS A CA 1
ATOM 2708 C C . LYS A 1 355 ? 2.972 15.575 -16.308 1.00 90.19 355 LYS A C 1
ATOM 2710 O O . LYS A 1 355 ? 3.236 16.696 -16.743 1.00 90.19 355 LYS A O 1
ATOM 2715 N N . ILE A 1 356 ? 1.978 15.354 -15.453 1.00 90.62 356 ILE A N 1
ATOM 2716 C CA . ILE A 1 356 ? 1.223 16.402 -14.779 1.00 90.62 356 ILE A CA 1
ATOM 2717 C C . ILE A 1 356 ? 2.082 16.874 -13.601 1.00 90.62 356 ILE A C 1
ATOM 2719 O O . ILE A 1 356 ? 2.492 16.032 -12.798 1.00 90.62 356 ILE A O 1
ATOM 2723 N N . PRO A 1 357 ? 2.359 18.188 -13.478 1.00 88.00 357 PRO A N 1
ATOM 2724 C CA . PRO A 1 357 ? 3.092 18.713 -12.333 1.00 88.00 357 PRO A CA 1
ATOM 2725 C C . PRO A 1 357 ? 2.474 18.224 -11.014 1.00 88.00 357 PRO A C 1
ATOM 2727 O O . PRO A 1 357 ? 1.246 18.267 -10.911 1.00 88.00 357 PRO A O 1
ATOM 2730 N N . PRO A 1 358 ? 3.277 17.806 -10.017 1.00 86.19 358 PRO A N 1
ATOM 2731 C CA . PRO A 1 358 ? 2.807 17.321 -8.716 1.00 86.19 358 PRO A CA 1
ATOM 2732 C C . PRO A 1 358 ? 1.640 18.117 -8.122 1.00 86.19 358 PRO A C 1
ATOM 2734 O O . PRO A 1 358 ? 0.576 17.576 -7.856 1.00 86.19 358 PRO A O 1
ATOM 2737 N N . ASN A 1 359 ? 1.785 19.440 -8.047 1.00 86.25 359 ASN A N 1
ATOM 2738 C CA . ASN A 1 359 ? 0.782 20.357 -7.498 1.00 86.25 359 ASN A CA 1
ATOM 2739 C C . ASN A 1 359 ? -0.476 20.560 -8.369 1.00 86.25 359 ASN A C 1
ATOM 2741 O O . ASN A 1 359 ? -1.308 21.414 -8.060 1.00 86.25 359 ASN A O 1
ATOM 2745 N N . LYS A 1 360 ? -0.589 19.849 -9.493 1.00 90.19 360 LYS A N 1
ATOM 2746 C CA . LYS A 1 360 ? -1.741 19.865 -10.405 1.00 90.19 360 LYS A CA 1
ATOM 2747 C C . LYS A 1 360 ? -2.387 18.493 -10.570 1.00 90.19 360 LYS A C 1
ATOM 2749 O O . LYS A 1 360 ? -3.377 18.405 -11.296 1.00 90.19 360 LYS A O 1
ATOM 2754 N N . GLN A 1 361 ? -1.834 17.447 -9.958 1.00 90.44 361 GLN A N 1
ATOM 2755 C CA . GLN A 1 361 ? -2.496 16.149 -9.920 1.00 90.44 361 GLN A CA 1
ATOM 2756 C C . GLN A 1 361 ? -3.755 16.254 -9.053 1.00 90.44 361 GLN A C 1
ATOM 2758 O O . GLN A 1 361 ? -3.771 16.905 -8.010 1.00 90.44 361 GLN A O 1
ATOM 2763 N N . THR A 1 362 ? -4.851 15.688 -9.545 1.00 92.12 362 THR A N 1
ATOM 2764 C CA . THR A 1 362 ? -6.127 15.626 -8.827 1.00 92.12 362 THR A CA 1
ATOM 2765 C C . THR A 1 362 ? -6.121 14.454 -7.852 1.00 92.12 362 THR A C 1
ATOM 2767 O O . THR A 1 362 ? -5.385 13.497 -8.046 1.00 92.12 362 THR A O 1
ATOM 2770 N N . ASN A 1 363 ? -7.017 14.435 -6.864 1.00 91.12 363 ASN A N 1
ATOM 2771 C CA . ASN A 1 363 ? -7.149 13.281 -5.962 1.00 91.12 363 ASN A CA 1
ATOM 2772 C C . ASN A 1 363 ? -7.354 11.944 -6.698 1.00 91.12 363 ASN A C 1
ATOM 2774 O O . ASN A 1 363 ? -6.933 10.901 -6.203 1.00 91.12 363 ASN A O 1
ATOM 2778 N N . LEU A 1 364 ? -7.980 11.976 -7.881 1.00 91.94 364 LEU A N 1
ATOM 2779 C CA . LEU A 1 364 ? -8.146 10.802 -8.736 1.00 91.94 364 LEU A CA 1
ATOM 2780 C C . LEU A 1 364 ? -6.812 10.305 -9.311 1.00 91.94 364 LEU A C 1
ATOM 2782 O O . LEU A 1 364 ? -6.617 9.098 -9.430 1.00 91.94 364 LEU A O 1
ATOM 2786 N N . ASP A 1 365 ? -5.909 11.219 -9.662 1.00 92.75 365 ASP A N 1
ATOM 2787 C CA . ASP A 1 365 ? -4.596 10.897 -10.230 1.00 92.75 365 ASP A CA 1
ATOM 2788 C C . ASP A 1 365 ? -3.702 10.165 -9.218 1.00 92.75 365 ASP A C 1
ATOM 2790 O O . ASP A 1 365 ? -2.879 9.341 -9.608 1.00 92.75 365 ASP A O 1
ATOM 2794 N N . HIS A 1 366 ? -3.928 10.402 -7.924 1.00 91.94 366 HIS A N 1
ATOM 2795 C CA . HIS A 1 366 ? -3.213 9.790 -6.801 1.00 91.94 366 HIS A CA 1
ATOM 2796 C C . HIS A 1 366 ? -3.627 8.339 -6.497 1.00 91.94 366 HIS A C 1
ATOM 2798 O O . HIS A 1 366 ? -2.964 7.657 -5.714 1.00 91.94 366 HIS A O 1
ATOM 2804 N N . TYR A 1 367 ? -4.705 7.838 -7.111 1.00 91.12 367 TYR A N 1
ATOM 2805 C CA . TYR A 1 367 ? -5.046 6.418 -7.022 1.00 91.12 367 TYR A CA 1
ATOM 2806 C C . TYR A 1 367 ? -4.089 5.568 -7.860 1.00 91.12 367 TYR A C 1
ATOM 2808 O O . TYR A 1 367 ? -3.785 5.890 -9.012 1.00 91.12 367 TYR A O 1
ATOM 2816 N N . THR A 1 368 ? -3.689 4.427 -7.309 1.00 88.25 368 THR A N 1
ATOM 2817 C CA . THR A 1 368 ? -2.807 3.459 -7.970 1.00 88.25 368 THR A CA 1
ATOM 2818 C C . THR A 1 368 ? -3.599 2.234 -8.450 1.00 88.25 368 THR A C 1
ATOM 2820 O O . THR A 1 368 ? -4.758 2.356 -8.889 1.00 88.25 368 THR A O 1
ATOM 2823 N N . GLY A 1 369 ? -2.979 1.056 -8.511 1.00 88.12 369 GLY A N 1
ATOM 2824 C CA . GLY A 1 369 ? -3.651 -0.172 -8.910 1.00 88.12 369 GLY A CA 1
ATOM 2825 C C . GLY A 1 369 ? -4.598 -0.732 -7.853 1.00 88.12 369 GLY A C 1
ATOM 2826 O O . GLY A 1 369 ? -5.052 -0.053 -6.930 1.00 88.12 369 GLY A O 1
ATOM 2827 N N . GLU A 1 370 ? -4.998 -1.980 -8.080 1.00 91.62 370 GLU A N 1
ATOM 2828 C CA . GLU A 1 370 ? -5.861 -2.684 -7.137 1.00 91.62 370 GLU A CA 1
ATOM 2829 C C . GLU A 1 370 ? -5.011 -3.243 -6.001 1.00 91.62 370 GLU A C 1
ATOM 2831 O O . GLU A 1 370 ? -3.970 -3.854 -6.236 1.00 91.62 370 GLU A O 1
ATOM 2836 N N . GLU A 1 371 ? -5.491 -3.081 -4.776 1.00 91.25 371 GLU A N 1
ATOM 2837 C CA . GLU A 1 371 ? -4.828 -3.627 -3.600 1.00 91.25 371 GLU A CA 1
ATOM 2838 C C . GLU A 1 371 ? -5.434 -4.962 -3.209 1.00 91.25 371 GLU A C 1
ATOM 2840 O O . GLU A 1 371 ? -6.651 -5.181 -3.295 1.00 91.25 371 GLU A O 1
ATOM 2845 N N . PHE A 1 372 ? -4.573 -5.845 -2.717 1.00 95.19 372 PHE A N 1
ATOM 2846 C CA . PHE A 1 372 ? -4.979 -7.139 -2.218 1.00 95.19 372 PHE A CA 1
ATOM 2847 C C . PHE A 1 372 ? -4.220 -7.484 -0.948 1.00 95.19 372 PHE A C 1
ATOM 2849 O O . PHE A 1 372 ? -3.065 -7.111 -0.760 1.00 95.19 372 PHE A O 1
ATOM 2856 N N . VAL A 1 373 ? -4.866 -8.271 -0.100 1.00 95.12 373 VAL A N 1
ATOM 2857 C CA . VAL A 1 373 ? -4.252 -8.866 1.079 1.00 95.12 373 VAL A CA 1
ATOM 2858 C C . VAL A 1 373 ? -4.402 -10.380 1.046 1.00 95.12 373 VAL A C 1
ATOM 2860 O O . VAL A 1 373 ? -5.402 -10.930 0.572 1.00 95.12 373 VAL A O 1
ATOM 2863 N N . ILE A 1 374 ? -3.387 -11.058 1.564 1.00 95.62 374 ILE A N 1
ATOM 2864 C CA . ILE A 1 374 ? -3.370 -12.497 1.844 1.00 95.62 374 ILE A CA 1
ATOM 2865 C C . ILE A 1 374 ? -2.886 -12.719 3.276 1.00 95.62 374 ILE A C 1
ATOM 2867 O O . ILE A 1 374 ? -2.380 -11.802 3.917 1.00 95.62 374 ILE A O 1
ATOM 2871 N N . ALA A 1 375 ? -3.005 -13.940 3.789 1.00 94.19 375 ALA A N 1
ATOM 2872 C CA . ALA A 1 375 ? -2.295 -14.327 5.002 1.00 94.19 375 ALA A CA 1
ATOM 2873 C C . ALA A 1 375 ? -0.778 -14.193 4.782 1.00 94.19 375 ALA A C 1
ATOM 2875 O O . ALA A 1 375 ? -0.257 -14.655 3.762 1.00 94.19 375 ALA A O 1
ATOM 2876 N N . ASN A 1 376 ? -0.068 -13.611 5.747 1.00 93.38 376 ASN A N 1
ATOM 2877 C CA . ASN A 1 376 ? 1.384 -13.508 5.697 1.00 93.38 376 ASN A CA 1
ATOM 2878 C C . ASN A 1 376 ? 1.997 -14.905 5.861 1.00 93.38 376 ASN A C 1
ATOM 2880 O O . ASN A 1 376 ? 1.802 -15.589 6.870 1.00 93.38 376 ASN A O 1
ATOM 2884 N N . ARG A 1 377 ? 2.705 -15.369 4.833 1.00 93.50 377 ARG A N 1
ATOM 2885 C CA . ARG A 1 377 ? 3.317 -16.700 4.788 1.00 93.50 377 ARG A CA 1
ATOM 2886 C C . ARG A 1 377 ? 4.783 -16.593 4.373 1.00 93.50 377 ARG A C 1
ATOM 2888 O O . ARG A 1 377 ? 5.161 -15.624 3.714 1.00 93.50 377 ARG A O 1
ATOM 2895 N N . PRO A 1 378 ? 5.613 -17.593 4.721 1.00 93.19 378 PRO A N 1
ATOM 2896 C CA . PRO A 1 378 ? 6.968 -17.674 4.199 1.00 93.19 378 PRO A CA 1
ATOM 2897 C C . PRO A 1 378 ? 6.969 -17.677 2.673 1.00 93.19 378 PRO A C 1
ATOM 2899 O O . PRO A 1 378 ? 6.125 -18.327 2.050 1.00 93.19 378 PRO A O 1
ATOM 2902 N N . ILE A 1 379 ? 7.915 -16.974 2.061 1.00 90.81 379 ILE A N 1
ATOM 2903 C CA . ILE A 1 379 ? 7.860 -16.726 0.619 1.00 90.81 379 ILE A CA 1
ATOM 2904 C C . ILE A 1 379 ? 8.066 -18.017 -0.193 1.00 90.81 379 ILE A C 1
ATOM 2906 O O . ILE A 1 379 ? 7.490 -18.193 -1.264 1.00 90.81 379 ILE A O 1
ATOM 2910 N N . ASN A 1 380 ? 8.786 -18.993 0.368 1.00 89.56 380 ASN A N 1
ATOM 2911 C CA . ASN A 1 380 ? 8.941 -20.331 -0.214 1.00 89.56 380 ASN A CA 1
ATOM 2912 C C . ASN A 1 380 ? 7.625 -21.136 -0.321 1.00 89.56 380 ASN A C 1
ATOM 2914 O O . ASN A 1 380 ? 7.619 -22.227 -0.889 1.00 89.56 380 ASN A O 1
ATOM 2918 N N . THR A 1 381 ? 6.514 -20.628 0.224 1.00 92.81 381 THR A N 1
ATOM 2919 C CA . THR A 1 381 ? 5.186 -21.235 0.063 1.00 92.81 381 THR A CA 1
ATOM 2920 C C . THR A 1 381 ? 4.503 -20.852 -1.250 1.00 92.81 381 THR A C 1
ATOM 2922 O O . THR A 1 381 ? 3.535 -21.525 -1.634 1.00 92.81 381 THR A O 1
ATOM 2925 N N . PHE A 1 382 ? 4.993 -19.810 -1.932 1.00 94.25 382 PHE A N 1
ATOM 2926 C CA . PHE A 1 382 ? 4.511 -19.375 -3.241 1.00 94.25 382 PHE A CA 1
ATOM 2927 C C . PHE A 1 382 ? 5.166 -20.163 -4.376 1.00 94.25 382 PHE A C 1
ATOM 2929 O O . PHE A 1 382 ? 6.195 -20.818 -4.206 1.00 94.25 382 PHE A O 1
ATOM 2936 N N . VAL A 1 383 ? 4.541 -20.129 -5.551 1.00 95.25 383 VAL A N 1
ATOM 2937 C CA . VAL A 1 383 ? 4.986 -20.903 -6.710 1.00 95.25 383 VAL A CA 1
ATOM 2938 C C . VAL A 1 383 ? 6.013 -20.093 -7.496 1.00 95.25 383 VAL A C 1
ATOM 2940 O O . VAL A 1 383 ? 5.705 -19.007 -7.989 1.00 95.25 383 VAL A O 1
ATOM 2943 N N . SER A 1 384 ? 7.214 -20.665 -7.618 1.00 92.25 384 SER A N 1
ATOM 2944 C CA . SER A 1 384 ? 8.332 -20.156 -8.423 1.00 92.25 384 SER A CA 1
ATOM 2945 C C . SER A 1 384 ? 8.666 -18.677 -8.173 1.00 92.25 384 SER A C 1
ATOM 2947 O O . SER A 1 384 ? 8.676 -17.909 -9.131 1.00 92.25 384 SER A O 1
ATOM 2949 N N . PRO A 1 385 ? 8.896 -18.238 -6.920 1.00 94.94 385 PRO A N 1
ATOM 2950 C CA . PRO A 1 385 ? 9.160 -16.832 -6.654 1.00 94.94 385 PRO A CA 1
ATOM 2951 C C . PRO A 1 385 ? 10.469 -16.375 -7.311 1.00 94.94 385 PRO A C 1
ATOM 2953 O O . PRO A 1 385 ? 11.485 -17.065 -7.227 1.00 94.94 385 PRO A O 1
ATOM 2956 N N . ALA A 1 386 ? 10.432 -15.192 -7.918 1.00 96.31 386 ALA A N 1
ATOM 2957 C CA . ALA A 1 386 ? 11.582 -14.480 -8.452 1.00 96.31 386 ALA A CA 1
ATOM 2958 C C . ALA A 1 386 ? 11.794 -13.177 -7.676 1.00 96.31 386 ALA A C 1
ATOM 2960 O O . ALA A 1 386 ? 10.839 -12.513 -7.270 1.00 96.31 386 ALA A O 1
ATOM 2961 N N . TRP A 1 387 ? 13.059 -12.800 -7.501 1.00 95.06 387 TRP A N 1
ATOM 2962 C CA . TRP A 1 387 ? 13.470 -11.657 -6.682 1.00 95.06 387 TRP A CA 1
ATOM 2963 C C . TRP A 1 387 ? 14.188 -10.631 -7.533 1.00 95.06 387 TRP A C 1
ATOM 2965 O O . TRP A 1 387 ? 15.166 -10.962 -8.220 1.00 95.06 387 TRP A O 1
ATOM 2975 N N . VAL A 1 388 ? 13.724 -9.394 -7.448 1.00 95.12 388 VAL A N 1
ATOM 2976 C CA . VAL A 1 388 ? 14.291 -8.255 -8.154 1.00 95.12 388 VAL A CA 1
ATOM 2977 C C . VAL A 1 388 ? 14.729 -7.217 -7.120 1.00 95.12 388 VAL A C 1
ATOM 2979 O O . VAL A 1 388 ? 13.861 -6.596 -6.508 1.00 95.12 388 VAL A O 1
ATOM 2982 N N . PRO A 1 389 ? 16.038 -7.013 -6.894 1.00 94.25 389 PRO A N 1
ATOM 2983 C CA . PRO A 1 389 ? 16.503 -5.956 -6.008 1.00 94.25 389 PRO A CA 1
ATOM 2984 C C . PRO A 1 389 ? 16.186 -4.584 -6.606 1.00 94.25 389 PRO A C 1
ATOM 2986 O O . PRO A 1 389 ? 16.388 -4.338 -7.803 1.00 94.25 389 PRO A O 1
ATOM 2989 N N . PHE A 1 390 ? 15.688 -3.686 -5.763 1.00 91.62 390 PHE A N 1
ATOM 2990 C CA . PHE A 1 390 ? 15.550 -2.279 -6.098 1.00 91.62 390 PHE A CA 1
ATOM 2991 C C . PHE A 1 390 ? 16.889 -1.551 -5.912 1.00 91.62 390 PHE A C 1
ATOM 2993 O O . PHE A 1 390 ? 17.656 -1.906 -5.014 1.00 91.62 390 PHE A O 1
ATOM 3000 N N . PRO A 1 391 ? 17.182 -0.515 -6.719 1.00 88.88 391 PRO A N 1
ATOM 3001 C CA . PRO A 1 391 ? 18.324 0.359 -6.466 1.00 88.88 391 PRO A CA 1
ATOM 3002 C C . PRO A 1 391 ? 18.247 0.972 -5.054 1.00 88.88 391 PRO A C 1
ATOM 3004 O O . PRO A 1 391 ? 17.192 1.505 -4.689 1.00 88.88 391 PRO A O 1
ATOM 3007 N N . PRO A 1 392 ? 19.318 0.910 -4.245 1.00 84.62 392 PRO A N 1
ATOM 3008 C CA . PRO A 1 392 ? 19.291 1.421 -2.878 1.00 84.62 392 PRO A CA 1
ATOM 3009 C C . PRO A 1 392 ? 19.210 2.950 -2.880 1.00 84.62 392 PRO A C 1
ATOM 3011 O O . PRO A 1 392 ? 20.060 3.606 -3.468 1.00 84.62 392 PRO A O 1
ATOM 3014 N N . VAL A 1 393 ? 18.209 3.525 -2.215 1.00 80.88 393 VAL A N 1
ATOM 3015 C CA . VAL A 1 393 ? 18.032 4.986 -2.132 1.00 80.88 393 VAL A CA 1
ATOM 3016 C C . VAL A 1 393 ? 18.694 5.512 -0.861 1.00 80.88 393 VAL A C 1
ATOM 3018 O O . VAL A 1 393 ? 18.475 4.969 0.224 1.00 80.88 393 VAL A O 1
ATOM 3021 N N . THR A 1 394 ? 19.504 6.565 -0.973 1.00 82.38 394 THR A N 1
ATOM 3022 C CA . THR A 1 394 ? 20.065 7.250 0.203 1.00 82.38 394 THR A CA 1
ATOM 3023 C C . THR A 1 394 ? 19.025 8.167 0.853 1.00 82.38 394 THR A C 1
ATOM 3025 O O . THR A 1 394 ? 18.103 8.642 0.192 1.00 82.38 394 THR A O 1
ATOM 3028 N N . ALA A 1 395 ? 19.190 8.482 2.141 1.00 79.56 395 ALA A N 1
ATOM 3029 C CA . ALA A 1 395 ? 18.308 9.427 2.833 1.00 79.56 395 ALA A CA 1
ATOM 3030 C C . ALA A 1 395 ? 18.263 10.810 2.145 1.00 79.56 395 ALA A C 1
ATOM 3032 O O . ALA A 1 395 ? 17.204 11.423 2.047 1.00 79.56 395 ALA A O 1
ATOM 3033 N N . GLU A 1 396 ? 19.393 11.277 1.600 1.00 83.25 396 GLU A N 1
ATOM 3034 C CA . GLU A 1 396 ? 19.473 12.537 0.849 1.00 83.25 396 GLU A CA 1
ATOM 3035 C C . GLU A 1 396 ? 18.655 12.487 -0.450 1.00 83.25 396 GLU A C 1
ATOM 3037 O O . GLU A 1 396 ? 17.851 13.384 -0.713 1.00 83.25 396 GLU A O 1
ATOM 3042 N N . GLN A 1 397 ? 18.812 11.422 -1.244 1.00 84.81 397 GLN A N 1
ATOM 3043 C CA . GLN A 1 397 ? 18.032 11.225 -2.470 1.00 84.81 397 GLN A CA 1
ATOM 3044 C C . GLN A 1 397 ? 16.541 11.144 -2.164 1.00 84.81 397 GLN A C 1
ATOM 3046 O O . GLN A 1 397 ? 15.731 11.773 -2.845 1.00 84.81 397 GLN A O 1
ATOM 3051 N N . ASN A 1 398 ? 16.188 10.410 -1.111 1.00 77.94 398 ASN A N 1
ATOM 3052 C CA . ASN A 1 398 ? 14.814 10.291 -0.678 1.00 77.94 398 ASN A CA 1
ATOM 3053 C C . ASN A 1 398 ? 14.213 11.650 -0.284 1.00 77.94 398 ASN A C 1
ATOM 3055 O O . ASN A 1 398 ? 13.179 12.045 -0.821 1.00 77.94 398 ASN A O 1
ATOM 3059 N N . SER A 1 399 ? 14.895 12.408 0.579 1.00 78.00 399 SER A N 1
ATOM 3060 C CA . SER A 1 399 ? 14.466 13.753 0.983 1.00 78.00 399 SER A CA 1
ATOM 3061 C C . SER A 1 399 ? 14.271 14.681 -0.224 1.00 78.00 399 SER A C 1
ATOM 3063 O O . SER A 1 399 ? 13.299 15.443 -0.300 1.00 78.00 399 SER A O 1
ATOM 3065 N N . ASN A 1 400 ? 15.149 14.561 -1.223 1.00 81.69 400 ASN A N 1
ATOM 3066 C CA . ASN A 1 400 ? 15.019 15.276 -2.482 1.00 81.69 400 ASN A CA 1
ATOM 3067 C C . ASN A 1 400 ? 13.761 14.863 -3.267 1.00 81.69 400 ASN A C 1
ATOM 3069 O O . ASN A 1 400 ? 13.075 15.740 -3.782 1.00 81.69 400 ASN A O 1
ATOM 3073 N N . TYR A 1 401 ? 13.412 13.575 -3.338 1.00 80.94 401 TYR A N 1
ATOM 3074 C CA . TYR A 1 401 ? 12.183 13.126 -4.012 1.00 80.94 401 TYR A CA 1
ATOM 3075 C C . TYR A 1 401 ? 10.908 13.547 -3.287 1.00 80.94 401 TYR A C 1
ATOM 3077 O O . TYR A 1 401 ? 9.920 13.857 -3.948 1.00 80.94 401 TYR A O 1
ATOM 3085 N N . ILE A 1 402 ? 10.934 13.605 -1.955 1.00 72.88 402 ILE A N 1
ATOM 3086 C CA . ILE A 1 402 ? 9.828 14.140 -1.148 1.00 72.88 402 ILE A CA 1
ATOM 3087 C C . ILE A 1 402 ? 9.600 15.613 -1.482 1.00 72.88 402 ILE A C 1
ATOM 3089 O O . ILE A 1 402 ? 8.477 16.035 -1.736 1.00 72.88 402 ILE A O 1
ATOM 3093 N N . THR A 1 403 ? 10.684 16.390 -1.503 1.00 73.00 403 THR A N 1
ATOM 3094 C CA . THR A 1 403 ? 10.613 17.851 -1.635 1.00 73.00 403 THR A CA 1
ATOM 3095 C C . THR A 1 403 ? 10.358 18.292 -3.073 1.00 73.00 403 THR A C 1
ATOM 3097 O O . THR A 1 403 ? 9.552 19.185 -3.325 1.00 73.00 403 THR A O 1
ATOM 3100 N N . ASN A 1 404 ? 11.066 17.683 -4.023 1.00 73.81 404 ASN A N 1
ATOM 3101 C CA . ASN A 1 404 ? 11.099 18.119 -5.418 1.00 73.81 404 ASN A CA 1
ATOM 3102 C C . ASN A 1 404 ? 10.279 17.219 -6.350 1.00 73.81 404 ASN A C 1
ATOM 3104 O O . ASN A 1 404 ? 10.134 17.553 -7.523 1.00 73.81 404 ASN A O 1
ATOM 3108 N N . GLY A 1 405 ? 9.736 16.110 -5.838 1.00 71.44 405 GLY A N 1
ATOM 3109 C CA . GLY A 1 405 ? 9.046 15.094 -6.625 1.00 71.44 405 GLY A CA 1
ATOM 3110 C C . GLY A 1 405 ? 10.001 14.107 -7.305 1.00 71.44 405 GLY A C 1
ATOM 3111 O O . GLY A 1 405 ? 11.183 14.372 -7.546 1.00 71.44 405 GLY A O 1
ATOM 3112 N N . PHE A 1 406 ? 9.484 12.923 -7.640 1.00 78.75 406 PHE A N 1
ATOM 3113 C CA . PHE A 1 406 ? 10.140 11.998 -8.575 1.00 78.75 406 PHE A CA 1
ATOM 3114 C C . PHE A 1 406 ? 9.627 12.168 -10.018 1.00 78.75 406 PHE A C 1
ATOM 3116 O O . PHE A 1 406 ? 10.359 11.834 -10.956 1.00 78.75 406 PHE A O 1
ATOM 3123 N N . CYS A 1 407 ? 8.437 12.754 -10.183 1.00 82.44 407 CYS A N 1
ATOM 3124 C CA . CYS A 1 407 ? 7.960 13.409 -11.401 1.00 82.44 407 CYS A CA 1
ATOM 3125 C C . CYS A 1 407 ? 8.473 14.860 -11.415 1.00 82.44 407 CYS A C 1
ATOM 3127 O O . CYS A 1 407 ? 9.043 15.255 -12.450 1.00 82.44 407 CYS A O 1
#

Secondary structure (DSSP, 8-state):
---------------------------PPPPTTSTTSSSSSSSS-------------PPPP------------------HHHHHHHS-TTS---SS-TTPPB-SHHHHHHHHHHHHHTSS----B-TTEEEEEEETT-SBSS-TT-SEEEEE-HHHHHHHHHHHHHHTTT-TTHHHHHHHHHTT--GGGGSSTTTTEEEEEEEPPTT-TT-S-B---HHHHHHHHHHTT----HHHHHHHHHHHHTTGGGS-HHHHHHHHH---HHHHHHS-HHHHGGGS-HHHHHHHHHTGGGTT-THHHHHHHHTT-S-TT--TT-HHHHHHHHHHHT-SSTT--SSSEEE-SSPP-STTGGGS-GGG--TTTTEEEEEEEEE--BGGGSEEEEEEEPPPPPHHHHHHHHHH---

Sequence (407 aa):
LKPFWLKLVLLRSLPEPQQPLPSLSGLVPPSPSGMARLLARALLCGAALRGAIAEENPAVACEGTAECEAPAADGGEEDVASLLSVRGAADVKPHLQPGACISEPEDYKTYWYYTAAGTEKPRCVDPSLWGSVYTCGDMTLYPRTAEKAWIFGQKDLYELLLVRNQFTKADPYKVSAAAFVIVGFGPPALDDSLKNLCLAVFKLPQGKPGLTPQKPTWDFWFTEMKQAGHVVDLNTQKRIKDSYDKQGLNINVLEIFGALTGCSVDDIETKPEEDAVKSCSVSAQAVYNGLGDLAQQGETCVDYFFTNAGPKTWSTSDAGDVRMMLWRCFDVNPYNTGIGKGWNSYPNPVPPVCKIPPNKQTNLDHYTGEEFVIANRPINTFVSPAWVPFPPVTAEQNSNYITNGFC